Protein AF-A0A6A5ASZ7-F1 (afdb_monomer_lite)

Structure (mmCIF, N/CA/C/O backbone):
data_AF-A0A6A5ASZ7-F1
#
_entry.id   AF-A0A6A5ASZ7-F1
#
loop_
_atom_site.group_PDB
_atom_site.id
_atom_site.type_symbol
_atom_site.label_atom_id
_atom_site.label_alt_id
_atom_site.label_comp_id
_atom_site.label_asym_id
_atom_site.label_entity_id
_atom_site.label_seq_id
_atom_site.pdbx_PDB_ins_code
_atom_site.Cartn_x
_atom_site.Cartn_y
_atom_site.Cartn_z
_atom_site.occupancy
_atom_site.B_iso_or_equiv
_atom_site.auth_seq_id
_atom_site.auth_comp_id
_atom_site.auth_asym_id
_atom_site.auth_atom_id
_atom_site.pdbx_PDB_model_num
ATOM 1 N N . ASP A 1 1 ? -1.657 -24.333 -26.000 1.00 47.00 1 ASP A N 1
ATOM 2 C CA . ASP A 1 1 ? -2.816 -24.687 -25.155 1.00 47.00 1 ASP A CA 1
ATOM 3 C C . ASP A 1 1 ? -2.923 -26.179 -24.913 1.00 47.00 1 ASP A C 1
ATOM 5 O O . ASP A 1 1 ? -2.866 -26.963 -25.853 1.00 47.00 1 ASP A O 1
ATOM 9 N N . ILE A 1 2 ? -3.043 -26.569 -23.647 1.00 41.91 2 ILE A N 1
ATOM 10 C CA . ILE A 1 2 ? -3.204 -27.948 -23.187 1.00 41.91 2 ILE A CA 1
ATOM 11 C C . ILE A 1 2 ? -4.597 -28.064 -22.554 1.00 41.91 2 ILE A C 1
ATOM 13 O O . ILE A 1 2 ? -4.882 -27.439 -21.534 1.00 41.91 2 ILE A O 1
ATOM 17 N N . ASP A 1 3 ? -5.476 -28.867 -23.152 1.00 47.47 3 ASP A N 1
ATOM 18 C CA . ASP A 1 3 ? -6.769 -29.229 -22.554 1.00 47.47 3 ASP A CA 1
ATOM 19 C C . ASP A 1 3 ? -6.528 -30.411 -21.598 1.00 47.47 3 ASP A C 1
ATOM 21 O O . ASP A 1 3 ? -6.248 -31.529 -22.040 1.00 47.47 3 ASP A O 1
ATOM 25 N N . VAL A 1 4 ? -6.559 -30.169 -20.281 1.00 50.16 4 VAL A N 1
ATOM 26 C CA . VAL A 1 4 ? -6.409 -31.226 -19.270 1.00 50.16 4 VAL A CA 1
ATOM 27 C C . VAL A 1 4 ? -7.783 -31.562 -18.709 1.00 50.16 4 VAL A C 1
ATOM 29 O O . VAL A 1 4 ? -8.338 -30.870 -17.858 1.00 50.16 4 VAL A O 1
ATOM 32 N N . SER A 1 5 ? -8.345 -32.673 -19.165 1.00 56.16 5 SER A N 1
ATOM 33 C CA . SER A 1 5 ? -9.586 -33.220 -18.620 1.00 56.16 5 SER A CA 1
ATOM 34 C C . SER A 1 5 ? -9.308 -34.125 -17.416 1.00 56.16 5 SER A C 1
ATOM 36 O O . SER A 1 5 ? -8.667 -35.167 -17.553 1.00 56.16 5 SER A O 1
ATOM 38 N N . GLY A 1 6 ? -9.814 -33.743 -16.240 1.00 54.31 6 GLY A N 1
ATOM 39 C CA . GLY A 1 6 ? -9.800 -34.572 -15.033 1.00 54.31 6 GLY A CA 1
ATOM 40 C C . GLY A 1 6 ? -10.938 -35.602 -15.000 1.00 54.31 6 GLY A C 1
ATOM 41 O O . GLY A 1 6 ? -11.927 -35.499 -15.734 1.00 54.31 6 GLY A O 1
ATOM 42 N N . PHE A 1 7 ? -10.831 -36.594 -14.108 1.00 45.12 7 PHE A N 1
ATOM 43 C CA . PHE A 1 7 ? -11.930 -37.529 -13.837 1.00 45.12 7 PHE A CA 1
ATOM 44 C C . PHE A 1 7 ? -13.168 -36.754 -13.348 1.00 45.12 7 PHE A C 1
ATOM 46 O O . PHE A 1 7 ? -13.057 -35.897 -12.474 1.00 45.12 7 PHE A O 1
ATOM 53 N N . ASN A 1 8 ? -14.331 -37.061 -13.935 1.00 51.94 8 ASN A N 1
ATOM 54 C CA . ASN A 1 8 ? -15.620 -36.336 -13.894 1.00 51.94 8 ASN A CA 1
ATOM 55 C C . ASN A 1 8 ? -15.850 -35.292 -15.000 1.00 51.94 8 ASN A C 1
ATOM 57 O O . ASN A 1 8 ? -16.815 -34.535 -14.924 1.00 51.94 8 ASN A O 1
ATOM 61 N N . GLY A 1 9 ? -15.013 -35.241 -16.040 1.00 53.00 9 GLY A N 1
ATOM 62 C CA . GLY A 1 9 ? -15.277 -34.390 -17.209 1.00 53.00 9 GLY A CA 1
ATOM 63 C C . GLY A 1 9 ? -15.108 -32.891 -16.943 1.00 53.00 9 GLY A C 1
ATOM 64 O O . GLY A 1 9 ? -15.455 -32.076 -17.796 1.00 53.00 9 GLY A O 1
ATOM 65 N N . ARG A 1 10 ? -14.540 -32.513 -15.788 1.00 38.94 10 ARG A N 1
ATOM 66 C CA . ARG A 1 10 ? -14.038 -31.156 -15.567 1.00 38.94 10 ARG A CA 1
ATOM 67 C C . ARG A 1 10 ? -12.825 -30.952 -16.465 1.00 38.94 10 ARG A C 1
ATOM 69 O O . ARG A 1 10 ? -11.787 -31.585 -16.268 1.00 38.94 10 ARG A O 1
ATOM 76 N N . LYS A 1 11 ? -12.989 -30.084 -17.456 1.00 49.84 11 LYS A N 1
ATOM 77 C CA . LYS A 1 11 ? -11.905 -29.595 -18.299 1.00 49.84 11 LYS A CA 1
ATOM 78 C C . LYS A 1 11 ? -11.231 -28.429 -17.593 1.00 49.84 11 LYS A C 1
ATOM 80 O O . LYS A 1 11 ? -11.882 -27.428 -17.304 1.00 49.84 11 LYS A O 1
ATOM 85 N N . LEU A 1 12 ? -9.956 -28.590 -17.271 1.00 44.91 12 LEU A N 1
ATOM 86 C CA . LEU A 1 12 ? -9.076 -27.499 -16.888 1.00 44.91 12 LEU A CA 1
ATOM 87 C C . LEU A 1 12 ? -8.320 -27.093 -18.149 1.00 44.91 12 LEU A C 1
ATOM 89 O O . LEU A 1 12 ? -7.499 -27.849 -18.667 1.00 44.91 12 LEU A O 1
ATOM 93 N N . PHE A 1 13 ? -8.627 -25.901 -18.649 1.00 46.19 13 PHE A N 1
ATOM 94 C CA . PHE A 1 13 ? -7.867 -25.304 -19.735 1.00 46.19 13 PHE A CA 1
ATOM 95 C C . PHE A 1 13 ? -6.536 -24.814 -19.168 1.00 46.19 13 PHE A C 1
ATOM 97 O O . PHE A 1 13 ? -6.497 -23.847 -18.414 1.00 46.19 13 PHE A O 1
ATOM 104 N N . PHE A 1 14 ? -5.451 -25.493 -19.527 1.00 45.44 14 PHE A N 1
ATOM 105 C CA . PHE A 1 14 ? -4.089 -24.986 -19.388 1.00 45.44 14 PHE A CA 1
ATOM 106 C C . PHE A 1 14 ? -3.639 -24.458 -20.758 1.00 45.44 14 PHE A C 1
ATOM 108 O O . PHE A 1 14 ? -2.740 -24.984 -21.408 1.00 45.44 14 PHE A O 1
ATOM 115 N N . GLY A 1 15 ? -4.350 -23.447 -21.247 1.00 44.06 15 GLY A N 1
ATOM 116 C CA . GLY A 1 15 ? -3.916 -22.575 -22.339 1.00 44.06 15 GLY A CA 1
ATOM 117 C C . GLY A 1 15 ? -3.639 -21.183 -21.800 1.00 44.06 15 GLY A C 1
ATOM 118 O O . GLY A 1 15 ? -3.829 -20.977 -20.601 1.00 44.06 15 GLY A O 1
ATOM 119 N N . GLU A 1 16 ? -3.181 -20.263 -22.649 1.00 43.66 16 GLU A N 1
ATOM 120 C CA . GLU A 1 16 ? -3.055 -18.840 -22.306 1.00 43.66 16 GLU A CA 1
ATOM 121 C C . GLU A 1 16 ? -4.303 -18.395 -21.526 1.00 43.66 16 GLU A C 1
ATOM 123 O O . GLU A 1 16 ? -5.390 -18.225 -22.078 1.00 43.66 16 GLU A O 1
ATOM 128 N N . GLY A 1 17 ? -4.185 -18.270 -20.201 1.00 36.84 17 GLY A N 1
ATOM 129 C CA . GLY A 1 17 ? -5.193 -17.556 -19.432 1.00 36.84 17 GLY A CA 1
ATOM 130 C C . GLY A 1 17 ? -5.205 -16.094 -19.892 1.00 36.84 17 GLY A C 1
ATOM 131 O O . GLY A 1 17 ? -4.454 -15.712 -20.789 1.00 36.84 17 GLY A O 1
ATOM 132 N N . PRO A 1 18 ? -5.906 -15.193 -19.198 1.00 40.59 18 PRO A N 1
ATOM 133 C CA . PRO A 1 18 ? -5.638 -13.755 -19.296 1.00 40.59 18 PRO A CA 1
ATOM 134 C C . PRO A 1 18 ? -4.223 -13.370 -18.787 1.00 40.59 18 PRO A C 1
ATOM 136 O O . PRO A 1 18 ? -3.995 -12.253 -18.331 1.00 40.59 18 PRO A O 1
ATOM 139 N N . VAL A 1 19 ? -3.253 -14.289 -18.860 1.00 46.03 19 VAL A N 1
ATOM 140 C CA . VAL A 1 19 ? -1.826 -14.038 -18.738 1.00 46.03 19 VAL A CA 1
ATOM 141 C C . VAL A 1 19 ? -1.369 -13.327 -20.016 1.00 46.03 19 VAL A C 1
ATOM 143 O O . VAL A 1 19 ? -0.841 -13.923 -20.944 1.00 46.03 19 VAL A O 1
ATOM 146 N N . VAL A 1 20 ? -1.648 -12.024 -20.015 1.00 58.62 20 VAL A N 1
ATOM 147 C CA . VAL A 1 20 ? -0.783 -10.929 -20.465 1.00 58.62 20 VAL A CA 1
ATOM 148 C C . VAL A 1 20 ? -0.205 -11.077 -21.876 1.00 58.62 20 VAL A C 1
ATOM 150 O O . VAL A 1 20 ? 0.958 -11.433 -22.058 1.00 58.62 20 VAL A O 1
ATOM 153 N N . ILE A 1 21 ? -0.980 -10.665 -22.885 1.00 71.12 21 ILE A N 1
ATOM 154 C CA . ILE A 1 21 ? -0.382 -10.153 -24.126 1.00 71.12 21 ILE A CA 1
ATOM 155 C C . ILE A 1 21 ? 0.594 -9.046 -23.710 1.00 71.12 21 ILE A C 1
ATOM 157 O O . ILE A 1 21 ? 0.179 -8.058 -23.102 1.00 71.12 21 ILE A O 1
ATOM 161 N N . SER A 1 22 ? 1.886 -9.234 -23.993 1.00 83.81 22 SER A N 1
ATOM 162 C CA . SER A 1 22 ? 2.911 -8.247 -23.646 1.00 83.81 22 SER A CA 1
ATOM 163 C C . SER A 1 22 ? 2.522 -6.870 -24.202 1.00 83.81 22 SER A C 1
ATOM 165 O O . SER A 1 22 ? 2.192 -6.771 -25.387 1.00 83.81 22 SER A O 1
ATOM 167 N N . PRO A 1 23 ? 2.637 -5.783 -23.417 1.00 87.88 23 PRO A N 1
ATOM 168 C CA . PRO A 1 23 ? 2.496 -4.420 -23.930 1.00 87.88 23 PRO A CA 1
ATOM 169 C C . PRO A 1 23 ? 3.470 -4.076 -25.070 1.00 87.88 23 PRO A C 1
ATOM 171 O O . PRO A 1 23 ? 3.265 -3.087 -25.768 1.00 87.88 23 PRO A O 1
ATOM 174 N N . THR A 1 24 ? 4.529 -4.873 -25.271 1.00 87.69 24 THR A N 1
ATOM 175 C CA . THR A 1 24 ? 5.484 -4.730 -26.385 1.00 87.69 24 THR A CA 1
ATOM 176 C C . THR A 1 24 ? 5.176 -5.636 -27.580 1.00 87.69 24 THR A C 1
ATOM 178 O O . THR A 1 24 ? 5.902 -5.620 -28.579 1.00 87.69 24 THR A O 1
ATOM 181 N N . ALA A 1 25 ? 4.104 -6.431 -27.516 1.00 87.25 25 ALA A N 1
ATOM 182 C CA . ALA A 1 25 ? 3.708 -7.324 -28.594 1.00 87.25 25 ALA A CA 1
ATOM 183 C C . ALA A 1 25 ? 3.181 -6.525 -29.797 1.00 87.25 25 ALA A C 1
ATOM 185 O O . ALA A 1 25 ? 2.010 -6.152 -29.862 1.00 87.25 25 ALA A O 1
ATOM 186 N N . LEU A 1 26 ? 4.055 -6.315 -30.787 1.00 87.94 26 LEU A N 1
ATOM 187 C CA . LEU A 1 26 ? 3.715 -5.633 -32.040 1.00 87.94 26 LEU A CA 1
ATOM 188 C C . LEU A 1 26 ? 2.458 -6.187 -32.739 1.00 87.94 26 LEU A C 1
ATOM 190 O O . LEU A 1 26 ? 1.653 -5.365 -33.171 1.00 87.94 26 LEU A O 1
ATOM 194 N N . PRO A 1 27 ? 2.212 -7.515 -32.817 1.00 86.75 27 PRO A N 1
ATOM 195 C CA . PRO A 1 27 ? 0.989 -8.020 -33.441 1.00 86.75 27 PRO A CA 1
ATOM 196 C C . PRO A 1 27 ? -0.292 -7.496 -32.781 1.00 86.75 27 PRO A C 1
ATOM 198 O O . PRO A 1 27 ? -1.241 -7.126 -33.466 1.00 86.75 27 PRO A O 1
ATOM 201 N N . ALA A 1 28 ? -0.302 -7.393 -31.450 1.00 85.44 28 ALA A N 1
ATOM 202 C CA . ALA A 1 28 ? -1.447 -6.872 -30.715 1.00 85.44 28 ALA A CA 1
ATOM 203 C C . ALA A 1 28 ? -1.611 -5.357 -30.896 1.00 85.44 28 ALA A C 1
ATOM 205 O O . ALA A 1 28 ? -2.730 -4.891 -31.095 1.00 85.44 28 ALA A O 1
ATOM 206 N N . LEU A 1 29 ? -0.503 -4.605 -30.885 1.00 86.75 29 LEU A N 1
ATOM 207 C CA . LEU A 1 29 ? -0.496 -3.151 -31.096 1.00 86.75 29 LEU A CA 1
ATOM 208 C C . LEU A 1 29 ? -0.950 -2.749 -32.507 1.00 86.75 29 LEU A C 1
ATOM 210 O O . LEU A 1 29 ? -1.581 -1.709 -32.671 1.00 86.75 29 LEU A O 1
ATOM 214 N N . LEU A 1 30 ? -0.634 -3.569 -33.512 1.00 87.38 30 LEU A N 1
ATOM 215 C CA . LEU A 1 30 ? -1.017 -3.360 -34.912 1.00 87.38 30 LEU A CA 1
ATOM 216 C C . LEU A 1 30 ? -2.309 -4.100 -35.300 1.00 87.38 30 LEU A C 1
ATOM 218 O O . LEU A 1 30 ? -2.695 -4.085 -36.465 1.00 87.38 30 LEU A O 1
ATOM 222 N N . HIS A 1 31 ? -2.971 -4.766 -34.346 1.00 85.56 31 HIS A N 1
ATOM 223 C CA . HIS A 1 31 ? -4.184 -5.562 -34.571 1.00 85.56 31 HIS A CA 1
ATOM 224 C C . HIS A 1 31 ? -4.061 -6.574 -35.724 1.00 85.56 31 HIS A C 1
ATOM 226 O O . HIS A 1 31 ? -4.977 -6.755 -36.528 1.00 85.56 31 HIS A O 1
ATOM 232 N N . THR A 1 32 ? -2.921 -7.256 -35.794 1.00 82.06 32 THR A N 1
ATOM 233 C CA . THR A 1 32 ? -2.595 -8.230 -36.837 1.00 82.06 32 THR A CA 1
ATOM 234 C C . THR A 1 32 ? -2.405 -9.627 -36.260 1.00 82.06 32 THR A C 1
ATOM 236 O O . THR A 1 32 ? -1.990 -9.811 -35.118 1.00 82.06 32 THR A O 1
ATOM 239 N N . SER A 1 33 ? -2.719 -10.633 -37.075 1.00 79.06 33 SER A N 1
ATOM 240 C CA . SER A 1 33 ? -2.527 -12.053 -36.752 1.00 79.06 33 SER A CA 1
ATOM 241 C C . SER A 1 33 ? -1.163 -12.590 -37.198 1.00 79.06 33 SER A C 1
ATOM 243 O O . SER A 1 33 ? -0.897 -13.784 -37.066 1.00 79.06 33 SER A O 1
ATOM 245 N N . ALA A 1 34 ? -0.295 -11.729 -37.742 1.00 76.31 34 ALA A N 1
ATOM 246 C CA . ALA A 1 34 ? 1.041 -12.122 -38.166 1.00 76.31 34 ALA A CA 1
ATOM 247 C C . ALA A 1 34 ? 1.891 -12.577 -36.969 1.00 76.31 34 ALA A C 1
ATOM 249 O O . ALA A 1 34 ? 1.965 -11.902 -35.942 1.00 76.31 34 ALA A O 1
ATOM 250 N N . ALA A 1 35 ? 2.570 -13.715 -37.129 1.00 67.75 35 ALA A N 1
ATOM 251 C CA . ALA A 1 35 ? 3.397 -14.309 -36.078 1.00 67.75 35 ALA A CA 1
ATOM 252 C C . ALA A 1 35 ? 4.696 -13.520 -35.812 1.00 67.75 35 ALA A C 1
ATOM 254 O O . ALA A 1 35 ? 5.244 -13.586 -34.715 1.00 67.75 35 ALA A O 1
ATOM 255 N N . GLY A 1 36 ? 5.182 -12.766 -36.803 1.00 76.00 36 GLY A N 1
ATOM 256 C CA . GLY A 1 36 ? 6.375 -11.927 -36.710 1.00 76.00 36 GLY A CA 1
ATOM 257 C C . GLY A 1 36 ? 6.176 -10.612 -37.455 1.00 76.00 36 GLY A C 1
ATOM 258 O O . GLY A 1 36 ? 5.722 -10.624 -38.597 1.00 76.00 36 GLY A O 1
ATOM 259 N N . ILE A 1 37 ? 6.511 -9.502 -36.791 1.00 85.88 37 ILE A N 1
ATOM 260 C CA . ILE A 1 37 ? 6.483 -8.139 -37.342 1.00 85.88 37 ILE A CA 1
ATOM 261 C C . ILE A 1 37 ? 7.910 -7.608 -37.400 1.00 85.88 37 ILE A C 1
ATOM 263 O O . ILE A 1 37 ? 8.604 -7.592 -36.374 1.00 85.88 37 ILE A O 1
ATOM 267 N N . THR A 1 38 ? 8.323 -7.198 -38.594 1.00 88.62 38 THR A N 1
ATOM 268 C CA . THR A 1 38 ? 9.612 -6.568 -38.893 1.00 88.62 38 THR A CA 1
ATOM 269 C C . THR A 1 38 ? 9.486 -5.045 -38.926 1.00 88.62 38 THR A C 1
ATOM 271 O O . THR A 1 38 ? 8.385 -4.502 -38.880 1.00 88.62 38 THR A O 1
ATOM 274 N N . GLU A 1 39 ? 10.616 -4.343 -38.990 1.00 89.81 39 GLU A N 1
ATOM 275 C CA . GLU A 1 39 ? 10.633 -2.882 -39.153 1.00 89.81 39 GLU A CA 1
ATOM 276 C C . GLU A 1 39 ? 9.938 -2.450 -40.448 1.00 89.81 39 GLU A C 1
ATOM 278 O O . GLU A 1 39 ? 9.133 -1.526 -40.430 1.00 89.81 39 GLU A O 1
ATOM 283 N N . ASP A 1 40 ? 10.171 -3.173 -41.545 1.00 88.31 40 ASP A N 1
ATOM 284 C CA . ASP A 1 40 ? 9.556 -2.883 -42.842 1.00 88.31 40 ASP A CA 1
ATOM 285 C C . ASP A 1 40 ? 8.024 -2.993 -42.793 1.00 88.31 40 ASP A C 1
ATOM 287 O O . ASP A 1 40 ? 7.322 -2.155 -43.355 1.00 88.31 40 ASP A O 1
ATOM 291 N N . ASP A 1 41 ? 7.498 -3.965 -42.039 1.00 88.56 41 ASP A N 1
ATOM 292 C CA . ASP A 1 41 ? 6.056 -4.104 -41.812 1.00 88.56 41 ASP A CA 1
ATOM 293 C C . ASP A 1 41 ? 5.484 -2.891 -41.055 1.00 88.56 41 ASP A C 1
ATOM 295 O O . ASP A 1 41 ? 4.389 -2.428 -41.370 1.00 88.56 41 ASP A O 1
ATOM 299 N N . VAL A 1 42 ? 6.222 -2.349 -40.076 1.00 90.31 42 VAL A N 1
ATOM 300 C CA . VAL A 1 42 ? 5.820 -1.133 -39.344 1.00 90.31 42 VAL A CA 1
ATOM 301 C C . VAL A 1 42 ? 5.784 0.072 -40.287 1.00 90.31 42 VAL A C 1
ATOM 303 O O . VAL A 1 42 ? 4.792 0.797 -40.288 1.00 90.31 42 VAL A O 1
ATOM 306 N N . LEU A 1 43 ? 6.816 0.251 -41.119 1.00 88.56 43 LEU A N 1
ATOM 307 C CA . LEU A 1 43 ? 6.932 1.371 -42.066 1.00 88.56 43 LEU A CA 1
ATOM 308 C C . LEU A 1 43 ? 5.818 1.389 -43.125 1.00 88.56 43 LEU A C 1
ATOM 310 O O . LEU A 1 43 ? 5.398 2.454 -43.569 1.00 88.56 43 LEU A O 1
ATOM 314 N N . HIS A 1 44 ? 5.341 0.215 -43.544 1.00 88.12 44 HIS A N 1
ATOM 315 C CA . HIS A 1 44 ? 4.320 0.083 -44.589 1.00 88.12 44 HIS A CA 1
ATOM 316 C C . HIS A 1 44 ? 2.900 -0.106 -44.044 1.00 88.12 44 HIS A C 1
ATOM 318 O O . HIS A 1 44 ? 1.971 -0.353 -44.814 1.00 88.12 44 HIS A O 1
ATOM 324 N N . THR A 1 45 ? 2.708 -0.006 -42.728 1.00 87.25 45 THR A N 1
ATOM 325 C CA . THR A 1 45 ? 1.380 -0.121 -42.127 1.00 87.25 45 THR A CA 1
ATOM 326 C C . THR A 1 45 ? 0.566 1.158 -42.358 1.00 87.25 45 THR A C 1
ATOM 328 O O . THR A 1 45 ? 1.006 2.255 -42.027 1.00 87.25 45 THR A O 1
ATOM 331 N N . ASP A 1 46 ? -0.670 1.018 -42.852 1.00 84.00 46 ASP A N 1
ATOM 332 C CA . ASP A 1 46 ? -1.563 2.155 -43.144 1.00 84.00 46 ASP A CA 1
ATOM 333 C C . ASP A 1 46 ? -1.995 2.942 -41.890 1.00 84.00 46 ASP A C 1
ATOM 335 O O . ASP A 1 46 ? -2.326 4.128 -41.966 1.00 84.00 46 ASP A O 1
ATOM 339 N N . THR A 1 47 ? -2.041 2.283 -40.727 1.00 87.62 47 THR A N 1
ATOM 340 C CA . THR A 1 47 ? -2.516 2.869 -39.466 1.00 87.62 47 THR A CA 1
ATOM 341 C C . THR A 1 47 ? -1.636 2.479 -38.284 1.00 87.62 47 THR A C 1
ATOM 343 O O . THR A 1 47 ? -1.629 1.321 -37.868 1.00 87.62 47 THR A O 1
ATOM 346 N N . LEU A 1 48 ? -0.957 3.461 -37.690 1.00 91.38 48 LEU A N 1
ATOM 347 C CA . LEU A 1 48 ? -0.147 3.273 -36.486 1.00 91.38 48 LEU A CA 1
ATOM 348 C C . LEU A 1 48 ? -0.918 3.669 -35.212 1.00 91.38 48 LEU A C 1
ATOM 350 O O . LEU A 1 48 ? -1.690 4.635 -35.230 1.00 91.38 48 LEU A O 1
ATOM 354 N N . PRO A 1 49 ? -0.709 2.975 -34.077 1.00 91.75 49 PRO A N 1
ATOM 355 C CA . PRO A 1 49 ? -1.300 3.353 -32.801 1.00 91.75 49 PRO A CA 1
ATOM 356 C C . PRO A 1 49 ? -0.708 4.677 -32.305 1.00 91.75 49 PRO A C 1
ATOM 358 O O . PRO A 1 49 ? 0.482 4.788 -32.019 1.00 91.75 49 PRO A O 1
ATOM 361 N N . LEU A 1 50 ? -1.556 5.692 -32.149 1.00 92.94 50 LEU A N 1
ATOM 362 C CA . LEU A 1 50 ? -1.144 7.023 -31.677 1.00 92.94 50 LEU A CA 1
ATOM 363 C C . LEU A 1 50 ? -1.264 7.195 -30.154 1.00 92.94 50 LEU A C 1
ATOM 365 O O . LEU A 1 50 ? -1.111 8.304 -29.650 1.00 92.94 50 LEU A O 1
ATOM 369 N N . PHE A 1 51 ? -1.584 6.120 -29.420 1.00 92.31 51 PHE A N 1
ATOM 370 C CA . PHE A 1 51 ? -1.746 6.112 -27.959 1.00 92.31 51 PHE A CA 1
ATOM 371 C C . PHE A 1 51 ? -2.638 7.260 -27.466 1.00 92.31 51 PHE A C 1
ATOM 373 O O . PHE A 1 51 ? -2.185 8.160 -26.773 1.00 92.31 51 PHE A O 1
ATOM 380 N N . GLN A 1 52 ? -3.912 7.263 -27.872 1.00 91.00 52 GLN A N 1
ATOM 381 C CA . GLN A 1 52 ? -4.867 8.337 -27.540 1.00 91.00 52 GLN A CA 1
ATOM 382 C C . GLN A 1 52 ? -4.424 9.738 -28.018 1.00 91.00 52 GLN A C 1
ATOM 384 O O . GLN A 1 52 ? -4.795 10.751 -27.434 1.00 91.00 52 GLN A O 1
ATOM 389 N N . GLY A 1 53 ? -3.632 9.801 -29.093 1.00 91.12 53 GLY A N 1
ATOM 390 C CA . GLY A 1 53 ? -3.119 11.052 -29.655 1.00 91.12 53 GLY A CA 1
ATOM 391 C C . GLY A 1 53 ? -1.908 11.622 -28.912 1.00 91.12 53 GLY A C 1
ATOM 392 O O . GLY A 1 53 ? -1.503 12.740 -29.213 1.00 91.12 53 GLY A O 1
ATOM 393 N N . THR A 1 54 ? -1.328 10.882 -27.957 1.00 94.56 54 THR A N 1
ATOM 394 C CA . THR A 1 54 ? -0.094 11.288 -27.269 1.00 94.56 54 THR A CA 1
ATOM 395 C C . THR A 1 54 ? 1.104 11.316 -28.221 1.00 94.56 54 THR A C 1
ATOM 397 O O . THR A 1 54 ? 1.944 12.203 -28.099 1.00 94.56 54 THR A O 1
ATOM 400 N N . LEU A 1 55 ? 1.183 10.373 -29.167 1.00 95.44 55 LEU A N 1
ATOM 401 C CA . LEU A 1 55 ? 2.264 10.316 -30.154 1.00 95.44 55 LEU A CA 1
ATOM 402 C C . LEU A 1 55 ? 1.802 10.832 -31.517 1.00 95.44 55 LEU A C 1
ATOM 404 O O . LEU A 1 55 ? 0.682 10.556 -31.954 1.00 95.44 55 LEU A O 1
ATOM 408 N N . SER A 1 56 ? 2.698 11.520 -32.224 1.00 94.38 56 SER A N 1
ATOM 409 C CA . SER A 1 56 ? 2.550 11.732 -33.667 1.00 94.38 56 SER A CA 1
ATOM 410 C C . SER A 1 56 ? 2.779 10.428 -34.447 1.00 94.38 56 SER A C 1
ATOM 412 O O . SER A 1 56 ? 3.347 9.470 -33.922 1.00 94.38 56 SER A O 1
ATOM 414 N N . SER A 1 57 ? 2.358 10.381 -35.717 1.00 92.50 57 SER A N 1
ATOM 415 C CA . SER A 1 57 ? 2.572 9.197 -36.570 1.00 92.50 57 SER A CA 1
ATOM 416 C C . SER A 1 57 ? 4.057 8.857 -36.717 1.00 92.50 57 SER A C 1
ATOM 418 O O . SER A 1 57 ? 4.423 7.695 -36.597 1.00 92.50 57 SER A O 1
ATOM 420 N N . GLU A 1 58 ? 4.909 9.871 -36.902 1.00 93.12 58 GLU A N 1
ATOM 421 C CA . GLU A 1 58 ? 6.366 9.706 -37.011 1.00 93.12 58 GLU A CA 1
ATOM 422 C C . GLU A 1 58 ? 6.961 9.141 -35.709 1.00 93.12 58 GLU A C 1
ATOM 424 O O . GLU A 1 58 ? 7.792 8.239 -35.715 1.00 93.12 58 GLU A O 1
ATOM 429 N N . GLU A 1 59 ? 6.504 9.633 -34.556 1.00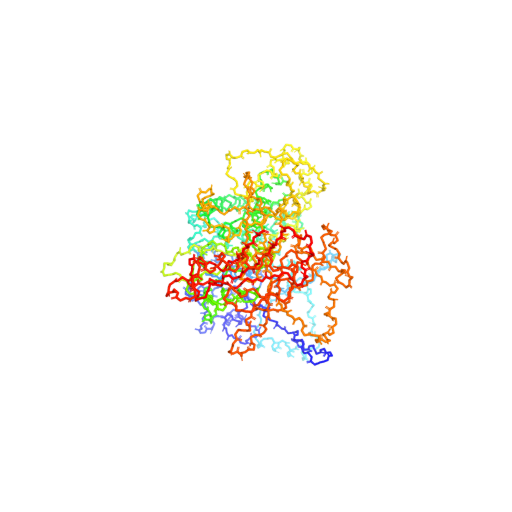 95.12 59 GLU A N 1
ATOM 430 C CA . GLU A 1 59 ? 6.976 9.154 -33.253 1.00 95.12 59 GLU A CA 1
ATOM 431 C C . GLU A 1 59 ? 6.500 7.741 -32.924 1.00 95.12 59 GLU A C 1
ATOM 433 O O . GLU A 1 59 ? 7.248 6.984 -32.303 1.00 95.12 59 GLU A O 1
ATOM 438 N N . SER A 1 60 ? 5.287 7.383 -33.349 1.00 95.12 60 SER A N 1
ATOM 439 C CA . SER A 1 60 ? 4.784 6.013 -33.244 1.00 95.12 60 SER A CA 1
ATOM 440 C C . SER A 1 60 ? 5.609 5.060 -34.111 1.00 95.12 60 SER A C 1
ATOM 442 O O . SER A 1 60 ? 6.035 4.014 -33.624 1.00 95.12 60 SER A O 1
ATOM 444 N N . GLU A 1 61 ? 5.928 5.456 -35.346 1.00 94.44 61 GLU A N 1
ATOM 445 C CA . GLU A 1 61 ? 6.781 4.686 -36.257 1.00 94.44 61 GLU A CA 1
ATOM 446 C C . GLU A 1 61 ? 8.166 4.421 -35.650 1.00 94.44 61 GLU A C 1
ATOM 448 O O . GLU A 1 61 ? 8.573 3.263 -35.555 1.00 94.44 61 GLU A O 1
ATOM 453 N N . TYR A 1 62 ? 8.848 5.456 -35.132 1.00 94.06 62 TYR A N 1
ATOM 454 C CA . TYR A 1 62 ? 10.136 5.277 -34.448 1.00 94.06 62 TYR A CA 1
ATOM 455 C C . TYR A 1 62 ? 10.028 4.319 -33.260 1.00 94.06 62 TYR A C 1
ATOM 457 O O . TYR A 1 62 ? 10.839 3.402 -33.126 1.00 94.06 62 TYR A O 1
ATOM 465 N N . LEU A 1 63 ? 9.042 4.531 -32.379 1.00 95.19 63 LEU A N 1
ATOM 466 C CA . LEU A 1 63 ? 8.899 3.736 -31.162 1.00 95.19 63 LEU A CA 1
ATOM 467 C C . LEU A 1 63 ? 8.647 2.259 -31.488 1.00 95.19 63 LEU A C 1
ATOM 469 O O . LEU A 1 63 ? 9.293 1.388 -30.908 1.00 95.19 63 LEU A O 1
ATOM 473 N N . LEU A 1 64 ? 7.740 1.976 -32.424 1.00 93.88 64 LEU A N 1
ATOM 474 C CA . LEU A 1 64 ? 7.426 0.614 -32.853 1.00 93.88 64 LEU A CA 1
ATOM 475 C C . LEU A 1 64 ? 8.594 -0.021 -33.612 1.00 93.88 64 LEU A C 1
ATOM 477 O O . LEU A 1 64 ? 8.890 -1.191 -33.374 1.00 93.88 64 LEU A O 1
ATOM 481 N N . GLY A 1 65 ? 9.314 0.753 -34.430 1.00 93.31 65 GLY A N 1
ATOM 482 C CA . GLY A 1 65 ? 10.566 0.336 -35.059 1.00 93.31 65 GLY A CA 1
ATOM 483 C C . GLY A 1 65 ? 11.598 -0.118 -34.024 1.00 93.31 65 GLY A C 1
ATOM 484 O O . GLY A 1 65 ? 12.145 -1.215 -34.138 1.00 93.31 65 GLY A O 1
ATOM 485 N N . TYR A 1 66 ? 11.784 0.628 -32.929 1.00 94.25 66 TYR A N 1
ATOM 486 C CA . TYR A 1 66 ? 12.687 0.228 -31.839 1.00 94.25 66 TYR A CA 1
ATOM 487 C C . TYR A 1 66 ? 12.277 -1.078 -31.143 1.00 94.25 66 TYR A C 1
ATOM 489 O O . TYR A 1 66 ? 13.140 -1.798 -30.639 1.00 94.25 66 TYR A O 1
ATOM 497 N N . LEU A 1 67 ? 10.988 -1.432 -31.123 1.00 91.44 67 LEU A N 1
ATOM 498 C CA . LEU A 1 67 ? 10.526 -2.711 -30.566 1.00 91.44 67 LEU A CA 1
ATOM 499 C C . LEU A 1 67 ? 10.847 -3.914 -31.468 1.00 91.44 67 LEU A C 1
ATOM 501 O O . LEU A 1 67 ? 10.815 -5.056 -30.998 1.00 91.44 67 LEU A O 1
ATOM 505 N N . THR A 1 68 ? 11.181 -3.685 -32.741 1.00 89.38 68 THR A N 1
ATOM 506 C CA . THR A 1 68 ? 11.560 -4.759 -33.672 1.00 89.38 68 THR A CA 1
ATOM 507 C C . THR A 1 68 ? 12.983 -5.274 -33.455 1.00 89.38 68 THR A C 1
ATOM 509 O O . THR A 1 68 ? 13.299 -6.356 -33.949 1.00 89.38 68 THR A O 1
ATOM 512 N N . VAL A 1 69 ? 13.813 -4.559 -32.679 1.00 87.50 69 VAL A N 1
ATOM 513 C CA . VAL A 1 69 ? 15.227 -4.877 -32.405 1.00 87.50 69 VAL A CA 1
ATOM 514 C C . VAL A 1 69 ? 15.445 -5.330 -30.947 1.00 87.50 69 VAL A C 1
ATOM 516 O O . VAL A 1 69 ? 15.776 -4.519 -30.081 1.00 87.50 69 VAL A O 1
ATOM 519 N N . PRO A 1 70 ? 15.304 -6.632 -30.617 1.00 79.81 70 PRO A N 1
ATOM 520 C CA . PRO A 1 70 ? 15.157 -7.090 -29.230 1.00 79.81 70 PRO A CA 1
ATOM 521 C C . PRO A 1 70 ? 16.324 -6.743 -28.295 1.00 79.81 70 PRO A C 1
ATOM 523 O O . PRO A 1 70 ? 16.091 -6.434 -27.130 1.00 79.81 70 PRO A O 1
ATOM 526 N N . TYR A 1 71 ? 17.565 -6.756 -28.792 1.00 81.88 71 TYR A N 1
ATOM 527 C CA . TYR A 1 71 ? 18.768 -6.555 -27.970 1.00 81.88 71 TYR A CA 1
ATOM 528 C C . TYR A 1 71 ? 19.182 -5.091 -27.807 1.00 81.88 71 TYR A C 1
ATOM 530 O O . TYR A 1 71 ? 19.904 -4.771 -26.875 1.00 81.88 71 TYR A O 1
ATOM 538 N N . THR A 1 72 ? 18.714 -4.186 -28.668 1.00 86.56 72 THR A N 1
ATOM 539 C CA . THR A 1 72 ? 19.001 -2.744 -28.561 1.00 86.56 72 THR A CA 1
ATOM 540 C C . THR A 1 72 ? 17.765 -1.924 -28.199 1.00 86.56 72 THR A C 1
ATOM 542 O O . THR A 1 72 ? 17.864 -0.708 -28.041 1.00 86.56 72 THR A O 1
ATOM 545 N N . ARG A 1 73 ? 16.597 -2.565 -28.028 1.00 90.38 73 ARG A N 1
ATOM 546 C CA . ARG A 1 73 ? 15.330 -1.881 -27.724 1.00 90.38 73 ARG A CA 1
ATOM 547 C C . ARG A 1 73 ? 15.405 -1.017 -26.467 1.00 90.38 73 ARG A C 1
ATOM 549 O O . ARG A 1 73 ? 14.894 0.093 -26.477 1.00 90.38 73 ARG A O 1
ATOM 556 N N . ILE A 1 74 ? 16.054 -1.496 -25.401 1.00 94.31 74 ILE A N 1
ATOM 557 C CA . ILE A 1 74 ? 16.105 -0.795 -24.108 1.00 94.31 74 ILE A CA 1
ATOM 558 C C . ILE A 1 74 ? 16.752 0.590 -24.256 1.00 94.31 74 ILE A C 1
ATOM 560 O O . ILE A 1 74 ? 16.063 1.579 -23.998 1.00 94.31 74 ILE A O 1
ATOM 564 N N . PRO A 1 75 ? 18.017 0.718 -24.707 1.00 94.69 75 PRO A N 1
ATOM 565 C CA . PRO A 1 75 ? 18.640 2.030 -24.844 1.00 94.69 75 PRO A CA 1
ATOM 566 C C . PRO A 1 75 ? 17.939 2.917 -25.884 1.00 94.69 75 PRO A C 1
ATOM 568 O O . PRO A 1 75 ? 17.880 4.129 -25.689 1.00 94.69 75 PRO A O 1
ATOM 571 N N . LEU A 1 76 ? 17.371 2.359 -26.960 1.00 95.56 76 LEU A N 1
ATOM 572 C CA . LEU A 1 76 ? 16.646 3.143 -27.971 1.00 95.56 76 LEU A CA 1
ATOM 573 C C . LEU A 1 76 ? 15.348 3.745 -27.415 1.00 95.56 76 LEU A C 1
ATOM 575 O O . LEU A 1 76 ? 15.127 4.952 -27.519 1.00 95.56 76 LEU A O 1
ATOM 579 N N . VAL A 1 77 ? 14.521 2.925 -26.762 1.00 96.75 77 VAL A N 1
ATOM 580 C CA . VAL A 1 77 ? 13.253 3.357 -26.157 1.00 96.75 77 VAL A CA 1
ATOM 581 C C . VAL A 1 77 ? 13.502 4.316 -24.991 1.00 96.75 77 VAL A C 1
ATOM 583 O O . VAL A 1 77 ? 12.822 5.334 -24.869 1.00 96.75 77 VAL A O 1
ATOM 586 N N . LEU A 1 78 ? 14.511 4.055 -24.157 1.00 97.12 78 LEU A N 1
ATOM 587 C CA . LEU A 1 78 ? 14.877 4.963 -23.071 1.00 97.12 78 LEU A CA 1
ATOM 588 C C . LEU A 1 78 ? 15.341 6.328 -23.594 1.00 97.12 78 LEU A C 1
ATOM 590 O O . LEU A 1 78 ? 14.903 7.356 -23.080 1.00 97.12 78 LEU A O 1
ATOM 594 N N . ASN A 1 79 ? 16.179 6.362 -24.637 1.00 96.56 79 ASN A N 1
ATOM 595 C CA . ASN A 1 79 ? 16.592 7.621 -25.263 1.00 96.56 79 ASN A CA 1
ATOM 596 C C . ASN A 1 79 ? 15.423 8.356 -25.925 1.00 96.56 79 ASN A C 1
ATOM 598 O O . ASN A 1 79 ? 15.388 9.586 -25.894 1.00 96.56 79 ASN A O 1
ATOM 602 N N . PHE A 1 80 ? 14.454 7.632 -26.493 1.00 96.88 80 PHE A N 1
ATOM 603 C CA . PHE A 1 80 ? 13.244 8.234 -27.047 1.00 96.88 80 PHE A CA 1
ATOM 604 C C . PHE A 1 80 ? 12.483 9.043 -25.990 1.00 96.88 80 PHE A C 1
ATOM 606 O O . PHE A 1 80 ? 12.198 10.215 -26.232 1.00 96.88 80 PHE A O 1
ATOM 613 N N . PHE A 1 81 ? 12.221 8.464 -24.812 1.00 97.19 81 PHE A N 1
ATOM 614 C CA . PHE A 1 81 ? 11.520 9.162 -23.728 1.00 97.19 81 PHE A CA 1
ATOM 615 C C . PHE A 1 81 ? 12.386 10.211 -23.018 1.00 97.19 81 PHE A C 1
ATOM 617 O O . PHE A 1 81 ? 11.867 11.231 -22.577 1.00 97.19 81 PHE A O 1
ATOM 624 N N . ALA A 1 82 ? 13.704 10.014 -22.944 1.00 96.12 82 ALA A N 1
ATOM 625 C CA . ALA A 1 82 ? 14.622 10.992 -22.354 1.00 96.12 82 ALA A CA 1
ATOM 626 C C . ALA A 1 82 ? 14.901 12.212 -23.253 1.00 96.12 82 ALA A C 1
ATOM 628 O O . ALA A 1 82 ? 15.541 13.168 -22.815 1.00 96.12 82 ALA A O 1
ATOM 629 N N . SER A 1 83 ? 14.466 12.189 -24.514 1.00 94.06 83 SER A N 1
ATOM 630 C CA . SER A 1 83 ? 14.699 13.279 -25.462 1.00 94.06 83 SER A CA 1
ATOM 631 C C . SER A 1 83 ? 13.662 14.393 -25.317 1.00 94.06 83 SER A C 1
ATOM 633 O O . SER A 1 83 ? 12.465 14.144 -25.446 1.00 94.06 83 SER A O 1
ATOM 635 N N . ARG A 1 84 ? 14.123 15.647 -25.186 1.00 87.12 84 ARG A N 1
ATOM 636 C CA . ARG A 1 84 ? 13.258 16.842 -25.063 1.00 87.12 84 ARG A CA 1
ATOM 637 C C . ARG A 1 84 ? 12.269 16.669 -23.894 1.00 87.12 84 ARG A C 1
ATOM 639 O O . ARG A 1 84 ? 12.672 16.204 -22.836 1.00 87.12 84 ARG A O 1
ATOM 646 N N . ASP A 1 85 ? 10.993 16.983 -24.109 1.00 88.25 85 ASP A N 1
ATOM 647 C CA . ASP A 1 85 ? 9.919 16.863 -23.114 1.00 88.25 85 ASP A CA 1
ATOM 648 C C . ASP A 1 85 ? 9.116 15.554 -23.251 1.00 88.25 85 ASP A C 1
ATOM 650 O O . ASP A 1 85 ? 8.044 15.409 -22.665 1.00 88.25 85 ASP A O 1
ATOM 654 N N . ARG A 1 86 ? 9.615 14.569 -24.017 1.00 94.56 86 ARG A N 1
ATOM 655 C CA . ARG A 1 86 ? 8.893 13.310 -24.296 1.00 94.56 86 ARG A CA 1
ATOM 656 C C . ARG A 1 86 ? 8.672 12.438 -23.066 1.00 94.56 86 ARG A C 1
ATOM 658 O O . ARG A 1 86 ? 7.808 11.568 -23.087 1.00 94.56 86 ARG A O 1
ATOM 665 N N . VAL A 1 87 ? 9.387 12.690 -21.973 1.00 94.88 87 VAL A N 1
ATOM 666 C CA . VAL A 1 87 ? 9.119 12.064 -20.673 1.00 94.88 87 VAL A CA 1
ATOM 667 C C . VAL A 1 87 ? 7.677 12.330 -20.216 1.00 94.88 87 VAL A C 1
ATOM 669 O O . VAL A 1 87 ? 7.068 11.470 -19.591 1.00 94.88 87 VAL A O 1
ATOM 672 N N . MET A 1 88 ? 7.077 13.458 -20.619 1.00 93.75 88 MET A N 1
ATOM 673 C CA . MET A 1 88 ? 5.673 13.782 -20.349 1.00 93.75 88 MET A CA 1
ATOM 674 C C . MET A 1 88 ? 4.689 12.901 -21.143 1.00 93.75 88 MET A C 1
ATOM 676 O O . MET A 1 88 ? 3.509 12.836 -20.817 1.00 93.75 88 MET A O 1
ATOM 680 N N . TYR A 1 89 ? 5.130 12.156 -22.162 1.00 95.69 89 TYR A N 1
ATOM 681 C CA . TYR A 1 89 ? 4.262 11.174 -22.831 1.00 95.69 89 TYR A CA 1
ATOM 682 C C . TYR A 1 89 ? 3.900 10.012 -21.904 1.00 95.69 89 TYR A C 1
ATOM 684 O O . TYR A 1 89 ? 2.872 9.363 -22.089 1.00 95.69 89 TYR A O 1
ATOM 692 N N . LEU A 1 90 ? 4.693 9.789 -20.855 1.00 96.19 90 LEU A N 1
ATOM 693 C CA . LEU A 1 90 ? 4.431 8.786 -19.828 1.00 96.19 90 LEU A CA 1
ATOM 694 C C . LEU A 1 90 ? 3.309 9.196 -18.860 1.00 96.19 90 LEU A C 1
ATOM 696 O O . LEU A 1 90 ? 3.015 8.438 -17.946 1.00 96.19 90 LEU A O 1
ATOM 700 N N . PHE A 1 91 ? 2.617 10.321 -19.068 1.00 93.62 91 PHE A N 1
ATOM 701 C CA . PHE A 1 91 ? 1.275 10.512 -18.501 1.00 93.62 91 PHE A CA 1
ATOM 702 C C . PHE A 1 91 ? 0.265 9.496 -19.060 1.00 93.62 91 PHE A C 1
ATOM 704 O O . PHE A 1 91 ? -0.743 9.214 -18.420 1.00 93.62 91 PHE A O 1
ATOM 711 N N . ASN A 1 92 ? 0.536 8.923 -20.238 1.00 94.69 92 ASN A N 1
ATOM 712 C CA . ASN A 1 92 ? -0.287 7.882 -20.836 1.00 94.69 92 ASN A CA 1
ATOM 713 C C . ASN A 1 92 ? 0.009 6.503 -20.196 1.00 94.69 92 ASN A C 1
ATOM 715 O O . ASN A 1 92 ? 1.116 5.979 -20.378 1.00 94.69 92 ASN A O 1
ATOM 719 N N . PRO A 1 93 ? -0.965 5.847 -19.532 1.00 92.31 93 PRO A N 1
ATOM 720 C CA . PRO A 1 93 ? -0.744 4.556 -18.868 1.00 92.31 93 PRO A CA 1
ATOM 721 C C . PRO A 1 93 ? -0.338 3.414 -19.814 1.00 92.31 93 PRO A C 1
ATOM 723 O O . PRO A 1 93 ? 0.361 2.487 -19.409 1.00 92.31 93 PRO A O 1
ATOM 726 N N . SER A 1 94 ? -0.727 3.473 -21.093 1.00 93.19 94 SER A N 1
ATOM 727 C CA . SER A 1 94 ? -0.328 2.454 -22.077 1.00 93.19 94 SER A CA 1
ATOM 728 C C . SER A 1 94 ? 1.163 2.556 -22.410 1.00 93.19 94 SER A C 1
ATOM 730 O O . SER A 1 94 ? 1.838 1.538 -22.544 1.00 93.19 94 SER A O 1
ATOM 732 N N . LEU A 1 95 ? 1.701 3.780 -22.481 1.00 96.19 95 LEU A N 1
ATOM 733 C CA . LEU A 1 95 ? 3.136 4.009 -22.675 1.00 96.19 95 LEU A CA 1
ATOM 734 C C . LEU A 1 95 ? 3.944 3.664 -21.416 1.00 96.19 95 LEU A C 1
ATOM 736 O O . LEU A 1 95 ? 5.041 3.121 -21.532 1.00 96.19 95 LEU A O 1
ATOM 740 N N . GLN A 1 96 ? 3.385 3.895 -20.224 1.00 95.81 96 GLN A N 1
ATOM 741 C CA . GLN A 1 96 ? 3.961 3.411 -18.964 1.00 95.81 96 GLN A CA 1
ATOM 742 C C . GLN A 1 96 ? 4.110 1.881 -18.959 1.00 95.81 96 GLN A C 1
ATOM 744 O O . GLN A 1 96 ? 5.187 1.360 -18.658 1.00 95.81 96 GLN A O 1
ATOM 749 N N . ALA A 1 97 ? 3.045 1.159 -19.328 1.00 93.75 97 ALA A N 1
ATOM 750 C CA . ALA A 1 97 ? 3.047 -0.300 -19.413 1.00 93.75 97 ALA A CA 1
ATOM 751 C C . ALA A 1 97 ? 4.050 -0.812 -20.460 1.00 93.75 97 ALA A C 1
ATOM 753 O O . ALA A 1 97 ? 4.813 -1.736 -20.175 1.00 93.75 97 ALA A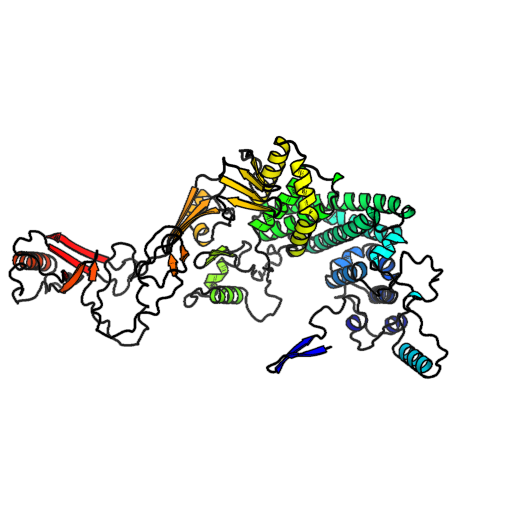 O 1
ATOM 754 N N . LEU A 1 98 ? 4.102 -0.172 -21.635 1.00 95.19 98 LEU A N 1
ATOM 755 C CA . LEU A 1 98 ? 5.071 -0.473 -22.692 1.00 95.19 98 LEU A CA 1
ATOM 756 C C . LEU A 1 98 ? 6.510 -0.298 -22.200 1.00 95.19 98 LEU A C 1
ATOM 758 O O . LEU A 1 98 ? 7.318 -1.210 -22.356 1.00 95.19 98 LEU A O 1
ATOM 762 N N . LEU A 1 99 ? 6.835 0.828 -21.557 1.00 96.56 99 LEU A N 1
ATOM 763 C CA . LEU A 1 99 ? 8.182 1.083 -21.043 1.00 96.56 99 LEU A CA 1
ATOM 764 C C . LEU A 1 99 ? 8.594 0.061 -19.971 1.00 96.56 99 LEU A C 1
ATOM 766 O O . LEU A 1 99 ? 9.714 -0.452 -20.009 1.00 96.56 99 LEU A O 1
ATOM 770 N N . ARG A 1 100 ? 7.695 -0.277 -19.037 1.00 95.38 100 ARG A N 1
ATOM 771 C CA . ARG A 1 100 ? 7.963 -1.317 -18.027 1.00 95.38 100 ARG A CA 1
ATOM 772 C C . ARG A 1 100 ? 8.221 -2.673 -18.675 1.00 95.38 100 ARG A C 1
ATOM 774 O O . ARG A 1 100 ? 9.176 -3.349 -18.303 1.00 95.38 100 ARG A O 1
ATOM 781 N N . ALA A 1 101 ? 7.412 -3.048 -19.659 1.00 92.50 101 ALA A N 1
ATOM 782 C CA . ALA A 1 101 ? 7.569 -4.300 -20.385 1.00 92.50 101 ALA A CA 1
ATOM 783 C C . ALA A 1 101 ? 8.897 -4.355 -21.168 1.00 92.50 101 ALA A C 1
ATOM 785 O O . ALA A 1 101 ? 9.612 -5.355 -21.109 1.00 92.50 101 ALA A O 1
ATOM 786 N N . VAL A 1 102 ? 9.304 -3.249 -21.806 1.00 93.62 102 VAL A N 1
ATOM 787 C CA . VAL A 1 102 ? 10.612 -3.137 -22.477 1.00 93.62 102 VAL A CA 1
ATOM 788 C C . VAL A 1 102 ? 11.769 -3.448 -21.521 1.00 93.62 102 VAL A C 1
ATOM 790 O O . VAL A 1 102 ? 12.694 -4.167 -21.911 1.00 93.62 102 VAL A O 1
ATOM 793 N N . LEU A 1 103 ? 11.710 -2.930 -20.290 1.00 93.69 103 LEU A N 1
ATOM 794 C CA . LEU A 1 103 ? 12.780 -3.049 -19.297 1.00 93.69 103 LEU A CA 1
ATOM 795 C C . LEU A 1 103 ? 12.792 -4.391 -18.560 1.00 93.69 103 LEU A C 1
ATOM 797 O O . LEU A 1 103 ? 13.866 -4.944 -18.342 1.00 93.69 103 LEU A O 1
ATOM 801 N N . PHE A 1 104 ? 11.631 -4.906 -18.153 1.00 91.81 104 PHE A N 1
ATOM 802 C CA . PHE A 1 104 ? 11.563 -5.989 -17.164 1.00 91.81 104 PHE A CA 1
ATOM 803 C C . PHE A 1 104 ? 11.133 -7.350 -17.723 1.00 91.81 104 PHE A C 1
ATOM 805 O O . PHE A 1 104 ? 11.213 -8.345 -17.006 1.00 91.81 104 PHE A O 1
ATOM 812 N N . GLU A 1 105 ? 10.712 -7.444 -18.986 1.00 86.75 105 GLU A N 1
ATOM 813 C CA . GLU A 1 105 ? 10.420 -8.746 -19.594 1.00 86.75 105 GLU A CA 1
ATOM 814 C C . GLU A 1 105 ? 11.699 -9.544 -19.889 1.00 86.75 105 GLU A C 1
ATOM 816 O O . GLU A 1 105 ? 12.685 -9.016 -20.411 1.00 86.75 105 GLU A O 1
ATOM 821 N N . GLY A 1 106 ? 11.662 -10.848 -19.589 1.00 74.06 106 GLY A N 1
ATOM 822 C CA . GLY A 1 106 ? 12.818 -11.748 -19.676 1.00 74.06 106 GLY A CA 1
ATOM 823 C C . GLY A 1 106 ? 13.384 -11.965 -21.086 1.00 74.06 106 GLY A C 1
ATOM 824 O O . GLY A 1 106 ? 14.564 -12.289 -21.199 1.00 74.06 106 GLY A O 1
ATOM 825 N N . SER A 1 107 ? 12.595 -11.710 -22.140 1.00 74.19 107 SER A N 1
ATOM 826 C CA . SER A 1 107 ? 12.931 -11.986 -23.550 1.00 74.19 107 SER A CA 1
ATOM 827 C C . SER A 1 107 ? 13.438 -13.423 -23.786 1.00 74.19 107 SER A C 1
ATOM 829 O O . SER A 1 107 ? 13.243 -14.308 -22.951 1.00 74.19 107 SER A O 1
ATOM 831 N N . ASP A 1 108 ? 14.061 -13.667 -24.941 1.00 72.19 108 ASP A N 1
ATOM 832 C CA . ASP A 1 108 ? 14.630 -14.962 -25.309 1.00 72.19 108 ASP A CA 1
ATOM 833 C C . ASP A 1 108 ? 15.778 -15.362 -24.372 1.00 72.19 108 ASP A C 1
ATOM 835 O O . ASP A 1 108 ? 16.800 -14.674 -24.248 1.00 72.19 108 ASP A O 1
ATOM 839 N N . TRP A 1 109 ? 15.612 -16.521 -23.737 1.00 76.19 109 TRP A N 1
ATOM 840 C CA . TRP A 1 109 ? 16.600 -17.111 -22.847 1.00 76.19 109 TRP A CA 1
ATOM 841 C C . TRP A 1 109 ? 17.567 -18.008 -23.622 1.00 76.19 109 TRP A C 1
ATOM 843 O O . TRP A 1 109 ? 17.148 -18.905 -24.357 1.00 76.19 109 TRP A O 1
ATOM 853 N N . VAL A 1 110 ? 18.870 -17.816 -23.411 1.00 74.62 110 VAL A N 1
ATOM 854 C CA . VAL A 1 110 ? 19.918 -18.676 -23.982 1.00 74.62 110 VAL A CA 1
ATOM 855 C C . VAL A 1 110 ? 20.844 -19.150 -22.872 1.00 74.62 110 VAL A C 1
ATOM 857 O O . VAL A 1 110 ? 2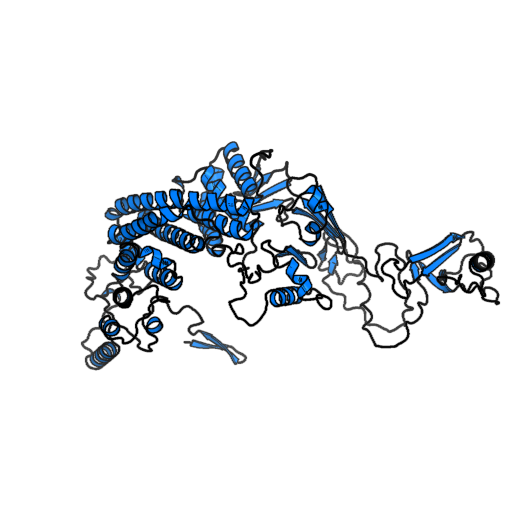1.507 -18.340 -22.228 1.00 74.62 110 VAL A O 1
ATOM 860 N N . TYR A 1 111 ? 20.908 -20.468 -22.666 1.00 73.62 111 TYR A N 1
ATOM 861 C CA . TYR A 1 111 ? 21.825 -21.089 -21.709 1.00 73.62 111 TYR A CA 1
ATOM 862 C C . TYR A 1 111 ? 23.285 -20.877 -22.112 1.00 73.62 111 TYR A C 1
ATOM 864 O O . TYR A 1 111 ? 23.659 -21.153 -23.253 1.00 73.62 111 TYR A O 1
ATOM 872 N N . ARG A 1 112 ? 24.122 -20.476 -21.154 1.00 69.12 112 ARG A N 1
ATOM 873 C CA . ARG A 1 112 ? 25.579 -20.429 -21.286 1.00 69.12 112 ARG A CA 1
ATOM 874 C C . ARG A 1 112 ? 26.212 -21.074 -20.062 1.00 69.12 112 ARG A C 1
ATOM 876 O O . ARG A 1 112 ? 25.965 -20.653 -18.935 1.00 69.12 112 ARG A O 1
ATOM 883 N N . ASP A 1 113 ? 27.012 -22.108 -20.284 1.00 64.81 113 ASP A N 1
ATOM 884 C CA . ASP A 1 113 ? 27.725 -22.775 -19.200 1.00 64.81 113 ASP A CA 1
ATOM 885 C C . ASP A 1 113 ? 28.919 -21.912 -18.765 1.00 64.81 113 ASP A C 1
ATOM 887 O O . ASP A 1 113 ? 29.853 -21.692 -19.531 1.00 64.81 113 ASP A O 1
ATOM 891 N N . ALA A 1 114 ? 28.884 -21.409 -17.530 1.00 58.97 114 ALA A N 1
ATOM 892 C CA . ALA A 1 114 ? 29.941 -20.569 -16.970 1.00 58.97 114 ALA A CA 1
ATOM 893 C C . ALA A 1 114 ? 31.268 -21.326 -16.745 1.00 58.97 114 ALA A C 1
ATOM 895 O O . ALA A 1 114 ? 32.314 -20.691 -16.612 1.00 58.97 114 ALA A O 1
ATOM 896 N N . ALA A 1 115 ? 31.238 -22.665 -16.679 1.00 52.97 115 ALA A N 1
ATOM 897 C CA . ALA A 1 115 ? 32.414 -23.514 -16.477 1.00 52.97 115 ALA A CA 1
ATOM 898 C C . ALA A 1 115 ? 33.012 -24.036 -17.795 1.00 52.97 115 ALA A C 1
ATOM 900 O O . ALA A 1 115 ? 34.177 -24.447 -17.829 1.00 52.97 115 ALA A O 1
ATOM 901 N N . ALA A 1 116 ? 32.245 -23.997 -18.885 1.00 55.97 116 ALA A N 1
ATOM 902 C CA . ALA A 1 116 ? 32.767 -24.251 -20.213 1.00 55.97 116 ALA A CA 1
ATOM 903 C C . ALA A 1 116 ? 33.505 -22.995 -20.687 1.00 55.97 116 ALA A C 1
ATOM 905 O O . ALA A 1 116 ? 32.919 -22.056 -21.214 1.00 55.97 116 ALA A O 1
ATOM 906 N N . ALA A 1 117 ? 34.828 -22.992 -20.544 1.00 48.38 117 ALA A N 1
ATOM 907 C CA . ALA A 1 117 ? 35.704 -22.109 -21.309 1.00 48.38 117 ALA A CA 1
ATOM 908 C C . ALA A 1 117 ? 35.696 -22.493 -22.808 1.00 48.38 117 ALA A C 1
ATOM 910 O O . ALA A 1 117 ? 36.756 -22.647 -23.412 1.00 48.38 117 ALA A O 1
ATOM 911 N N . SER A 1 118 ? 34.523 -22.758 -23.393 1.00 46.47 118 SER A N 1
ATOM 912 C CA . SER A 1 118 ? 34.405 -23.035 -24.815 1.00 46.47 118 SER A CA 1
ATOM 913 C C . SER A 1 118 ? 34.300 -21.722 -25.568 1.00 46.47 118 SER A C 1
ATOM 915 O O . SER A 1 118 ? 33.509 -20.845 -25.231 1.00 46.47 118 SER A O 1
ATOM 917 N N . ASP A 1 119 ? 35.118 -21.640 -26.610 1.00 51.50 119 ASP A N 1
ATOM 918 C CA . ASP A 1 119 ? 35.069 -20.745 -27.764 1.00 51.50 119 ASP A CA 1
ATOM 919 C C . ASP A 1 119 ? 33.693 -20.726 -28.482 1.00 51.50 119 ASP A C 1
ATOM 921 O O . ASP A 1 119 ? 33.640 -20.741 -29.713 1.00 51.50 119 ASP A O 1
ATOM 925 N N . ASP A 1 120 ? 32.563 -20.713 -27.768 1.00 59.03 120 ASP A N 1
ATOM 926 C CA . ASP A 1 120 ? 31.234 -20.542 -28.358 1.00 59.03 120 ASP A CA 1
ATOM 927 C C . ASP A 1 120 ? 31.100 -19.076 -28.786 1.00 59.03 120 ASP A C 1
ATOM 929 O O . ASP A 1 120 ? 30.554 -18.205 -28.105 1.00 59.03 120 ASP A O 1
ATOM 933 N N . VAL A 1 121 ? 31.712 -18.791 -29.933 1.00 68.06 121 VAL A N 1
ATOM 934 C CA . VAL A 1 121 ? 31.605 -17.528 -30.644 1.00 68.06 121 VAL A CA 1
ATOM 935 C C . VAL A 1 121 ? 30.144 -17.361 -31.034 1.00 68.06 121 VAL A C 1
ATOM 937 O O . VAL A 1 121 ? 29.580 -18.189 -31.748 1.00 68.06 121 VAL A O 1
ATOM 940 N N . ILE A 1 122 ? 29.538 -16.261 -30.593 1.00 73.38 122 ILE A N 1
ATOM 941 C CA . ILE A 1 122 ? 28.226 -15.842 -31.083 1.00 73.38 122 ILE A CA 1
ATOM 942 C C . ILE A 1 122 ? 28.359 -15.641 -32.590 1.00 73.38 122 ILE A C 1
ATOM 944 O O . ILE A 1 122 ? 29.061 -14.735 -33.040 1.00 73.38 122 ILE A O 1
ATOM 948 N N . THR A 1 123 ? 27.709 -16.497 -33.371 1.00 77.50 123 THR A N 1
ATOM 949 C CA . THR A 1 123 ? 27.752 -16.428 -34.838 1.00 77.50 123 THR A CA 1
ATOM 950 C C . THR A 1 123 ? 26.466 -15.859 -35.420 1.00 77.50 123 THR A C 1
ATOM 952 O O . THR A 1 123 ? 26.479 -15.398 -36.559 1.00 77.50 123 THR A O 1
ATOM 955 N N . HIS A 1 124 ? 25.374 -15.860 -34.649 1.00 76.00 124 HIS A N 1
ATOM 956 C CA . HIS A 1 124 ? 24.055 -15.446 -35.111 1.00 76.00 124 HIS A CA 1
ATOM 957 C C . HIS A 1 124 ? 23.415 -14.440 -34.150 1.00 76.00 124 HIS A C 1
ATOM 959 O O . HIS A 1 124 ? 23.399 -14.620 -32.934 1.00 76.00 124 HIS A O 1
ATOM 965 N N . VAL A 1 125 ? 22.846 -13.375 -34.712 1.00 77.56 125 VAL A N 1
ATOM 966 C CA . VAL A 1 125 ? 21.982 -12.436 -33.991 1.00 77.56 125 VAL A CA 1
ATOM 967 C C . VAL A 1 125 ? 20.540 -12.803 -34.338 1.00 77.56 125 VAL A C 1
ATOM 969 O O . VAL A 1 125 ? 20.225 -12.842 -35.529 1.00 77.56 125 VAL A O 1
ATOM 972 N N . PRO A 1 126 ? 19.665 -13.087 -33.355 1.00 74.06 126 PRO A N 1
ATOM 973 C CA . PRO A 1 126 ? 18.248 -13.298 -33.617 1.00 74.06 126 PRO A CA 1
ATOM 974 C C . PRO A 1 126 ? 17.653 -12.053 -34.279 1.00 74.06 126 PRO A C 1
ATOM 976 O O . PRO A 1 126 ? 17.522 -10.998 -33.657 1.00 74.06 126 PRO A O 1
ATOM 979 N N . LEU A 1 127 ? 17.329 -12.166 -35.565 1.00 73.38 127 LEU A N 1
ATOM 980 C CA . LEU A 1 127 ? 16.605 -11.141 -36.306 1.00 73.38 127 LEU A CA 1
ATOM 981 C C . LEU A 1 127 ? 15.127 -11.506 -36.307 1.00 73.38 127 LEU A C 1
ATOM 983 O O . LEU A 1 127 ? 14.773 -12.669 -36.519 1.00 73.38 127 LEU A O 1
ATOM 987 N N . ARG A 1 128 ? 14.257 -10.511 -36.122 1.00 77.00 128 ARG A N 1
ATOM 988 C CA . ARG A 1 128 ? 12.839 -10.708 -36.416 1.00 77.00 128 ARG A CA 1
ATOM 989 C C . ARG A 1 128 ? 12.689 -10.965 -37.909 1.00 77.00 128 ARG A C 1
ATOM 991 O O . ARG A 1 128 ? 13.164 -10.184 -38.729 1.00 77.00 128 ARG A O 1
ATOM 998 N N . LYS A 1 129 ? 12.040 -12.075 -38.244 1.00 77.06 129 LYS A N 1
ATOM 999 C CA . LYS A 1 129 ? 11.772 -12.493 -39.619 1.00 77.06 129 LYS A CA 1
ATOM 1000 C C . LYS A 1 129 ? 10.288 -12.335 -39.923 1.00 77.06 129 LYS A C 1
ATOM 1002 O O . LYS A 1 129 ? 9.449 -12.535 -39.043 1.00 77.06 129 LYS A O 1
ATOM 1007 N N . SER A 1 130 ? 9.980 -11.986 -41.169 1.00 79.19 130 SER A N 1
ATOM 1008 C CA . SER A 1 130 ? 8.604 -11.974 -41.656 1.00 79.19 130 SER A CA 1
ATOM 1009 C C . SER A 1 130 ? 8.047 -13.399 -41.701 1.00 79.19 130 SER A C 1
ATOM 1011 O O . SER A 1 130 ? 8.792 -14.382 -41.740 1.00 79.19 130 SER A O 1
ATOM 1013 N N . THR A 1 131 ? 6.719 -13.526 -41.730 1.00 78.75 131 THR A N 1
ATOM 1014 C CA . THR A 1 131 ? 6.056 -14.842 -41.800 1.00 78.75 131 THR A CA 1
ATOM 1015 C C . THR A 1 131 ? 6.506 -15.641 -43.029 1.00 78.75 131 THR A C 1
ATOM 1017 O O . THR A 1 131 ? 6.691 -16.852 -42.943 1.00 78.75 131 THR A O 1
ATOM 1020 N N . LEU A 1 132 ? 6.727 -14.961 -44.158 1.00 80.19 132 LEU A N 1
ATOM 1021 C CA . LEU A 1 132 ? 7.218 -15.579 -45.387 1.00 80.19 132 LEU A CA 1
ATOM 1022 C C . LEU A 1 132 ? 8.665 -16.065 -45.233 1.00 80.19 132 LEU A C 1
ATOM 1024 O O . LEU A 1 132 ? 8.938 -17.217 -45.548 1.00 80.19 132 LEU A O 1
ATOM 1028 N N . ALA A 1 133 ? 9.555 -15.250 -44.660 1.00 81.31 133 ALA A N 1
ATOM 1029 C CA . ALA A 1 133 ? 10.943 -15.650 -44.422 1.00 81.31 133 ALA A CA 1
ATOM 1030 C C . ALA A 1 133 ? 11.043 -16.858 -43.472 1.00 81.31 133 ALA A C 1
ATOM 1032 O O . ALA A 1 133 ? 11.827 -17.771 -43.709 1.00 81.31 133 ALA A O 1
ATOM 1033 N N . LEU A 1 134 ? 10.200 -16.913 -42.433 1.00 80.00 134 LEU A N 1
ATOM 1034 C CA . LEU A 1 134 ? 10.115 -18.079 -41.544 1.00 80.00 134 LEU A CA 1
ATOM 1035 C C . LEU A 1 134 ? 9.645 -19.344 -42.279 1.00 80.00 134 LEU A C 1
ATOM 1037 O O . LEU A 1 134 ? 10.130 -20.438 -41.992 1.00 80.00 134 LEU A O 1
ATOM 1041 N N . GLN A 1 135 ? 8.698 -19.212 -43.212 1.00 81.56 135 GLN A N 1
ATOM 1042 C CA . GLN A 1 135 ? 8.238 -20.333 -44.033 1.00 81.56 135 GLN A CA 1
ATOM 1043 C C . GLN A 1 135 ? 9.320 -20.804 -45.004 1.00 81.56 135 GLN A C 1
ATOM 1045 O O . GLN A 1 135 ? 9.509 -22.010 -45.137 1.00 81.56 135 GLN A O 1
ATOM 1050 N N . GLU A 1 136 ? 10.032 -19.879 -45.648 1.00 84.19 136 GLU A N 1
ATOM 1051 C CA . GLU A 1 136 ? 11.151 -20.188 -46.542 1.00 84.19 136 GLU A CA 1
ATOM 1052 C C . GLU A 1 136 ? 12.273 -20.912 -45.792 1.00 84.19 136 GLU A C 1
ATOM 1054 O O . GLU A 1 136 ? 12.670 -21.995 -46.218 1.00 84.19 136 GLU A O 1
ATOM 1059 N N . ASP A 1 137 ? 12.689 -20.406 -44.625 1.00 79.38 137 ASP A N 1
ATOM 1060 C CA . ASP A 1 137 ? 13.683 -21.068 -43.770 1.00 79.38 137 ASP A CA 1
ATOM 1061 C C . ASP A 1 137 ? 13.249 -22.492 -43.392 1.00 79.38 137 ASP A C 1
ATOM 1063 O O . ASP A 1 137 ? 14.048 -23.429 -43.435 1.00 79.38 137 ASP A O 1
ATOM 1067 N N . ALA A 1 138 ? 11.980 -22.674 -43.011 1.00 81.06 138 ALA A N 1
ATOM 1068 C CA . ALA A 1 138 ? 11.448 -23.982 -42.638 1.00 81.06 138 ALA A CA 1
ATOM 1069 C C . ALA A 1 138 ? 11.436 -24.955 -43.828 1.00 81.06 138 ALA A C 1
ATOM 1071 O O . ALA A 1 138 ? 11.696 -26.150 -43.662 1.00 81.06 138 ALA A O 1
ATOM 1072 N N . LEU A 1 139 ? 11.157 -24.451 -45.032 1.00 83.56 139 LEU A N 1
ATOM 1073 C CA . LEU A 1 139 ? 11.152 -25.232 -46.266 1.00 83.56 139 LEU A CA 1
ATOM 1074 C C . LEU A 1 139 ? 12.581 -25.617 -46.672 1.00 83.56 139 LEU A C 1
ATOM 1076 O O . LEU A 1 139 ? 12.834 -26.784 -46.966 1.00 83.56 139 LEU A O 1
ATOM 1080 N N . GLU A 1 140 ? 13.535 -24.686 -46.602 1.00 81.00 140 GLU A N 1
ATOM 1081 C CA . GLU A 1 140 ? 14.957 -24.960 -46.838 1.00 81.00 140 GLU A CA 1
ATOM 1082 C C . GLU A 1 140 ? 15.508 -25.997 -45.850 1.00 81.00 140 GLU A C 1
ATOM 1084 O O . GLU A 1 140 ? 16.167 -26.956 -46.260 1.00 81.00 140 GLU A O 1
ATOM 1089 N N . GLN A 1 141 ? 15.169 -25.870 -44.563 1.00 76.69 141 GLN A N 1
ATOM 1090 C CA . GLN A 1 141 ? 15.532 -26.846 -43.531 1.00 76.69 141 GLN A CA 1
ATOM 1091 C C . GLN A 1 141 ? 14.916 -28.227 -43.789 1.00 76.69 141 GLN A C 1
ATOM 1093 O O . GLN A 1 141 ? 15.560 -29.246 -43.534 1.00 76.69 141 GLN A O 1
ATOM 1098 N N . ALA A 1 142 ? 13.688 -28.286 -44.311 1.00 80.00 142 ALA A N 1
ATOM 1099 C CA . ALA A 1 142 ? 13.049 -29.546 -44.683 1.00 80.00 142 ALA A CA 1
ATOM 1100 C C . ALA A 1 142 ? 13.670 -30.180 -45.944 1.00 80.00 142 ALA A C 1
ATOM 1102 O O . ALA A 1 142 ? 13.615 -31.402 -46.104 1.00 80.00 142 ALA A O 1
ATOM 1103 N N . MET A 1 143 ? 14.250 -29.372 -46.839 1.00 82.38 143 MET A N 1
ATOM 1104 C CA . MET A 1 143 ? 14.804 -29.822 -48.120 1.00 82.38 143 MET A CA 1
ATOM 1105 C C . MET A 1 143 ? 16.287 -30.211 -48.066 1.00 82.38 143 MET A C 1
ATOM 1107 O O . MET A 1 143 ? 16.697 -31.072 -48.847 1.00 82.38 143 MET A O 1
ATOM 1111 N N . ASP A 1 144 ? 17.095 -29.631 -47.172 1.00 76.00 144 ASP A N 1
ATOM 1112 C CA . ASP A 1 144 ? 18.525 -29.949 -47.061 1.00 76.00 144 ASP A CA 1
ATOM 1113 C C . ASP A 1 144 ? 18.941 -30.330 -45.632 1.00 76.00 144 ASP A C 1
ATOM 1115 O O . ASP A 1 144 ? 19.203 -29.490 -44.775 1.00 76.00 144 ASP A O 1
ATOM 1119 N N . ALA A 1 145 ? 19.128 -31.633 -45.407 1.00 68.25 145 ALA A N 1
ATOM 1120 C CA . ALA A 1 145 ? 19.611 -32.185 -44.139 1.00 68.25 145 ALA A CA 1
ATOM 1121 C C . ALA A 1 145 ? 21.056 -31.771 -43.769 1.00 68.25 145 ALA A C 1
ATOM 1123 O O . ALA A 1 145 ? 21.535 -32.109 -42.684 1.00 68.25 145 ALA A O 1
ATOM 1124 N N . ARG A 1 146 ? 21.789 -31.082 -44.659 1.00 67.00 146 ARG A N 1
ATOM 1125 C CA . ARG A 1 146 ? 23.111 -30.497 -44.366 1.00 67.00 146 ARG A CA 1
ATOM 1126 C C . ARG A 1 146 ? 23.010 -29.119 -43.719 1.00 67.00 146 ARG A C 1
ATOM 1128 O O . ARG A 1 146 ? 24.020 -28.662 -43.178 1.00 67.00 146 ARG A O 1
ATOM 1135 N N . VAL A 1 147 ? 21.840 -28.472 -43.760 1.00 64.56 147 VAL A N 1
ATOM 1136 C CA . VAL A 1 147 ? 21.563 -27.266 -42.972 1.00 64.56 147 VAL A CA 1
ATOM 1137 C C . VAL A 1 147 ? 21.632 -27.689 -41.511 1.00 64.56 147 VAL A C 1
ATOM 1139 O O . VAL A 1 147 ? 20.746 -28.353 -40.979 1.00 64.56 147 VAL A O 1
ATOM 1142 N N . ARG A 1 148 ? 22.769 -27.404 -40.872 1.00 59.72 148 ARG A N 1
ATOM 1143 C CA . ARG A 1 148 ? 22.984 -27.763 -39.472 1.00 59.72 148 ARG A CA 1
ATOM 1144 C C . ARG A 1 148 ? 21.952 -27.020 -38.636 1.00 59.72 148 ARG A C 1
ATOM 1146 O O . ARG A 1 148 ? 21.830 -25.805 -38.769 1.00 59.72 148 ARG A O 1
ATOM 1153 N N . HIS A 1 149 ? 21.262 -27.736 -37.751 1.00 61.97 149 HIS A N 1
ATOM 1154 C CA . HIS A 1 149 ? 20.469 -27.098 -36.709 1.00 61.97 149 HIS A CA 1
ATOM 1155 C C . HIS A 1 149 ? 21.380 -26.144 -35.934 1.00 61.97 149 HIS A C 1
ATOM 1157 O O . HIS A 1 149 ? 22.351 -26.583 -35.309 1.00 61.97 149 HIS A O 1
ATOM 1163 N N . GLN A 1 150 ? 21.090 -24.847 -36.028 1.00 65.38 150 GLN A N 1
ATOM 1164 C CA . GLN A 1 150 ? 21.731 -23.839 -35.196 1.00 65.38 150 GLN A CA 1
ATOM 1165 C C . GLN A 1 150 ? 21.445 -24.213 -33.746 1.00 65.38 150 GLN A C 1
ATOM 1167 O O . GLN A 1 150 ? 20.297 -24.479 -33.375 1.00 65.38 150 GLN A O 1
ATOM 1172 N N . LYS A 1 151 ? 22.487 -24.298 -32.924 1.00 67.94 151 LYS A N 1
ATOM 1173 C CA . LYS A 1 151 ? 22.287 -24.555 -31.504 1.00 67.94 151 LYS A CA 1
ATOM 1174 C C . LYS A 1 151 ? 21.785 -23.269 -30.862 1.00 67.94 151 LYS A C 1
ATOM 1176 O O . LYS A 1 151 ? 22.145 -22.168 -31.275 1.00 67.94 151 LYS A O 1
ATOM 1181 N N . ALA A 1 152 ? 20.997 -23.400 -29.800 1.00 65.56 152 ALA A N 1
ATOM 1182 C CA . ALA A 1 152 ? 20.566 -22.239 -29.023 1.00 65.56 152 ALA A CA 1
ATOM 1183 C C . ALA A 1 152 ? 21.766 -21.385 -28.552 1.00 65.56 152 ALA A C 1
ATOM 1185 O O . ALA A 1 152 ? 21.685 -20.165 -28.580 1.00 65.56 152 ALA A O 1
ATOM 1186 N N . GLY A 1 153 ? 22.904 -22.014 -28.222 1.00 68.38 153 GLY A N 1
ATOM 1187 C CA . GLY A 1 153 ? 24.140 -21.325 -27.820 1.00 68.38 153 GLY A CA 1
ATOM 1188 C C . GLY A 1 153 ? 24.836 -20.506 -28.918 1.00 68.38 153 GLY A C 1
ATOM 1189 O O . GLY A 1 153 ? 25.616 -19.618 -28.591 1.00 68.38 153 GLY A O 1
ATOM 1190 N N . ASP A 1 154 ? 24.521 -20.739 -30.199 1.00 72.81 154 ASP A N 1
ATOM 1191 C CA . ASP A 1 154 ? 25.100 -19.986 -31.327 1.00 72.81 154 ASP A CA 1
ATOM 1192 C C . ASP A 1 154 ? 24.478 -18.580 -31.471 1.00 72.81 154 ASP A C 1
ATOM 1194 O O . ASP A 1 154 ? 25.008 -17.725 -32.193 1.00 72.81 154 ASP A O 1
ATOM 1198 N N . HIS A 1 155 ? 23.348 -18.351 -30.790 1.00 74.69 155 HIS A N 1
ATOM 1199 C CA . HIS A 1 155 ? 22.571 -17.121 -30.837 1.00 74.69 155 HIS A CA 1
ATOM 1200 C C . HIS A 1 155 ? 23.007 -16.125 -29.754 1.00 74.69 155 HIS A C 1
ATOM 1202 O O . HIS A 1 155 ? 23.357 -16.480 -28.621 1.00 74.69 155 HIS A O 1
ATOM 1208 N N . LEU A 1 156 ? 22.942 -14.835 -30.088 1.00 77.19 156 LEU A N 1
ATOM 1209 C CA . LEU A 1 156 ? 22.935 -13.778 -29.083 1.00 77.19 156 LEU A CA 1
ATOM 1210 C C . LEU A 1 156 ? 21.735 -14.001 -28.152 1.00 77.19 156 LEU A C 1
ATOM 1212 O O . LEU A 1 156 ? 20.640 -14.277 -28.624 1.00 77.19 156 LEU A O 1
ATOM 1216 N N . GLY A 1 157 ? 21.951 -13.912 -26.842 1.00 76.19 157 GLY A N 1
ATOM 1217 C CA . GLY A 1 157 ? 20.931 -14.168 -25.829 1.00 76.19 157 GLY A CA 1
ATOM 1218 C C . GLY A 1 157 ? 21.500 -14.072 -24.421 1.00 76.19 157 GLY A C 1
ATOM 1219 O O . GLY A 1 157 ? 22.719 -14.065 -24.239 1.00 76.19 157 GLY A O 1
ATOM 1220 N N . THR A 1 158 ? 20.617 -13.967 -23.429 1.00 77.12 158 THR A N 1
ATOM 1221 C CA . THR A 1 158 ? 20.983 -13.734 -22.024 1.00 77.12 158 THR A CA 1
ATOM 1222 C C . THR A 1 158 ? 20.254 -14.707 -21.104 1.00 77.12 158 THR A C 1
ATOM 1224 O O . THR A 1 158 ? 19.093 -15.041 -21.329 1.00 77.12 158 THR A O 1
ATOM 1227 N N . MET A 1 159 ? 20.934 -15.160 -20.048 1.00 76.94 159 MET A N 1
ATOM 1228 C CA . MET A 1 159 ? 20.328 -15.986 -18.994 1.00 76.94 159 MET A CA 1
ATOM 1229 C C . MET A 1 159 ? 19.631 -15.156 -17.913 1.00 76.94 159 MET A C 1
ATOM 1231 O O . MET A 1 159 ? 18.799 -15.683 -17.182 1.00 76.94 159 MET A O 1
ATOM 1235 N N . ASN A 1 160 ? 19.984 -13.872 -17.811 1.00 75.44 160 ASN A N 1
ATOM 1236 C CA . ASN A 1 160 ? 19.652 -13.003 -16.681 1.00 75.44 160 ASN A CA 1
ATOM 1237 C C . ASN A 1 160 ? 18.644 -11.899 -17.066 1.00 75.44 160 ASN A C 1
ATOM 1239 O O . ASN A 1 160 ? 18.452 -10.944 -16.320 1.00 75.44 160 ASN A O 1
ATOM 1243 N N . GLY A 1 161 ? 18.014 -12.003 -18.242 1.00 85.31 161 GLY A N 1
ATOM 1244 C CA . GLY A 1 161 ? 17.131 -10.974 -18.800 1.00 85.31 161 GLY A CA 1
ATOM 1245 C C . GLY A 1 161 ? 17.882 -9.818 -19.474 1.00 85.31 161 GLY A C 1
ATOM 1246 O O . GLY A 1 161 ? 19.100 -9.659 -19.322 1.00 85.31 161 GLY A O 1
ATOM 1247 N N . LEU A 1 162 ? 17.155 -9.020 -20.265 1.00 88.19 162 LEU A N 1
ATOM 1248 C CA . LEU A 1 162 ? 17.743 -7.969 -21.108 1.00 88.19 162 LEU A CA 1
ATOM 1249 C C . LEU A 1 162 ? 18.314 -6.799 -20.301 1.00 88.19 162 LEU A C 1
ATOM 1251 O O . LEU A 1 162 ? 19.402 -6.329 -20.614 1.00 88.19 162 LEU A O 1
ATOM 1255 N N . LEU A 1 163 ? 17.639 -6.345 -19.242 1.00 92.50 163 LEU A N 1
ATOM 1256 C CA . LEU A 1 163 ? 18.134 -5.213 -18.453 1.00 92.50 163 LEU A CA 1
ATOM 1257 C C . LEU A 1 163 ? 19.471 -5.522 -17.770 1.00 92.50 163 LEU A C 1
ATOM 1259 O O . LEU A 1 163 ? 20.387 -4.710 -17.845 1.00 92.50 163 LEU A O 1
ATOM 1263 N N . LEU A 1 164 ? 19.630 -6.696 -17.146 1.00 90.94 164 LEU A N 1
ATOM 1264 C CA . LEU A 1 164 ? 20.915 -7.079 -16.540 1.00 90.94 164 LEU A CA 1
ATOM 1265 C C . LEU A 1 164 ? 22.024 -7.236 -17.588 1.00 90.94 164 LEU A C 1
ATOM 1267 O O . LEU A 1 164 ? 23.180 -6.908 -17.304 1.00 90.94 164 LEU A O 1
ATOM 1271 N N . ASN A 1 165 ? 21.677 -7.687 -18.798 1.00 88.94 165 ASN A N 1
ATOM 1272 C CA . ASN A 1 165 ? 22.603 -7.724 -19.927 1.00 88.94 165 ASN A CA 1
ATOM 1273 C C . ASN A 1 165 ? 23.078 -6.311 -20.304 1.00 88.94 165 ASN A C 1
ATOM 1275 O O . ASN A 1 165 ? 24.282 -6.062 -20.360 1.00 88.94 165 ASN A O 1
ATOM 1279 N N . GLU A 1 166 ? 22.154 -5.365 -20.473 1.00 91.38 166 GLU A N 1
ATOM 1280 C CA . GLU A 1 166 ? 22.500 -3.978 -20.803 1.00 91.38 166 GLU A CA 1
ATOM 1281 C C . GLU A 1 166 ? 23.289 -3.291 -19.682 1.00 91.38 166 GLU A C 1
ATOM 1283 O O . GLU A 1 166 ? 24.281 -2.617 -19.942 1.00 91.38 166 GLU A O 1
ATOM 1288 N N . LEU A 1 167 ? 22.951 -3.523 -18.413 1.00 93.50 167 LEU A N 1
ATOM 1289 C CA . LEU A 1 167 ? 23.732 -2.999 -17.284 1.00 93.50 167 LEU A CA 1
ATOM 1290 C C . LEU A 1 167 ? 25.169 -3.538 -17.254 1.00 93.50 167 LEU A C 1
ATOM 1292 O O . LEU A 1 167 ? 26.077 -2.862 -16.771 1.00 93.50 167 LEU A O 1
ATOM 1296 N N . THR A 1 168 ? 25.380 -4.743 -17.776 1.00 89.81 168 THR A N 1
ATOM 1297 C CA . THR A 1 168 ? 26.695 -5.381 -17.844 1.00 89.81 168 THR A CA 1
ATOM 1298 C C . THR A 1 168 ? 27.540 -4.843 -18.996 1.00 89.81 168 THR A C 1
ATOM 1300 O O . THR A 1 168 ? 28.750 -4.683 -18.841 1.00 89.81 168 THR A O 1
ATOM 1303 N N . HIS A 1 169 ? 26.930 -4.554 -20.145 1.00 88.25 169 HIS A N 1
ATOM 1304 C CA . HIS A 1 169 ? 27.661 -4.211 -21.367 1.00 88.25 169 HIS A CA 1
ATOM 1305 C C . HIS A 1 169 ? 27.647 -2.714 -21.713 1.00 88.25 169 HIS A C 1
ATOM 1307 O O . HIS A 1 169 ? 28.610 -2.217 -22.296 1.00 88.25 169 HIS A O 1
ATOM 1313 N N . SER A 1 170 ? 26.589 -1.989 -21.352 1.00 90.81 170 SER A N 1
ATOM 1314 C CA . SER A 1 170 ? 26.308 -0.614 -21.788 1.00 90.81 170 SER A CA 1
ATOM 1315 C C . SER A 1 170 ? 25.629 0.243 -20.686 1.00 90.81 170 SER A C 1
ATOM 1317 O O . SER A 1 170 ? 24.656 0.959 -20.957 1.00 90.81 170 SER A O 1
ATOM 1319 N N . PRO A 1 171 ? 26.128 0.252 -19.428 1.00 94.44 171 PRO A N 1
ATOM 1320 C CA . PRO A 1 171 ? 25.413 0.852 -18.296 1.00 94.44 171 PRO A CA 1
ATOM 1321 C C . PRO A 1 171 ? 25.076 2.337 -18.483 1.00 94.44 171 PRO A C 1
ATOM 1323 O O . PRO A 1 171 ? 23.972 2.753 -18.140 1.00 94.44 171 PRO A O 1
ATOM 1326 N N . ASP A 1 172 ? 25.978 3.140 -19.056 1.00 93.44 172 ASP A N 1
ATOM 1327 C CA . ASP A 1 172 ? 25.733 4.571 -19.285 1.00 93.44 172 ASP A CA 1
ATOM 1328 C C . ASP A 1 172 ? 24.630 4.821 -20.331 1.00 93.44 172 ASP A C 1
ATOM 1330 O O . ASP A 1 172 ? 23.823 5.735 -20.161 1.00 93.44 172 ASP A O 1
ATOM 1334 N N . ALA A 1 173 ? 24.546 3.988 -21.376 1.00 92.38 173 ALA A N 1
ATOM 1335 C CA . ALA A 1 173 ? 23.526 4.109 -22.422 1.00 92.38 173 ALA A CA 1
ATOM 1336 C C . ALA A 1 173 ? 22.116 3.769 -21.912 1.00 92.38 173 ALA A C 1
ATOM 1338 O O . ALA A 1 173 ? 21.128 4.240 -22.471 1.00 92.38 173 ALA A O 1
ATOM 1339 N N . THR A 1 174 ? 22.035 2.983 -20.836 1.00 94.69 174 THR A N 1
ATOM 1340 C CA . THR A 1 174 ? 20.777 2.603 -20.188 1.00 94.69 174 THR A CA 1
ATOM 1341 C C . THR A 1 174 ? 20.421 3.561 -19.050 1.00 94.69 174 THR A C 1
ATOM 1343 O O . THR A 1 174 ? 19.328 4.118 -19.017 1.00 94.69 174 THR A O 1
ATOM 1346 N N . LEU A 1 175 ? 21.339 3.811 -18.115 1.00 96.44 175 LEU A N 1
ATOM 1347 C CA . LEU A 1 175 ? 21.042 4.588 -16.906 1.00 96.44 175 LEU A CA 1
ATOM 1348 C C . LEU A 1 175 ? 21.106 6.103 -17.120 1.00 96.44 175 LEU A C 1
ATOM 1350 O O . LEU A 1 175 ? 20.420 6.839 -16.411 1.00 96.44 175 LEU A O 1
ATOM 1354 N N . GLY A 1 176 ? 21.878 6.582 -18.100 1.00 96.12 176 GLY A N 1
ATOM 1355 C CA . GLY A 1 176 ? 21.935 8.002 -18.454 1.00 96.12 176 GLY A CA 1
ATOM 1356 C C . GLY A 1 176 ? 20.554 8.574 -18.806 1.00 96.12 176 GLY A C 1
ATOM 1357 O O . GLY A 1 176 ? 20.120 9.527 -18.157 1.00 96.12 176 GLY A O 1
ATOM 1358 N N . PRO A 1 177 ? 19.818 7.973 -19.759 1.00 96.81 177 PRO A N 1
ATOM 1359 C CA . PRO A 1 177 ? 18.450 8.377 -20.084 1.00 96.81 177 PRO A CA 1
ATOM 1360 C C . PRO A 1 177 ? 17.479 8.317 -18.897 1.00 96.81 177 PRO A C 1
ATOM 1362 O O . PRO A 1 177 ? 16.683 9.235 -18.711 1.00 96.81 177 PRO A O 1
ATOM 1365 N N . VAL A 1 178 ? 17.567 7.281 -18.051 1.00 96.56 178 VAL A N 1
ATOM 1366 C CA . VAL A 1 178 ? 16.727 7.161 -16.842 1.00 96.56 178 VAL A CA 1
ATOM 1367 C C . VAL A 1 178 ? 16.967 8.336 -15.893 1.00 96.56 178 VAL A C 1
ATOM 1369 O O . VAL A 1 178 ? 16.013 8.953 -15.421 1.00 96.56 178 VAL A O 1
ATOM 1372 N N . LEU A 1 179 ? 18.230 8.702 -15.659 1.00 95.69 179 LEU A N 1
ATOM 1373 C CA . LEU A 1 179 ? 18.587 9.864 -14.842 1.00 95.69 179 LEU A CA 1
ATOM 1374 C C . LEU A 1 179 ? 18.075 11.177 -15.444 1.00 95.69 179 LEU A C 1
ATOM 1376 O O . LEU A 1 179 ? 17.610 12.039 -14.701 1.00 95.69 179 LEU A O 1
ATOM 1380 N N . VAL A 1 180 ? 18.137 11.339 -16.769 1.00 95.69 180 VAL A N 1
ATOM 1381 C CA . VAL A 1 180 ? 17.588 12.520 -17.457 1.00 95.69 180 VAL A CA 1
ATOM 1382 C C . VAL A 1 180 ? 16.079 12.621 -17.232 1.00 95.69 180 VAL A C 1
ATOM 1384 O O . VAL A 1 180 ? 15.606 13.677 -16.814 1.00 95.69 180 VAL A O 1
ATOM 1387 N N . MET A 1 181 ? 15.337 11.524 -17.413 1.00 95.62 181 MET A N 1
ATOM 1388 C CA . MET A 1 181 ? 13.890 11.496 -17.172 1.00 95.62 181 MET A CA 1
ATOM 1389 C C . MET A 1 181 ? 13.539 11.819 -15.712 1.00 95.62 181 MET A C 1
ATOM 1391 O O . MET A 1 181 ? 12.670 12.650 -15.461 1.00 95.62 181 MET A O 1
ATOM 1395 N N . LEU A 1 182 ? 14.236 11.218 -14.740 1.00 94.25 182 LEU A N 1
ATOM 1396 C CA . LEU A 1 182 ? 13.996 11.473 -13.313 1.00 94.25 182 LEU A CA 1
ATOM 1397 C C . LEU A 1 182 ? 14.354 12.903 -12.887 1.00 94.25 182 LEU A C 1
ATOM 1399 O O . LEU A 1 182 ? 13.759 13.430 -11.949 1.00 94.25 182 LEU A O 1
ATOM 1403 N N . ARG A 1 183 ? 15.322 13.543 -13.550 1.00 93.31 183 ARG A N 1
ATOM 1404 C CA . ARG A 1 183 ? 15.654 14.952 -13.303 1.00 93.31 183 ARG A CA 1
ATOM 1405 C C . ARG A 1 183 ? 14.609 15.885 -13.900 1.00 93.31 183 ARG A C 1
ATOM 1407 O O . ARG A 1 183 ? 14.230 16.838 -13.226 1.00 93.31 183 ARG A O 1
ATOM 1414 N N . ALA A 1 184 ? 14.110 15.591 -15.100 1.00 92.56 184 ALA A N 1
ATOM 1415 C CA . ALA A 1 184 ? 13.111 16.413 -15.782 1.00 92.56 184 ALA A CA 1
ATOM 1416 C C . ALA A 1 184 ? 11.806 16.561 -14.979 1.00 92.56 184 ALA A C 1
ATOM 1418 O O . ALA A 1 184 ? 11.217 17.635 -14.949 1.00 92.56 184 ALA A O 1
ATOM 1419 N N . ILE A 1 185 ? 11.385 15.519 -14.254 1.00 92.12 185 ILE A N 1
ATOM 1420 C CA . ILE A 1 185 ? 10.163 15.566 -13.432 1.00 92.12 185 ILE A CA 1
ATOM 1421 C C . ILE A 1 185 ? 10.328 16.311 -12.100 1.00 92.12 185 ILE A C 1
ATOM 1423 O O . ILE A 1 185 ? 9.341 16.513 -11.397 1.00 92.12 185 ILE A O 1
ATOM 1427 N N . THR A 1 186 ? 11.548 16.723 -11.732 1.00 90.75 186 THR A N 1
ATOM 1428 C CA . THR A 1 186 ? 11.812 17.377 -10.436 1.00 90.75 186 THR A CA 1
ATOM 1429 C C . THR A 1 186 ? 10.992 18.662 -10.277 1.00 90.75 186 THR A C 1
ATOM 1431 O O . THR A 1 186 ? 10.548 18.995 -9.179 1.00 90.75 186 THR A O 1
ATOM 1434 N N . GLU A 1 187 ? 10.741 19.370 -11.382 1.00 82.94 187 GLU A N 1
ATOM 1435 C CA . GLU A 1 187 ? 9.957 20.611 -11.400 1.00 82.94 187 GLU A CA 1
ATOM 1436 C C . GLU A 1 187 ? 8.487 20.396 -10.994 1.00 82.94 187 GLU A C 1
ATOM 1438 O O . GLU A 1 187 ? 7.853 21.304 -10.453 1.00 82.94 187 GLU A O 1
ATOM 1443 N N . LEU A 1 188 ? 7.967 19.175 -11.163 1.00 87.12 188 LEU A N 1
ATOM 1444 C CA . LEU A 1 188 ? 6.600 18.800 -10.798 1.00 87.12 188 LEU A CA 1
ATOM 1445 C C . LEU A 1 188 ? 6.435 18.484 -9.298 1.00 87.12 188 LEU A C 1
ATOM 1447 O O . LEU A 1 188 ? 5.312 18.298 -8.841 1.00 87.12 188 LEU A O 1
ATOM 1451 N N . GLY A 1 189 ? 7.504 18.481 -8.488 1.00 81.88 189 GLY A N 1
ATOM 1452 C CA . GLY A 1 189 ? 7.428 18.170 -7.043 1.00 81.88 189 GLY A CA 1
ATOM 1453 C C . GLY A 1 189 ? 6.546 19.115 -6.217 1.00 81.88 189 GLY A C 1
ATOM 1454 O O . GLY A 1 189 ? 6.104 18.796 -5.109 1.00 81.88 189 GLY A O 1
ATOM 1455 N N . ASN A 1 190 ? 6.232 20.293 -6.759 1.00 86.62 190 ASN A N 1
ATOM 1456 C CA . ASN A 1 190 ? 5.314 21.235 -6.124 1.00 86.62 190 ASN A CA 1
ATOM 1457 C C . ASN A 1 190 ? 3.833 20.875 -6.318 1.00 86.62 190 ASN A C 1
ATOM 1459 O O . ASN A 1 190 ? 2.994 21.462 -5.633 1.00 86.62 190 ASN A O 1
ATOM 1463 N N . ALA A 1 191 ? 3.508 19.870 -7.133 1.00 89.88 191 ALA A N 1
ATOM 1464 C CA . ALA A 1 191 ? 2.144 19.395 -7.330 1.00 89.88 191 ALA A CA 1
ATOM 1465 C C . ALA A 1 191 ? 1.522 18.816 -6.042 1.00 89.88 191 ALA A C 1
ATOM 1467 O O . ALA A 1 191 ? 2.218 18.286 -5.168 1.00 89.88 191 ALA A O 1
ATOM 1468 N N . SER A 1 192 ? 0.203 18.956 -5.918 1.00 91.31 192 SER A N 1
ATOM 1469 C CA . SER A 1 192 ? -0.605 18.337 -4.856 1.00 91.31 192 SER A CA 1
ATOM 1470 C C . SER A 1 192 ? -0.730 16.831 -5.088 1.00 91.31 192 SER A C 1
ATOM 1472 O O . SER A 1 192 ? -0.733 16.381 -6.238 1.00 91.31 192 SER A O 1
ATOM 1474 N N . VAL A 1 193 ? -0.894 16.059 -4.012 1.00 90.75 193 VAL A N 1
ATOM 1475 C CA . VAL A 1 193 ? -1.157 14.611 -4.092 1.00 90.75 193 VAL A CA 1
ATOM 1476 C C . VAL A 1 193 ? -2.461 14.272 -4.835 1.00 90.75 193 VAL A C 1
ATOM 1478 O O . VAL A 1 193 ? -2.596 13.182 -5.383 1.00 90.75 193 VAL A O 1
ATOM 1481 N N . HIS A 1 194 ? -3.398 15.221 -4.915 1.00 87.06 194 HIS A N 1
ATOM 1482 C CA . HIS A 1 194 ? -4.678 15.076 -5.619 1.00 87.06 194 HIS A CA 1
ATOM 1483 C C . HIS A 1 194 ? -4.655 15.631 -7.052 1.00 87.06 194 HIS A C 1
ATOM 1485 O O . HIS A 1 194 ? -5.691 15.711 -7.710 1.00 87.06 194 HIS A O 1
ATOM 1491 N N . SER A 1 195 ? -3.488 16.060 -7.539 1.00 89.50 195 SER A N 1
ATOM 1492 C CA . SER A 1 195 ? -3.332 16.529 -8.917 1.00 89.50 195 SER A CA 1
ATOM 1493 C C . SER A 1 195 ? -3.308 15.370 -9.919 1.00 89.50 195 SER A C 1
ATOM 1495 O O . SER A 1 195 ? -2.975 14.234 -9.579 1.00 89.50 195 SER A O 1
ATOM 1497 N N . SER A 1 196 ? -3.580 15.671 -11.192 1.00 84.50 196 SER A N 1
ATOM 1498 C CA . SER A 1 196 ? -3.391 14.723 -12.301 1.00 84.50 196 SER A CA 1
ATOM 1499 C C . SER A 1 196 ? -1.949 14.216 -12.413 1.00 84.50 196 SER A C 1
ATOM 1501 O O . SER A 1 196 ? -1.722 13.084 -12.840 1.00 84.50 196 SER A O 1
ATOM 1503 N N . ASP A 1 197 ? -0.984 15.034 -11.990 1.00 90.44 197 ASP A N 1
ATOM 1504 C CA . ASP A 1 197 ? 0.452 14.762 -12.094 1.00 90.44 197 ASP A CA 1
ATOM 1505 C C . ASP A 1 197 ? 0.924 13.726 -11.072 1.00 90.44 197 ASP A C 1
ATOM 1507 O O . ASP A 1 197 ? 1.957 13.081 -11.265 1.00 90.44 197 ASP A O 1
ATOM 1511 N N . ALA A 1 198 ? 0.165 13.531 -9.990 1.00 92.50 198 ALA A N 1
ATOM 1512 C CA . ALA A 1 198 ? 0.574 12.671 -8.892 1.00 92.50 198 ALA A CA 1
ATOM 1513 C C . ALA A 1 198 ? 0.725 11.201 -9.321 1.00 92.50 198 ALA A C 1
ATOM 1515 O O . ALA A 1 198 ? 1.706 10.549 -8.962 1.00 92.50 198 ALA A O 1
ATOM 1516 N N . SER A 1 199 ? -0.193 10.699 -10.154 1.00 92.50 199 SER A N 1
ATOM 1517 C CA . SER A 1 199 ? -0.133 9.331 -10.695 1.00 92.50 199 SER A CA 1
ATOM 1518 C C . SER A 1 199 ? 1.116 9.090 -11.554 1.00 92.50 199 SER A C 1
ATOM 1520 O O . SER A 1 199 ? 1.797 8.071 -11.421 1.00 92.50 199 SER A O 1
ATOM 1522 N N . PHE A 1 200 ? 1.471 10.070 -12.387 1.00 94.31 200 PHE A N 1
ATOM 1523 C CA . PHE A 1 200 ? 2.670 10.045 -13.216 1.00 94.31 200 PHE A CA 1
ATOM 1524 C C . PHE A 1 200 ? 3.953 10.086 -12.370 1.00 94.31 200 PHE A C 1
ATOM 1526 O O . PHE A 1 200 ? 4.876 9.301 -12.594 1.00 94.31 200 PHE A O 1
ATOM 1533 N N . LEU A 1 201 ? 4.007 10.946 -11.352 1.00 95.19 201 LEU A N 1
ATOM 1534 C CA . LEU A 1 201 ? 5.140 11.019 -10.427 1.00 95.19 201 LEU A CA 1
ATOM 1535 C C . LEU A 1 201 ? 5.338 9.712 -9.646 1.00 95.19 201 LEU A C 1
ATOM 1537 O O . LEU A 1 201 ? 6.473 9.244 -9.530 1.00 95.19 201 LEU A O 1
ATOM 1541 N N . LEU A 1 202 ? 4.256 9.082 -9.172 1.00 95.56 202 LEU A N 1
ATOM 1542 C CA . LEU A 1 202 ? 4.328 7.761 -8.543 1.00 95.56 202 LEU A CA 1
ATOM 1543 C C . LEU A 1 202 ? 4.868 6.702 -9.506 1.00 95.56 202 LEU A C 1
ATOM 1545 O O . LEU A 1 202 ? 5.740 5.925 -9.117 1.00 95.56 202 LEU A O 1
ATOM 1549 N N . PHE A 1 203 ? 4.420 6.689 -10.766 1.00 96.19 203 PHE A N 1
ATOM 1550 C CA . PHE A 1 203 ? 4.975 5.794 -11.784 1.00 96.19 203 PHE A CA 1
ATOM 1551 C C . PHE A 1 203 ? 6.490 5.987 -11.950 1.00 96.19 203 PHE A C 1
ATOM 1553 O O . PHE A 1 203 ? 7.239 5.009 -11.969 1.00 96.19 203 PHE A O 1
ATOM 1560 N N . MET A 1 204 ? 6.961 7.234 -12.020 1.00 96.19 204 MET A N 1
ATOM 1561 C CA . MET A 1 204 ? 8.385 7.526 -12.192 1.00 96.19 204 MET A CA 1
ATOM 1562 C C . MET A 1 204 ? 9.226 7.135 -10.973 1.00 96.19 204 MET A C 1
ATOM 1564 O O . MET A 1 204 ? 10.311 6.573 -11.139 1.00 96.19 204 MET A O 1
ATOM 1568 N N . ILE A 1 205 ? 8.727 7.377 -9.755 1.00 95.38 205 ILE A N 1
ATOM 1569 C CA . ILE A 1 205 ? 9.364 6.902 -8.517 1.00 95.38 205 ILE A CA 1
ATOM 1570 C C . ILE A 1 205 ? 9.436 5.373 -8.532 1.00 95.38 205 ILE A C 1
ATOM 1572 O O . ILE A 1 205 ? 10.502 4.808 -8.286 1.00 95.38 205 ILE A O 1
ATOM 1576 N N . HIS A 1 206 ? 8.335 4.704 -8.886 1.00 95.81 206 HIS A N 1
ATOM 1577 C CA . HIS A 1 206 ? 8.278 3.248 -8.944 1.00 95.81 206 HIS A CA 1
ATOM 1578 C C . HIS A 1 206 ? 9.289 2.672 -9.939 1.00 95.81 206 HIS A C 1
ATOM 1580 O O . HIS A 1 206 ? 10.035 1.747 -9.622 1.00 95.81 206 HIS A O 1
ATOM 1586 N N . LEU A 1 207 ? 9.335 3.240 -11.147 1.00 96.00 207 LEU A N 1
ATOM 1587 C CA . LEU A 1 207 ? 10.278 2.859 -12.191 1.00 96.00 207 LEU A CA 1
ATOM 1588 C C . LEU A 1 207 ? 11.728 3.045 -11.728 1.00 96.00 207 LEU A C 1
ATOM 1590 O O . LEU A 1 207 ? 12.555 2.156 -11.925 1.00 96.00 207 LEU A O 1
ATOM 1594 N N . GLY A 1 208 ? 12.033 4.184 -11.100 1.00 95.62 208 GLY A N 1
ATOM 1595 C CA . GLY A 1 208 ? 13.362 4.478 -10.573 1.00 95.62 208 GLY A CA 1
ATOM 1596 C C . GLY A 1 208 ? 13.805 3.468 -9.515 1.00 95.62 208 GLY A C 1
ATOM 1597 O O . GLY A 1 208 ? 14.927 2.965 -9.580 1.00 95.62 208 GLY A O 1
ATOM 1598 N N . VAL A 1 209 ? 12.918 3.134 -8.573 1.00 95.62 209 VAL A N 1
ATOM 1599 C CA . VAL A 1 209 ? 13.178 2.142 -7.520 1.00 95.62 209 VAL A CA 1
ATOM 1600 C C . VAL A 1 209 ? 13.413 0.752 -8.114 1.00 95.62 209 VAL A C 1
ATOM 1602 O O . VAL A 1 209 ? 14.410 0.115 -7.767 1.00 95.62 209 VAL A O 1
ATOM 1605 N N . ASP A 1 210 ? 12.566 0.303 -9.046 1.00 95.19 210 ASP A N 1
ATOM 1606 C CA . ASP A 1 210 ? 12.743 -0.982 -9.732 1.00 95.19 210 ASP A CA 1
ATOM 1607 C C . ASP A 1 210 ? 14.099 -1.049 -10.444 1.00 95.19 210 ASP A C 1
ATOM 1609 O O . ASP A 1 210 ? 14.887 -1.960 -10.187 1.00 95.19 210 ASP A O 1
ATOM 1613 N N . VAL A 1 211 ? 14.426 -0.057 -11.283 1.00 95.75 211 VAL A N 1
ATOM 1614 C CA . VAL A 1 211 ? 15.725 0.004 -11.975 1.00 95.75 211 VAL A CA 1
ATOM 1615 C C . VAL A 1 211 ? 16.870 -0.025 -10.960 1.00 95.75 211 VAL A C 1
ATOM 1617 O O . VAL A 1 211 ? 17.828 -0.779 -11.129 1.00 95.75 211 VAL A O 1
ATOM 1620 N N . MET A 1 212 ? 16.762 0.722 -9.861 1.00 93.44 212 MET A N 1
ATOM 1621 C CA . MET A 1 212 ? 17.786 0.763 -8.820 1.00 93.44 212 MET A CA 1
ATOM 1622 C C . MET A 1 212 ? 17.999 -0.587 -8.118 1.00 93.44 212 MET A C 1
ATOM 1624 O O . MET A 1 212 ? 19.139 -0.894 -7.752 1.00 93.44 212 MET A O 1
ATOM 1628 N N . ARG A 1 213 ? 16.965 -1.431 -7.974 1.00 91.94 213 ARG A N 1
ATOM 1629 C CA . ARG A 1 213 ? 17.116 -2.813 -7.471 1.00 91.94 213 ARG A CA 1
ATOM 1630 C C . ARG A 1 213 ? 18.007 -3.642 -8.405 1.00 91.94 213 ARG A C 1
ATOM 1632 O O . ARG A 1 213 ? 18.959 -4.265 -7.933 1.00 91.94 213 ARG A O 1
ATOM 1639 N N . TYR A 1 214 ? 17.768 -3.585 -9.719 1.00 93.81 214 TYR A N 1
ATOM 1640 C CA . TYR A 1 214 ? 18.591 -4.279 -10.722 1.00 93.81 214 TYR A CA 1
ATOM 1641 C C . TYR A 1 214 ? 20.032 -3.759 -10.755 1.00 93.81 214 TYR A C 1
ATOM 1643 O O . TYR A 1 214 ? 20.978 -4.548 -10.784 1.00 93.81 214 TYR A O 1
ATOM 1651 N N . VAL A 1 215 ? 20.216 -2.437 -10.691 1.00 94.94 215 VAL A N 1
ATOM 1652 C CA . VAL A 1 215 ? 21.550 -1.819 -10.641 1.00 94.94 215 VAL A CA 1
ATOM 1653 C C . VAL A 1 215 ? 22.296 -2.226 -9.374 1.00 94.94 215 VAL A C 1
ATOM 1655 O O . VAL A 1 215 ? 23.484 -2.534 -9.444 1.00 94.94 215 VAL A O 1
ATOM 1658 N N . SER A 1 216 ? 21.615 -2.273 -8.226 1.00 92.00 216 SER A N 1
ATOM 1659 C CA . SER A 1 216 ? 22.222 -2.691 -6.958 1.00 92.00 216 SER A CA 1
ATOM 1660 C C . SER A 1 216 ? 22.709 -4.138 -7.027 1.00 92.00 216 SER A C 1
ATOM 1662 O O . SER A 1 216 ? 23.846 -4.412 -6.650 1.00 92.00 216 SER A O 1
ATOM 1664 N N . TYR A 1 217 ? 21.908 -5.044 -7.595 1.00 91.50 217 TYR A N 1
ATOM 1665 C CA . TYR A 1 217 ? 22.334 -6.423 -7.836 1.00 91.50 217 TYR A CA 1
ATOM 1666 C C . TYR A 1 217 ? 23.538 -6.501 -8.796 1.00 91.50 217 TYR A C 1
ATOM 1668 O O . TYR A 1 217 ? 24.545 -7.144 -8.487 1.00 91.50 217 TYR A O 1
ATOM 1676 N N . ALA A 1 218 ? 23.485 -5.796 -9.932 1.00 92.00 218 ALA A N 1
ATOM 1677 C CA . ALA A 1 218 ? 24.562 -5.787 -10.924 1.00 92.00 218 ALA A CA 1
ATOM 1678 C C . ALA A 1 218 ? 25.880 -5.201 -10.376 1.00 92.00 218 ALA A C 1
ATOM 1680 O O . ALA A 1 218 ? 26.963 -5.699 -10.687 1.00 92.00 218 ALA A O 1
ATOM 1681 N N . ALA A 1 219 ? 25.805 -4.175 -9.523 1.00 90.62 219 ALA A N 1
ATOM 1682 C CA . ALA A 1 219 ? 26.962 -3.513 -8.921 1.00 90.62 219 ALA A CA 1
ATOM 1683 C C . ALA A 1 219 ? 27.713 -4.379 -7.888 1.00 90.62 219 ALA A C 1
ATOM 1685 O O . ALA A 1 219 ? 28.896 -4.123 -7.614 1.00 90.62 219 ALA A O 1
ATOM 1686 N N . VAL A 1 220 ? 27.041 -5.379 -7.304 1.00 85.62 220 VAL A N 1
ATOM 1687 C CA . VAL A 1 220 ? 27.611 -6.271 -6.283 1.00 85.62 220 VAL A CA 1
ATOM 1688 C C . VAL A 1 220 ? 27.988 -7.622 -6.881 1.00 85.62 220 VAL A C 1
ATOM 1690 O O . VAL A 1 220 ? 29.153 -8.006 -6.786 1.00 85.62 220 VAL A O 1
ATOM 1693 N N . GLU A 1 221 ? 27.049 -8.311 -7.529 1.00 80.62 221 GLU A N 1
ATOM 1694 C CA . GLU A 1 221 ? 27.225 -9.708 -7.954 1.00 80.62 221 GLU A CA 1
ATOM 1695 C C . GLU A 1 221 ? 27.049 -9.909 -9.463 1.00 80.62 221 GLU A C 1
ATOM 1697 O O . GLU A 1 221 ? 27.781 -10.701 -10.054 1.00 80.62 221 GLU A O 1
ATOM 1702 N N . GLY A 1 222 ? 26.129 -9.175 -10.098 1.00 77.06 222 GLY A N 1
ATOM 1703 C CA . GLY A 1 222 ? 25.668 -9.494 -11.455 1.00 77.06 222 GLY A CA 1
ATOM 1704 C C . GLY A 1 222 ? 26.610 -9.122 -12.609 1.00 77.06 222 GLY A C 1
ATOM 1705 O O . GLY A 1 222 ? 26.543 -9.765 -13.652 1.00 77.06 222 GLY A O 1
ATOM 1706 N N . ALA A 1 223 ? 27.483 -8.118 -12.454 1.00 86.69 223 ALA A N 1
ATOM 1707 C CA . ALA A 1 223 ? 28.357 -7.638 -13.535 1.00 86.69 223 ALA A CA 1
ATOM 1708 C C . ALA A 1 223 ? 29.848 -8.014 -13.335 1.00 86.69 223 ALA A C 1
ATOM 1710 O O . ALA A 1 223 ? 30.288 -8.218 -12.196 1.00 86.69 223 ALA A O 1
ATOM 1711 N N . PRO A 1 224 ? 30.670 -8.051 -14.407 1.00 87.50 224 PRO A N 1
ATOM 1712 C CA . PRO A 1 224 ? 32.124 -8.214 -14.329 1.00 87.50 224 PRO A CA 1
ATOM 1713 C C . PRO A 1 224 ? 32.799 -7.103 -13.517 1.00 87.50 224 PRO A C 1
ATOM 1715 O O . PRO A 1 224 ? 32.358 -5.952 -13.538 1.00 87.50 224 PRO A O 1
ATOM 1718 N N . GLU A 1 225 ? 33.915 -7.415 -12.849 1.00 88.00 225 GLU A N 1
ATOM 1719 C CA . GLU A 1 225 ? 34.602 -6.484 -11.935 1.00 88.00 225 GLU A CA 1
ATOM 1720 C C . GLU A 1 225 ? 34.951 -5.129 -12.567 1.00 88.00 225 GLU A C 1
ATOM 1722 O O . GLU A 1 225 ? 34.836 -4.104 -11.898 1.00 88.00 225 GLU A O 1
ATOM 1727 N N . GLY A 1 226 ? 35.304 -5.099 -13.857 1.00 90.00 226 GLY A N 1
ATOM 1728 C CA . GLY A 1 226 ? 35.635 -3.862 -14.572 1.00 90.00 226 GLY A CA 1
ATOM 1729 C C . GLY A 1 226 ? 34.468 -2.876 -14.724 1.00 90.00 226 GLY A C 1
ATOM 1730 O O . GLY A 1 226 ? 34.701 -1.679 -14.856 1.00 90.00 226 GLY A O 1
ATOM 1731 N N . VAL A 1 227 ? 33.220 -3.354 -14.668 1.00 92.38 227 VAL A N 1
ATOM 1732 C CA . VAL A 1 227 ? 32.004 -2.543 -14.884 1.00 92.38 227 VAL A CA 1
ATOM 1733 C C . VAL A 1 227 ? 31.382 -2.082 -13.559 1.00 92.38 227 VAL A C 1
ATOM 1735 O O . VAL A 1 227 ? 30.734 -1.034 -13.493 1.00 92.38 227 VAL A O 1
ATOM 1738 N N . ARG A 1 228 ? 31.629 -2.814 -12.462 1.00 93.06 228 ARG A N 1
ATOM 1739 C CA . ARG A 1 228 ? 31.067 -2.527 -11.128 1.00 93.06 228 ARG A CA 1
ATOM 1740 C C . ARG A 1 228 ? 31.325 -1.097 -10.624 1.00 93.06 228 ARG A C 1
ATOM 1742 O O . ARG A 1 228 ? 30.394 -0.525 -10.061 1.00 93.06 228 ARG A O 1
ATOM 1749 N N . PRO A 1 229 ? 32.510 -0.471 -10.801 1.00 94.50 229 PRO A N 1
ATOM 1750 C CA . PRO A 1 229 ? 32.729 0.910 -10.360 1.00 94.50 229 PRO A CA 1
ATOM 1751 C C . PRO A 1 229 ? 31.780 1.911 -11.031 1.00 94.50 229 PRO A C 1
ATOM 1753 O O . PRO A 1 229 ? 31.226 2.780 -10.358 1.00 94.50 229 PRO A O 1
ATOM 1756 N N . THR A 1 230 ? 31.543 1.752 -12.336 1.00 95.12 230 THR A N 1
ATOM 1757 C CA . THR A 1 230 ? 30.612 2.592 -13.101 1.00 95.12 230 THR A CA 1
ATOM 1758 C C . THR A 1 230 ? 29.182 2.406 -12.604 1.00 95.12 230 THR A C 1
ATOM 1760 O O . THR A 1 230 ? 28.490 3.388 -12.342 1.00 95.12 230 THR A O 1
ATOM 1763 N N . LEU A 1 231 ? 28.762 1.156 -12.385 1.00 95.44 231 LEU A N 1
ATOM 1764 C CA . LEU A 1 231 ? 27.442 0.839 -11.833 1.00 95.44 231 LEU A CA 1
ATOM 1765 C C . LEU A 1 231 ? 27.244 1.408 -10.423 1.00 95.44 231 LEU A C 1
ATOM 1767 O O . LEU A 1 231 ? 26.177 1.938 -10.139 1.00 95.44 231 LEU A O 1
ATOM 1771 N N . ARG A 1 232 ? 28.260 1.371 -9.551 1.00 94.12 232 ARG A N 1
ATOM 1772 C CA . ARG A 1 232 ? 28.184 1.979 -8.208 1.00 94.12 232 ARG A CA 1
ATOM 1773 C C . ARG A 1 232 ? 28.025 3.495 -8.265 1.00 94.12 232 ARG A C 1
ATOM 1775 O O . ARG A 1 232 ? 27.215 4.035 -7.519 1.00 94.12 232 ARG A O 1
ATOM 1782 N N . ARG A 1 233 ? 28.755 4.171 -9.160 1.00 95.50 233 ARG A N 1
ATOM 1783 C CA . ARG A 1 233 ? 28.594 5.615 -9.397 1.00 95.50 233 ARG A CA 1
ATOM 1784 C C . ARG A 1 233 ? 27.166 5.933 -9.852 1.00 95.50 233 ARG A C 1
ATOM 1786 O O . ARG A 1 233 ? 26.506 6.760 -9.241 1.00 95.50 233 ARG A O 1
ATOM 1793 N N . LEU A 1 234 ? 26.677 5.232 -10.877 1.00 95.31 234 LEU A N 1
ATOM 1794 C CA . LEU A 1 234 ? 25.330 5.446 -11.419 1.00 95.31 234 LEU A CA 1
ATOM 1795 C C . LEU A 1 234 ? 24.228 5.082 -10.408 1.00 95.31 234 LEU A C 1
ATOM 1797 O O . LEU A 1 234 ? 23.210 5.764 -10.347 1.00 95.31 234 LEU A O 1
ATOM 1801 N N . ARG A 1 235 ? 24.442 4.058 -9.569 1.00 94.56 235 ARG A N 1
ATOM 1802 C CA . ARG A 1 235 ? 23.567 3.741 -8.430 1.00 94.56 235 ARG A CA 1
ATOM 1803 C C . ARG A 1 235 ? 23.492 4.911 -7.455 1.00 94.56 235 ARG A C 1
ATOM 1805 O O . ARG A 1 235 ? 22.395 5.253 -7.037 1.00 94.56 235 ARG A O 1
ATOM 1812 N N . ALA A 1 236 ? 24.627 5.508 -7.091 1.00 93.56 236 ALA A N 1
ATOM 1813 C CA . ALA A 1 236 ? 24.654 6.647 -6.176 1.00 93.56 236 ALA A CA 1
ATOM 1814 C C . ALA A 1 236 ? 23.904 7.859 -6.758 1.00 93.56 236 ALA A C 1
ATOM 1816 O O . ALA A 1 236 ? 23.132 8.493 -6.042 1.00 93.56 236 ALA A O 1
ATOM 1817 N N . ASP A 1 237 ? 24.058 8.127 -8.059 1.00 94.25 237 ASP A N 1
ATOM 1818 C CA . ASP A 1 237 ? 23.314 9.188 -8.750 1.00 94.25 237 ASP A CA 1
ATOM 1819 C C . ASP A 1 237 ? 21.793 8.930 -8.731 1.00 94.25 237 ASP A C 1
ATOM 1821 O O . ASP A 1 237 ? 21.010 9.842 -8.456 1.00 94.25 237 ASP A O 1
ATOM 1825 N N . LEU A 1 238 ? 21.366 7.685 -8.988 1.00 93.75 238 LEU A N 1
ATOM 1826 C CA . LEU A 1 238 ? 19.955 7.278 -8.917 1.00 93.75 238 LEU A CA 1
ATOM 1827 C C . LEU A 1 238 ? 19.407 7.384 -7.492 1.00 93.75 238 LEU A C 1
ATOM 1829 O O . LEU A 1 238 ? 18.332 7.948 -7.292 1.00 93.75 238 LEU A O 1
ATOM 1833 N N . ALA A 1 239 ? 20.152 6.882 -6.507 1.00 92.06 239 ALA A N 1
ATOM 1834 C CA . ALA A 1 239 ? 19.774 6.928 -5.101 1.00 92.06 239 ALA A CA 1
ATOM 1835 C C . ALA A 1 239 ? 19.621 8.373 -4.624 1.00 92.06 239 ALA A C 1
ATOM 1837 O O . ALA A 1 239 ? 18.616 8.696 -4.001 1.00 92.06 239 ALA A O 1
ATOM 1838 N N . GLY A 1 240 ? 20.553 9.261 -4.987 1.00 91.50 240 GLY A N 1
ATOM 1839 C CA . GLY A 1 240 ? 20.466 10.685 -4.667 1.00 91.50 240 GLY A CA 1
ATOM 1840 C C . GLY A 1 240 ? 19.214 11.346 -5.246 1.00 91.50 240 GLY A C 1
ATOM 1841 O O . GLY A 1 240 ? 18.558 12.124 -4.556 1.00 91.50 240 GLY A O 1
ATOM 1842 N N . GLN A 1 241 ? 18.828 10.999 -6.477 1.00 91.44 241 GLN A N 1
ATOM 1843 C CA . GLN A 1 241 ? 17.611 11.531 -7.093 1.00 91.44 241 GLN A CA 1
ATOM 1844 C C . GLN A 1 241 ? 16.337 10.969 -6.439 1.00 91.44 241 GLN A C 1
ATOM 1846 O O . GLN A 1 241 ? 15.428 11.730 -6.114 1.00 91.44 241 GLN A O 1
ATOM 1851 N N . ILE A 1 242 ? 16.262 9.654 -6.216 1.00 91.19 242 ILE A N 1
ATOM 1852 C CA . ILE A 1 242 ? 15.074 8.989 -5.656 1.00 91.19 242 ILE A CA 1
ATOM 1853 C C . ILE A 1 242 ? 14.889 9.351 -4.177 1.00 91.19 242 ILE A C 1
ATOM 1855 O O . ILE A 1 242 ? 13.789 9.719 -3.771 1.00 91.19 242 ILE A O 1
ATOM 1859 N N . GLN A 1 243 ? 15.952 9.295 -3.373 1.00 88.00 243 GLN A N 1
ATOM 1860 C CA . GLN A 1 243 ? 15.890 9.669 -1.959 1.00 88.00 243 GLN A CA 1
ATOM 1861 C C . GLN A 1 243 ? 15.764 11.180 -1.768 1.00 88.00 243 GLN A C 1
ATOM 1863 O O . GLN A 1 243 ? 15.083 11.610 -0.848 1.00 88.00 243 GLN A O 1
ATOM 1868 N N . GLY A 1 244 ? 16.386 11.997 -2.621 1.00 88.00 244 GLY A N 1
ATOM 1869 C CA . GLY A 1 244 ? 16.264 13.450 -2.542 1.00 88.00 244 GLY A CA 1
ATOM 1870 C C . GLY A 1 244 ? 14.874 13.923 -2.961 1.00 88.00 244 GLY A C 1
ATOM 1871 O O . GLY A 1 244 ? 14.070 14.340 -2.132 1.00 88.00 244 GLY A O 1
ATOM 1872 N N . PHE A 1 245 ? 14.582 13.857 -4.261 1.00 91.69 245 PHE A N 1
ATOM 1873 C CA . PHE A 1 245 ? 13.329 14.367 -4.819 1.00 91.69 245 PHE A CA 1
ATOM 1874 C C . PHE A 1 245 ? 12.120 13.494 -4.456 1.00 91.69 245 PHE A C 1
ATOM 1876 O O . PHE A 1 245 ? 11.085 14.021 -4.043 1.00 91.69 245 PHE A O 1
ATOM 1883 N N . GLY A 1 246 ? 12.245 12.171 -4.597 1.00 92.19 246 GLY A N 1
ATOM 1884 C CA . GLY A 1 246 ? 11.135 11.241 -4.381 1.00 92.19 246 GLY A CA 1
ATOM 1885 C C . GLY A 1 246 ? 10.641 11.261 -2.937 1.00 92.19 246 GLY A C 1
ATOM 1886 O O . GLY A 1 246 ? 9.456 11.488 -2.704 1.00 92.19 246 GLY A O 1
ATOM 1887 N N . LEU A 1 247 ? 11.544 11.112 -1.960 1.00 92.88 247 LEU A N 1
ATOM 1888 C CA . LEU A 1 247 ? 11.161 11.132 -0.544 1.00 92.88 247 LEU A CA 1
ATOM 1889 C C . LEU A 1 247 ? 10.638 12.504 -0.101 1.00 92.88 247 LEU A C 1
ATOM 1891 O O . LEU A 1 247 ? 9.654 12.556 0.626 1.00 92.88 247 LEU A O 1
ATOM 1895 N N . ALA A 1 248 ? 11.240 13.608 -0.562 1.00 93.56 248 ALA A N 1
ATOM 1896 C CA . ALA A 1 248 ? 10.750 14.950 -0.237 1.00 93.56 248 ALA A CA 1
ATOM 1897 C C . ALA A 1 248 ? 9.328 15.195 -0.773 1.00 93.56 248 ALA A C 1
ATOM 1899 O O . ALA A 1 248 ? 8.492 15.769 -0.075 1.00 93.56 248 ALA A O 1
ATOM 1900 N N . THR A 1 249 ? 9.041 14.725 -1.991 1.00 95.06 249 THR A N 1
ATOM 1901 C CA . THR A 1 249 ? 7.702 14.817 -2.593 1.00 95.06 249 THR A CA 1
ATOM 1902 C C . THR A 1 249 ? 6.696 13.963 -1.821 1.00 95.06 249 THR A C 1
ATOM 1904 O O . THR A 1 249 ? 5.626 14.453 -1.466 1.00 95.06 249 THR A O 1
ATOM 1907 N N . LEU A 1 250 ? 7.051 12.715 -1.497 1.00 96.19 250 LEU A N 1
ATOM 1908 C CA . LEU A 1 250 ? 6.182 11.819 -0.732 1.00 96.19 250 LEU A CA 1
ATOM 1909 C C . LEU A 1 250 ? 5.942 12.317 0.696 1.00 96.19 250 LEU A C 1
ATOM 1911 O O . LEU A 1 250 ? 4.821 12.227 1.173 1.00 96.19 250 LEU A O 1
ATOM 1915 N N . GLU A 1 251 ? 6.941 12.882 1.371 1.00 94.19 251 GLU A N 1
ATOM 1916 C CA . GLU A 1 251 ? 6.774 13.421 2.725 1.00 94.19 251 GLU A CA 1
ATOM 1917 C C . GLU A 1 251 ? 5.841 14.639 2.737 1.00 94.19 251 GLU A C 1
ATOM 1919 O O . GLU A 1 251 ? 4.965 14.752 3.592 1.00 94.19 251 GLU A O 1
ATOM 1924 N N . LYS A 1 252 ? 5.960 15.519 1.737 1.00 94.69 252 LYS A N 1
ATOM 1925 C CA . LYS A 1 252 ? 5.008 16.616 1.534 1.00 94.69 252 LYS A CA 1
ATOM 1926 C C . LYS A 1 252 ? 3.588 16.081 1.324 1.00 94.69 252 LYS A C 1
ATOM 1928 O O . LYS A 1 252 ? 2.655 16.565 1.961 1.00 94.69 252 LYS A O 1
ATOM 1933 N N . TRP A 1 253 ? 3.421 15.091 0.449 1.00 95.75 253 TRP A N 1
ATOM 1934 C CA . TRP A 1 253 ? 2.118 14.474 0.187 1.00 95.75 253 TRP A CA 1
ATOM 1935 C C . TRP A 1 253 ? 1.560 13.715 1.388 1.00 95.75 253 TRP A C 1
ATOM 1937 O O . TRP A 1 253 ? 0.348 13.694 1.575 1.00 95.75 253 TRP A O 1
ATOM 1947 N N . ARG A 1 254 ? 2.425 13.130 2.221 1.00 95.06 254 ARG A N 1
ATOM 1948 C CA . ARG A 1 254 ? 2.044 12.478 3.475 1.00 95.06 254 ARG A CA 1
ATOM 1949 C C . ARG A 1 254 ? 1.396 13.489 4.414 1.00 95.06 254 ARG A C 1
ATOM 1951 O O . ARG A 1 254 ? 0.294 13.242 4.888 1.00 95.06 254 ARG A O 1
ATOM 1958 N N . VAL A 1 255 ? 2.047 14.637 4.628 1.00 92.62 255 VAL A N 1
ATOM 1959 C CA . VAL A 1 255 ? 1.500 15.730 5.449 1.00 92.62 255 VAL A CA 1
ATOM 1960 C C . VAL A 1 255 ? 0.181 16.239 4.864 1.00 92.62 255 VAL A C 1
ATOM 1962 O O . VAL A 1 255 ? -0.803 16.331 5.588 1.00 92.62 255 VAL A O 1
ATOM 1965 N N . GLU A 1 256 ? 0.130 16.492 3.553 1.00 92.38 256 GLU A N 1
ATOM 1966 C CA . GLU A 1 256 ? -1.083 16.959 2.866 1.00 92.38 256 GLU A CA 1
ATOM 1967 C C . GLU A 1 256 ? -2.270 15.994 3.049 1.00 92.38 256 GLU A C 1
ATOM 1969 O O . GLU A 1 256 ? -3.367 16.422 3.412 1.00 92.38 256 GLU A O 1
ATOM 1974 N N . ALA A 1 257 ? -2.049 14.691 2.847 1.00 90.69 257 ALA A N 1
ATOM 1975 C CA . ALA A 1 257 ? -3.082 13.668 2.993 1.00 90.69 257 ALA A CA 1
ATOM 1976 C C . ALA A 1 257 ? -3.507 13.469 4.457 1.00 90.69 257 ALA A C 1
ATOM 1978 O O . ALA A 1 257 ? -4.699 13.348 4.749 1.00 90.69 257 ALA A O 1
ATOM 1979 N N . GLU A 1 258 ? -2.558 13.457 5.396 1.00 88.00 258 GLU A N 1
ATOM 1980 C CA . GLU A 1 258 ? -2.855 13.281 6.819 1.00 88.00 258 GLU A CA 1
ATOM 1981 C C . GLU A 1 258 ? -3.596 14.475 7.426 1.00 88.00 258 GLU A C 1
ATOM 1983 O O . GLU A 1 258 ? -4.539 14.250 8.192 1.00 88.00 258 GLU A O 1
ATOM 1988 N N . ASP A 1 259 ? -3.225 15.708 7.063 1.00 86.88 259 ASP A N 1
ATOM 1989 C CA . ASP A 1 259 ? -3.910 16.939 7.484 1.00 86.88 259 ASP A CA 1
ATOM 1990 C C . ASP A 1 259 ? -5.337 17.000 6.918 1.00 86.88 259 ASP A C 1
ATOM 1992 O O . ASP A 1 259 ? -6.264 17.467 7.583 1.00 86.88 259 ASP A O 1
ATOM 1996 N N . ALA A 1 260 ? -5.540 16.467 5.708 1.00 85.00 260 ALA A N 1
ATOM 1997 C CA . ALA A 1 260 ? -6.857 16.304 5.097 1.00 85.00 260 ALA A CA 1
ATOM 1998 C C . ALA A 1 260 ? -7.656 15.102 5.648 1.00 85.00 260 ALA A C 1
ATOM 2000 O O . ALA A 1 260 ? -8.805 14.908 5.242 1.00 85.00 260 ALA A O 1
ATOM 2001 N N . ASN A 1 261 ? -7.072 14.305 6.554 1.00 81.12 261 ASN A N 1
ATOM 2002 C CA . ASN A 1 261 ? -7.606 13.036 7.064 1.00 81.12 261 ASN A CA 1
ATOM 2003 C C . ASN A 1 261 ? -7.969 12.024 5.951 1.00 81.12 261 ASN A C 1
ATOM 2005 O O . ASN A 1 261 ? -8.856 11.185 6.128 1.00 81.12 261 ASN A O 1
ATOM 2009 N N . ASP A 1 262 ? -7.273 12.090 4.812 1.00 84.75 262 ASP A N 1
ATOM 2010 C CA . ASP A 1 262 ? -7.404 11.154 3.697 1.00 84.75 262 ASP A CA 1
ATOM 2011 C C . ASP A 1 262 ? -6.479 9.948 3.908 1.00 84.75 262 ASP A C 1
ATOM 2013 O O . ASP A 1 262 ? -5.363 9.851 3.389 1.00 84.75 262 ASP A O 1
ATOM 2017 N N . LEU A 1 263 ? -6.981 9.000 4.698 1.00 85.12 263 LEU A N 1
ATOM 2018 C CA . LEU A 1 263 ? -6.277 7.761 5.020 1.00 85.12 263 LEU A CA 1
ATOM 2019 C C . LEU A 1 263 ? -5.938 6.919 3.786 1.00 85.12 263 LEU A C 1
ATOM 2021 O O . LEU A 1 263 ? -4.935 6.209 3.795 1.00 85.12 263 LEU A O 1
ATOM 2025 N N . ARG A 1 264 ? -6.763 6.969 2.732 1.00 84.06 264 ARG A N 1
ATOM 2026 C CA . ARG A 1 264 ? -6.567 6.134 1.539 1.00 84.06 264 ARG A CA 1
ATOM 2027 C C . ARG A 1 264 ? -5.340 6.613 0.782 1.00 84.06 264 ARG A C 1
ATOM 2029 O O . ARG A 1 264 ? -4.440 5.823 0.498 1.00 84.06 264 ARG A O 1
ATOM 2036 N N . THR A 1 265 ? -5.279 7.915 0.526 1.00 89.50 265 THR A N 1
ATOM 2037 C CA . THR A 1 265 ? -4.120 8.541 -0.105 1.00 89.50 265 THR A CA 1
ATOM 2038 C C . THR A 1 265 ? -2.876 8.405 0.773 1.00 89.50 265 THR A C 1
ATOM 2040 O O . THR A 1 265 ? -1.813 8.055 0.262 1.00 89.50 265 THR A O 1
ATOM 2043 N N . ALA A 1 266 ? -3.002 8.570 2.094 1.00 92.06 266 ALA A N 1
ATOM 2044 C CA . ALA A 1 266 ? -1.883 8.381 3.015 1.00 92.06 266 ALA A CA 1
ATOM 2045 C C . ALA A 1 266 ? -1.322 6.944 2.985 1.00 92.06 266 ALA A C 1
ATOM 2047 O O . ALA A 1 266 ? -0.104 6.774 2.946 1.00 92.06 266 ALA A O 1
ATOM 2048 N N . CYS A 1 267 ? -2.170 5.908 2.910 1.00 92.38 267 CYS A N 1
ATOM 2049 C CA . CYS A 1 267 ? -1.715 4.519 2.753 1.00 92.38 267 CYS A CA 1
ATOM 2050 C C . CYS A 1 267 ? -0.928 4.311 1.453 1.00 92.38 267 CYS A C 1
ATOM 2052 O O . CYS A 1 267 ? 0.105 3.639 1.458 1.00 92.38 267 CYS A O 1
ATOM 2054 N N . VAL A 1 268 ? -1.379 4.909 0.343 1.00 94.12 268 VAL A N 1
ATOM 2055 C CA . VAL A 1 268 ? -0.639 4.868 -0.927 1.00 94.12 268 VAL A CA 1
ATOM 2056 C C . VAL A 1 268 ? 0.725 5.523 -0.744 1.00 94.12 268 VAL A C 1
ATOM 2058 O O . VAL A 1 268 ? 1.740 4.875 -0.985 1.00 94.12 268 VAL A O 1
ATOM 2061 N N . VAL A 1 269 ? 0.778 6.748 -0.222 1.00 96.44 269 VAL A N 1
ATOM 2062 C CA . VAL A 1 269 ? 2.038 7.472 0.005 1.00 96.44 269 VAL A CA 1
ATOM 2063 C C . VAL A 1 269 ? 2.995 6.682 0.908 1.00 96.44 269 VAL A C 1
ATOM 2065 O O . VAL A 1 269 ? 4.155 6.495 0.543 1.00 96.44 269 VAL A O 1
ATOM 2068 N N . HIS A 1 270 ? 2.521 6.141 2.034 1.00 96.94 270 HIS A N 1
ATOM 2069 C CA . HIS A 1 270 ? 3.338 5.315 2.927 1.00 96.94 270 HIS A CA 1
ATOM 2070 C C . HIS A 1 270 ? 3.865 4.047 2.251 1.00 96.94 270 HIS A C 1
ATOM 2072 O O . HIS A 1 270 ? 5.026 3.690 2.458 1.00 96.94 270 HIS A O 1
ATOM 2078 N N . SER A 1 271 ? 3.070 3.394 1.399 1.00 97.06 271 SER A N 1
ATOM 2079 C CA . SER A 1 271 ? 3.554 2.232 0.645 1.00 97.06 271 SER A CA 1
ATOM 2080 C C . SER A 1 271 ? 4.724 2.592 -0.276 1.00 97.06 271 SER A C 1
ATOM 2082 O O . SER A 1 271 ? 5.696 1.844 -0.346 1.00 97.06 271 SER A O 1
ATOM 2084 N N . TYR A 1 272 ? 4.705 3.782 -0.885 1.00 97.31 272 TYR A N 1
ATOM 2085 C CA . TYR A 1 272 ? 5.805 4.283 -1.711 1.00 97.31 272 TYR A CA 1
ATOM 2086 C C . TYR A 1 272 ? 7.018 4.743 -0.891 1.00 97.31 272 TYR A C 1
ATOM 2088 O O . TYR A 1 272 ? 8.150 4.530 -1.322 1.00 97.31 272 TYR A O 1
ATOM 2096 N N . ILE A 1 273 ? 6.818 5.317 0.302 1.00 96.81 273 ILE A N 1
ATOM 2097 C CA . ILE A 1 273 ? 7.921 5.638 1.227 1.00 96.81 273 ILE A CA 1
ATOM 2098 C C . ILE A 1 273 ? 8.650 4.352 1.633 1.00 96.81 273 ILE A C 1
ATOM 2100 O O . ILE A 1 273 ? 9.877 4.277 1.539 1.00 96.81 273 ILE A O 1
ATOM 2104 N N . ALA A 1 274 ? 7.903 3.317 2.031 1.00 96.12 274 ALA A N 1
ATOM 2105 C CA . ALA A 1 274 ? 8.472 2.006 2.332 1.00 96.12 274 ALA A CA 1
ATOM 2106 C C . ALA A 1 274 ? 9.193 1.416 1.109 1.00 96.12 274 ALA A C 1
ATOM 2108 O O . ALA A 1 274 ? 10.304 0.897 1.219 1.00 96.12 274 ALA A O 1
ATOM 2109 N N . TYR A 1 275 ? 8.591 1.553 -0.071 1.00 95.62 275 TYR A N 1
ATOM 2110 C CA . TYR A 1 275 ? 9.152 1.046 -1.313 1.00 95.62 275 TYR A CA 1
ATOM 2111 C C . TYR A 1 275 ? 10.460 1.739 -1.715 1.00 95.62 275 TYR A C 1
ATOM 2113 O O . TYR A 1 275 ? 11.396 1.049 -2.100 1.00 95.62 275 TYR A O 1
ATOM 2121 N N . ILE A 1 276 ? 10.609 3.060 -1.546 1.00 95.00 276 ILE A N 1
ATOM 2122 C CA . ILE A 1 276 ? 11.904 3.738 -1.756 1.00 95.00 276 ILE A CA 1
ATOM 2123 C C . ILE A 1 276 ? 12.985 3.110 -0.868 1.00 95.00 276 ILE A C 1
ATOM 2125 O O . ILE A 1 276 ? 14.070 2.770 -1.350 1.00 95.00 276 ILE A O 1
ATOM 2129 N N . HIS A 1 277 ? 12.676 2.886 0.409 1.00 92.38 277 HIS A N 1
ATOM 2130 C CA . HIS A 1 277 ? 13.617 2.323 1.379 1.00 92.38 277 HIS A CA 1
ATOM 2131 C C . HIS A 1 277 ? 13.957 0.839 1.142 1.00 92.38 277 HIS A C 1
ATOM 2133 O O . HIS A 1 277 ? 14.953 0.357 1.683 1.00 92.38 277 HIS A O 1
ATOM 2139 N N . VAL A 1 278 ? 13.241 0.112 0.265 1.00 88.75 278 VAL A N 1
ATOM 2140 C CA . VAL A 1 278 ? 13.603 -1.274 -0.126 1.00 88.75 278 VAL A CA 1
ATOM 2141 C C . VAL A 1 278 ? 14.997 -1.367 -0.754 1.00 88.75 278 VAL A C 1
ATOM 2143 O O . VAL A 1 278 ? 15.650 -2.414 -0.723 1.00 88.75 278 VAL A O 1
ATOM 2146 N N . THR A 1 279 ? 15.460 -0.264 -1.335 1.00 88.50 279 THR A N 1
ATOM 2147 C CA . THR A 1 279 ? 16.727 -0.166 -2.068 1.00 88.50 279 THR A CA 1
ATOM 2148 C C . THR A 1 279 ? 17.947 0.030 -1.175 1.00 88.50 279 THR A C 1
ATOM 2150 O O . THR A 1 279 ? 19.073 -0.119 -1.659 1.00 88.50 279 THR A O 1
ATOM 2153 N N . LEU A 1 280 ? 17.733 0.314 0.114 1.00 89.19 280 LEU A N 1
ATOM 2154 C CA . LEU A 1 280 ? 18.800 0.476 1.092 1.00 89.19 280 LEU A CA 1
ATOM 2155 C C . LEU A 1 280 ? 19.581 -0.826 1.252 1.00 89.19 280 LEU A C 1
ATOM 2157 O O . LEU A 1 280 ? 19.007 -1.905 1.471 1.00 89.19 280 LEU A O 1
ATOM 2161 N N . HIS A 1 281 ? 20.897 -0.720 1.150 1.00 87.50 281 HIS A N 1
ATOM 2162 C CA . HIS A 1 281 ? 21.821 -1.782 1.508 1.00 87.50 281 HIS A CA 1
ATOM 2163 C C . HIS A 1 281 ? 22.104 -1.758 3.024 1.00 87.50 281 HIS A C 1
ATOM 2165 O O . HIS A 1 281 ? 21.785 -0.789 3.709 1.00 87.50 281 HIS A O 1
ATOM 2171 N N . GLU A 1 282 ? 22.641 -2.847 3.579 1.00 90.00 282 GLU A N 1
ATOM 2172 C CA . GLU A 1 282 ? 22.798 -3.004 5.037 1.00 90.00 282 GLU A CA 1
ATOM 2173 C C . GLU A 1 282 ? 23.725 -1.954 5.673 1.00 90.00 282 GLU A C 1
ATOM 2175 O O . GLU A 1 282 ? 23.545 -1.587 6.830 1.00 90.00 282 GLU A O 1
ATOM 2180 N N . ASP A 1 283 ? 24.699 -1.449 4.915 1.00 90.19 283 ASP A N 1
ATOM 2181 C CA . ASP A 1 283 ? 25.614 -0.371 5.308 1.00 90.19 283 ASP A CA 1
ATOM 2182 C C . ASP A 1 283 ? 24.971 1.022 5.249 1.00 90.19 283 ASP A C 1
ATOM 2184 O O . ASP A 1 283 ? 25.497 1.968 5.830 1.00 90.19 283 ASP A O 1
ATOM 2188 N N . GLU A 1 284 ? 23.828 1.146 4.577 1.00 91.00 284 GLU A N 1
ATOM 2189 C CA . GLU A 1 284 ? 23.053 2.383 4.472 1.00 91.00 284 GLU A CA 1
ATOM 2190 C C . GLU A 1 284 ? 21.954 2.465 5.542 1.00 91.00 284 GLU A C 1
ATOM 2192 O O . GLU A 1 284 ? 21.237 3.463 5.602 1.00 91.00 284 GLU A O 1
ATOM 2197 N N . TYR A 1 285 ? 21.790 1.445 6.392 1.00 95.25 285 TYR A N 1
ATOM 2198 C CA . TYR A 1 285 ? 20.809 1.474 7.476 1.00 95.25 285 TYR A CA 1
ATOM 2199 C C . TYR A 1 285 ? 21.167 2.512 8.541 1.00 95.25 285 TYR A C 1
ATOM 2201 O O . TYR A 1 285 ? 22.274 2.548 9.077 1.00 95.25 285 TYR A O 1
ATOM 2209 N N . SER A 1 286 ? 20.179 3.331 8.883 1.00 95.69 286 SER A N 1
ATOM 2210 C CA . SER A 1 286 ? 20.219 4.309 9.960 1.00 95.69 286 SER A CA 1
ATOM 2211 C C . SER A 1 286 ? 18.976 4.161 10.838 1.00 95.69 286 SER A C 1
ATOM 2213 O O . SER A 1 286 ? 17.987 3.532 10.457 1.00 95.69 286 SER A O 1
ATOM 2215 N N . VAL A 1 287 ? 19.020 4.733 12.041 1.00 95.25 287 VAL A N 1
ATOM 2216 C CA . VAL A 1 287 ? 17.867 4.743 12.956 1.00 95.25 287 VAL A CA 1
ATOM 2217 C C . VAL A 1 287 ? 16.663 5.399 12.276 1.00 95.25 287 VAL A C 1
ATOM 2219 O O . VAL A 1 287 ? 15.549 4.888 12.351 1.00 95.25 287 VAL A O 1
ATOM 2222 N N . GLU A 1 288 ? 16.898 6.494 11.560 1.00 93.38 288 GLU A N 1
ATOM 2223 C CA . GLU A 1 288 ? 15.876 7.304 10.908 1.00 93.38 288 GLU A CA 1
ATOM 2224 C C . GLU A 1 288 ? 15.232 6.573 9.727 1.00 93.38 288 GLU A C 1
ATOM 2226 O O . GLU A 1 288 ? 14.005 6.485 9.657 1.00 93.38 288 GLU A O 1
ATOM 2231 N N . ASN A 1 289 ? 16.031 6.022 8.805 1.00 94.12 289 ASN A N 1
ATOM 2232 C CA . ASN A 1 289 ? 15.479 5.404 7.599 1.00 94.12 289 ASN A CA 1
ATOM 2233 C C . ASN A 1 289 ? 14.791 4.062 7.888 1.00 94.12 289 ASN A C 1
ATOM 2235 O O . ASN A 1 289 ? 13.736 3.785 7.319 1.00 94.12 289 ASN A O 1
ATOM 2239 N N . VAL A 1 290 ? 15.305 3.272 8.837 1.00 95.88 290 VAL A N 1
ATOM 2240 C CA . VAL A 1 290 ? 14.677 2.018 9.264 1.00 95.88 290 VAL A CA 1
ATOM 2241 C C . VAL A 1 290 ? 13.378 2.298 10.017 1.00 95.88 290 VAL A C 1
ATOM 2243 O O . VAL A 1 290 ? 12.382 1.608 9.788 1.00 95.88 290 VAL A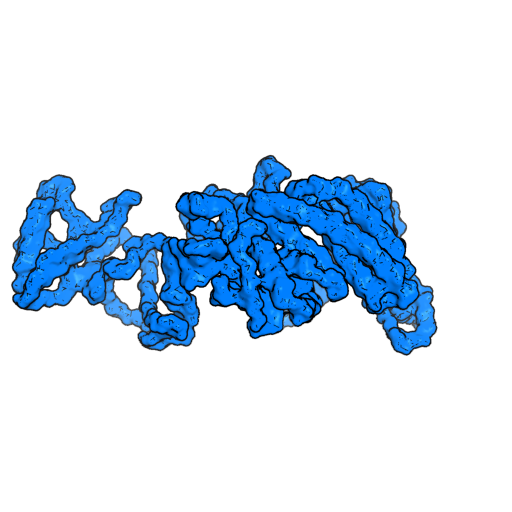 O 1
ATOM 2246 N N . ALA A 1 291 ? 13.350 3.333 10.862 1.00 95.00 291 ALA A N 1
ATOM 2247 C CA . ALA A 1 291 ? 12.124 3.765 11.522 1.00 95.00 291 ALA A CA 1
ATOM 2248 C C . ALA A 1 291 ? 11.069 4.257 10.525 1.00 95.00 291 ALA A C 1
ATOM 2250 O O . ALA A 1 291 ? 9.903 3.888 10.646 1.00 95.00 291 ALA A O 1
ATOM 2251 N N . GLN A 1 292 ? 11.460 5.045 9.519 1.00 94.50 292 GLN A N 1
ATOM 2252 C CA . GLN A 1 292 ? 10.537 5.530 8.493 1.00 94.50 292 GLN A CA 1
ATOM 2253 C C . GLN A 1 292 ? 10.012 4.389 7.610 1.00 94.50 292 GLN A C 1
ATOM 2255 O O . GLN A 1 292 ? 8.818 4.353 7.300 1.00 94.50 292 GLN A O 1
ATOM 2260 N N . LEU A 1 293 ? 10.879 3.438 7.246 1.00 95.69 293 LEU A N 1
ATOM 2261 C CA . LEU A 1 293 ? 10.513 2.233 6.507 1.00 95.69 293 LEU A CA 1
ATOM 2262 C C . LEU A 1 293 ? 9.476 1.412 7.280 1.00 95.69 293 LEU A C 1
ATOM 2264 O O . LEU A 1 293 ? 8.361 1.212 6.800 1.00 95.69 293 LEU A O 1
ATOM 2268 N N . MET A 1 294 ? 9.822 0.962 8.487 1.00 96.12 294 MET A N 1
ATOM 2269 C CA . MET A 1 294 ? 8.953 0.071 9.258 1.00 96.12 294 MET A CA 1
ATOM 2270 C C . MET A 1 294 ? 7.733 0.789 9.833 1.00 96.12 294 MET A C 1
ATOM 2272 O O . MET A 1 294 ? 6.672 0.181 9.941 1.00 96.12 294 MET A O 1
ATOM 2276 N N . GLY A 1 295 ? 7.839 2.088 10.117 1.00 95.19 295 GLY A N 1
ATOM 2277 C CA . GLY A 1 295 ? 6.702 2.949 10.439 1.00 95.19 295 GLY A CA 1
ATOM 2278 C C . GLY A 1 295 ? 5.704 3.037 9.292 1.00 95.19 295 GLY A C 1
ATOM 2279 O O . GLY A 1 295 ? 4.508 2.891 9.519 1.00 95.19 295 GLY A O 1
ATOM 2280 N N . SER A 1 296 ? 6.180 3.193 8.053 1.00 96.62 296 SER A N 1
ATOM 2281 C CA . SER A 1 296 ? 5.306 3.225 6.874 1.00 96.62 296 SER A CA 1
ATOM 2282 C C . SER A 1 296 ? 4.676 1.864 6.575 1.00 96.62 296 SER A C 1
ATOM 2284 O O . SER A 1 296 ? 3.497 1.805 6.235 1.00 96.62 296 SER A O 1
ATOM 2286 N N . VAL A 1 297 ? 5.412 0.762 6.765 1.00 95.81 297 VAL A N 1
ATOM 2287 C CA . VAL A 1 297 ? 4.835 -0.593 6.691 1.00 95.81 297 VAL A CA 1
ATOM 2288 C C . VAL A 1 297 ? 3.748 -0.775 7.755 1.00 95.81 297 VAL A C 1
ATOM 2290 O O . VAL A 1 297 ? 2.645 -1.206 7.425 1.00 95.81 297 VAL A O 1
ATOM 2293 N N . GLY A 1 298 ? 4.030 -0.406 9.008 1.00 93.69 298 GLY A N 1
ATOM 2294 C CA . GLY A 1 298 ? 3.062 -0.477 10.105 1.00 93.69 298 GLY A CA 1
ATOM 2295 C C . GLY A 1 298 ? 1.830 0.397 9.865 1.00 93.69 298 GLY A C 1
ATOM 2296 O O . GLY A 1 298 ? 0.715 -0.038 10.132 1.00 93.69 298 GLY A O 1
ATOM 2297 N N . TYR A 1 299 ? 2.006 1.590 9.285 1.00 93.69 299 TYR A N 1
ATOM 2298 C CA . TYR A 1 299 ? 0.899 2.455 8.876 1.00 93.69 299 TYR A CA 1
ATOM 2299 C C . TYR A 1 299 ? -0.029 1.738 7.899 1.00 93.69 299 TYR A C 1
ATOM 2301 O O . TYR A 1 299 ? -1.231 1.656 8.141 1.00 93.69 299 TYR A O 1
ATOM 2309 N N . VAL A 1 300 ? 0.523 1.201 6.805 1.00 92.81 300 VAL A N 1
ATOM 2310 C CA . VAL A 1 300 ? -0.280 0.513 5.787 1.00 92.81 300 VAL A CA 1
ATOM 2311 C C . VAL A 1 300 ? -0.985 -0.693 6.402 1.00 92.81 300 VAL A C 1
ATOM 2313 O O . VAL A 1 300 ? -2.179 -0.849 6.193 1.00 92.81 300 VAL A O 1
ATOM 2316 N N . ARG A 1 301 ? -0.309 -1.508 7.222 1.00 88.88 301 ARG A N 1
ATOM 2317 C CA . ARG A 1 301 ? -0.964 -2.666 7.860 1.00 88.88 301 ARG A CA 1
ATOM 2318 C C . ARG A 1 301 ? -2.109 -2.282 8.795 1.00 88.88 301 ARG A C 1
ATOM 2320 O O . ARG A 1 301 ? -3.084 -3.019 8.863 1.00 88.88 301 ARG A O 1
ATOM 2327 N N . ASN A 1 302 ? -2.003 -1.153 9.487 1.00 86.50 302 ASN A N 1
ATOM 2328 C CA . ASN A 1 302 ? -3.020 -0.714 10.440 1.00 86.50 302 ASN A CA 1
ATOM 2329 C C . ASN A 1 302 ? -4.233 -0.044 9.770 1.00 86.50 302 ASN A C 1
ATOM 2331 O O . ASN A 1 302 ? -5.354 -0.160 10.266 1.00 86.50 302 ASN A O 1
ATOM 2335 N N . TRP A 1 303 ? -4.022 0.665 8.656 1.00 85.44 303 TRP A N 1
ATOM 2336 C CA . TRP A 1 303 ? -5.049 1.501 8.019 1.00 85.44 303 TRP A CA 1
ATOM 2337 C C . TRP A 1 303 ? -5.568 0.977 6.673 1.00 85.44 303 TRP A C 1
ATOM 2339 O O . TRP A 1 303 ? -6.565 1.502 6.170 1.00 85.44 303 TRP A O 1
ATOM 2349 N N . HIS A 1 304 ? -4.929 -0.040 6.088 1.00 85.00 304 HIS A N 1
ATOM 2350 C CA . HIS A 1 304 ? -5.301 -0.625 4.799 1.00 85.00 304 HIS A CA 1
ATOM 2351 C C . HIS A 1 304 ? -5.612 -2.119 4.917 1.00 85.00 304 HIS A C 1
ATOM 2353 O O . HIS A 1 304 ? -4.842 -2.894 5.481 1.00 85.00 304 HIS A O 1
ATOM 2359 N N . CYS A 1 305 ? -6.721 -2.543 4.311 1.00 79.81 305 CYS A N 1
ATOM 2360 C CA . CYS A 1 305 ? -7.060 -3.956 4.176 1.00 79.81 305 CYS A CA 1
ATOM 2361 C C . CYS A 1 305 ? -6.500 -4.529 2.867 1.00 79.81 305 CYS A C 1
ATOM 2363 O O . CYS A 1 305 ? -6.929 -4.156 1.774 1.00 79.81 305 CYS A O 1
ATOM 2365 N N . PHE A 1 306 ? -5.566 -5.474 2.987 1.00 76.50 306 PHE A N 1
ATOM 2366 C CA . PHE A 1 306 ? -4.952 -6.159 1.848 1.00 76.50 306 PHE A CA 1
ATOM 2367 C C . PHE A 1 306 ? -5.990 -6.897 0.991 1.00 76.50 306 PHE A C 1
ATOM 2369 O O . PHE A 1 306 ? -6.930 -7.505 1.505 1.00 76.50 306 PHE A O 1
ATOM 2376 N N . GLY A 1 307 ? -5.805 -6.862 -0.327 1.00 69.38 307 GLY A N 1
ATOM 2377 C CA . GLY A 1 307 ? -6.717 -7.453 -1.304 1.00 69.38 307 GLY A CA 1
ATOM 2378 C C . GLY A 1 307 ? -7.920 -6.574 -1.660 1.00 69.38 307 GLY A C 1
ATOM 2379 O O . GLY A 1 307 ? -8.744 -6.986 -2.479 1.00 69.38 307 GLY A O 1
ATOM 2380 N N . MET A 1 308 ? -8.034 -5.366 -1.098 1.00 68.00 308 MET A N 1
ATOM 2381 C CA . MET A 1 308 ? -9.119 -4.431 -1.401 1.00 68.00 308 MET A CA 1
ATOM 2382 C C . MET A 1 308 ? -8.644 -3.313 -2.333 1.00 68.00 308 MET A C 1
ATOM 2384 O O . MET A 1 308 ? -7.993 -2.356 -1.915 1.00 68.00 308 MET A O 1
ATOM 2388 N N . ARG A 1 309 ? -9.016 -3.398 -3.617 1.00 64.19 309 ARG A N 1
ATOM 2389 C CA . ARG A 1 309 ? -8.784 -2.314 -4.584 1.00 64.19 309 ARG A CA 1
ATOM 2390 C C . ARG A 1 309 ? -9.824 -1.204 -4.437 1.00 64.19 309 ARG A C 1
ATOM 2392 O O . ARG A 1 309 ? -10.969 -1.449 -4.058 1.00 64.19 309 ARG A O 1
ATOM 2399 N N . VAL A 1 310 ? -9.413 0.025 -4.751 1.00 65.06 310 VAL A N 1
ATOM 2400 C CA . VAL A 1 310 ? -10.337 1.154 -4.903 1.00 65.06 310 VAL A CA 1
ATOM 2401 C C . VAL A 1 310 ? -11.138 0.936 -6.179 1.00 65.06 310 VAL A C 1
ATOM 2403 O O . VAL A 1 310 ? -10.559 0.813 -7.252 1.00 65.06 310 VAL A O 1
ATOM 2406 N N . MET A 1 311 ? -12.461 0.883 -6.050 1.00 62.34 311 MET A N 1
ATOM 2407 C CA . MET A 1 311 ? -13.376 0.702 -7.171 1.00 62.34 311 MET A CA 1
ATOM 2408 C C . MET A 1 311 ? -13.998 2.060 -7.497 1.00 62.34 311 MET A C 1
ATOM 2410 O O . MET A 1 311 ? -14.752 2.612 -6.691 1.00 62.34 311 MET A O 1
ATOM 2414 N N . ILE A 1 312 ? -13.687 2.595 -8.676 1.00 62.44 312 ILE A N 1
ATOM 2415 C CA . ILE A 1 312 ? -14.339 3.787 -9.234 1.00 62.44 312 ILE A CA 1
ATOM 2416 C C . ILE A 1 312 ? -15.444 3.307 -10.192 1.00 62.44 312 ILE A C 1
ATOM 2418 O O . ILE A 1 312 ? -15.332 2.237 -10.795 1.00 62.44 312 ILE A O 1
ATOM 2422 N N . ASP A 1 313 ? -16.546 4.052 -10.302 1.00 56.09 313 ASP A N 1
ATOM 2423 C CA . ASP A 1 313 ? -17.764 3.649 -11.031 1.00 56.09 313 ASP A CA 1
ATOM 2424 C C . ASP A 1 313 ? -17.572 3.297 -12.529 1.00 56.09 313 ASP A C 1
ATOM 2426 O O . ASP A 1 313 ? -18.484 2.736 -13.135 1.00 56.09 313 ASP A O 1
ATOM 2430 N N . ASP A 1 314 ? -16.398 3.521 -13.123 1.00 50.50 314 ASP A N 1
ATOM 2431 C CA . ASP A 1 314 ? -16.181 3.396 -14.571 1.00 50.50 314 ASP A CA 1
ATOM 2432 C C . ASP A 1 314 ? -15.752 1.997 -15.078 1.00 50.50 314 ASP A C 1
ATOM 2434 O O . ASP A 1 314 ? -15.725 1.807 -16.291 1.00 50.50 314 ASP A O 1
ATOM 2438 N N . GLU A 1 315 ? -15.450 1.003 -14.226 1.00 51.09 315 GLU A N 1
ATOM 2439 C CA . GLU A 1 315 ? -14.867 -0.260 -14.743 1.00 51.09 315 GLU A CA 1
ATOM 2440 C C . GLU A 1 315 ? -15.850 -1.194 -15.477 1.00 51.09 315 GLU A C 1
ATOM 2442 O O . GLU A 1 315 ? -15.427 -1.881 -16.399 1.00 51.09 315 GLU A O 1
ATOM 2447 N N . ASP A 1 316 ? -17.154 -1.172 -15.169 1.00 49.66 316 ASP A N 1
ATOM 2448 C CA . ASP A 1 316 ? -18.119 -2.097 -15.802 1.00 49.66 316 ASP A CA 1
ATOM 2449 C C . ASP A 1 316 ? -19.442 -1.449 -16.246 1.00 49.66 316 ASP A C 1
ATOM 2451 O O . ASP A 1 316 ? -20.196 -2.051 -17.008 1.00 49.66 316 ASP A O 1
ATOM 2455 N N . GLY A 1 317 ? -19.794 -0.255 -15.746 1.00 57.84 317 GLY A N 1
ATOM 2456 C CA . GLY A 1 317 ? -21.084 0.407 -16.021 1.00 57.84 317 GLY A CA 1
ATOM 2457 C C . GLY A 1 317 ? -22.347 -0.361 -15.577 1.00 57.84 317 GLY A C 1
ATOM 2458 O O . GLY A 1 317 ? -23.457 0.115 -15.799 1.00 57.84 317 GLY A O 1
ATOM 2459 N N . MET A 1 318 ? -22.202 -1.538 -14.955 1.00 66.00 318 MET A N 1
ATOM 2460 C CA . MET A 1 318 ? -23.311 -2.452 -14.636 1.00 66.00 318 MET A CA 1
ATOM 2461 C C . MET A 1 318 ? -23.995 -2.179 -13.290 1.00 66.00 318 MET A C 1
ATOM 2463 O O . MET A 1 318 ? -25.119 -2.634 -13.093 1.00 66.00 318 MET A O 1
ATOM 2467 N N . LEU A 1 319 ? -23.316 -1.511 -12.349 1.00 75.19 319 LEU A N 1
ATOM 2468 C CA . LEU A 1 319 ? -23.812 -1.249 -10.990 1.00 75.19 319 LEU A CA 1
ATOM 2469 C C . LEU A 1 319 ? -23.346 0.112 -10.491 1.00 75.19 319 LEU A C 1
ATOM 2471 O O . LEU A 1 319 ? -22.156 0.423 -10.630 1.00 75.19 319 LEU A O 1
ATOM 2475 N N . SER A 1 320 ? -24.248 0.849 -9.838 1.00 81.38 320 SER A N 1
ATOM 2476 C CA . SER A 1 320 ? -23.904 2.081 -9.122 1.00 81.38 320 SER A CA 1
ATOM 2477 C C . SER A 1 320 ? -23.076 1.794 -7.865 1.00 81.38 320 SER A C 1
ATOM 2479 O O . SER A 1 320 ? -23.114 0.691 -7.308 1.00 81.38 320 SER A O 1
ATOM 2481 N N . SER A 1 321 ? -22.358 2.803 -7.373 1.00 81.00 321 SER A N 1
ATOM 2482 C CA . SER A 1 321 ? -21.632 2.748 -6.100 1.00 81.00 321 SER A CA 1
ATOM 2483 C C . SER A 1 321 ? -22.497 2.249 -4.927 1.00 81.00 321 SER A C 1
ATOM 2485 O O . SER A 1 321 ? -22.071 1.394 -4.146 1.00 81.00 321 SER A O 1
ATOM 2487 N N . GLU A 1 322 ? -23.737 2.730 -4.815 1.00 85.88 322 GLU A N 1
ATOM 2488 C CA . GLU A 1 322 ? -24.690 2.321 -3.777 1.00 85.88 322 GLU A CA 1
ATOM 2489 C C . GLU A 1 322 ? -25.087 0.846 -3.922 1.00 85.88 322 GLU A C 1
ATOM 2491 O O . GLU A 1 322 ? -25.146 0.122 -2.929 1.00 85.88 322 GLU A O 1
ATOM 2496 N N . GLU A 1 323 ? -25.321 0.376 -5.150 1.00 86.25 323 GLU A N 1
ATOM 2497 C CA . GLU A 1 323 ? -25.669 -1.022 -5.427 1.00 86.25 323 GLU A CA 1
ATOM 2498 C C . GLU A 1 323 ? -24.507 -1.973 -5.129 1.00 86.25 323 GLU A C 1
ATOM 2500 O O . GLU A 1 323 ? -24.724 -3.074 -4.614 1.00 86.25 323 GLU A O 1
ATOM 2505 N N . ARG A 1 324 ? -23.267 -1.552 -5.411 1.00 84.38 324 ARG A N 1
ATOM 2506 C CA . ARG A 1 324 ? -22.056 -2.307 -5.058 1.00 84.38 324 ARG A CA 1
ATOM 2507 C C . ARG A 1 324 ? -21.930 -2.455 -3.545 1.00 84.38 324 ARG A C 1
ATOM 2509 O O . ARG A 1 324 ? -21.713 -3.570 -3.067 1.00 84.38 324 ARG A O 1
ATOM 2516 N N . LEU A 1 325 ? -22.122 -1.367 -2.794 1.00 85.75 325 LEU A N 1
ATOM 2517 C CA . LEU A 1 325 ? -22.096 -1.408 -1.332 1.00 85.75 325 LEU A CA 1
ATOM 2518 C C . LEU A 1 325 ? -23.227 -2.290 -0.788 1.00 85.75 325 LEU A C 1
ATOM 2520 O O . LEU A 1 325 ? -22.976 -3.153 0.048 1.00 85.75 325 LEU A O 1
ATOM 2524 N N . LEU A 1 326 ? -24.450 -2.151 -1.309 1.00 87.88 326 LEU A N 1
ATOM 2525 C CA . LEU A 1 326 ? -25.595 -2.972 -0.909 1.00 87.88 326 LEU A CA 1
ATOM 2526 C C . LEU A 1 326 ? -25.334 -4.472 -1.132 1.00 87.88 326 LEU A C 1
ATOM 2528 O O . LEU A 1 326 ? -25.580 -5.278 -0.235 1.00 87.88 326 LEU A O 1
ATOM 2532 N N . ARG A 1 327 ? -24.794 -4.856 -2.297 1.00 85.81 327 ARG A N 1
ATOM 2533 C CA . ARG A 1 327 ? -24.431 -6.255 -2.590 1.00 85.81 327 ARG A CA 1
ATOM 2534 C C . ARG A 1 327 ? -23.328 -6.770 -1.678 1.00 85.81 327 ARG A C 1
ATOM 2536 O O . ARG A 1 327 ? -23.378 -7.925 -1.263 1.00 85.81 327 ARG A O 1
ATOM 2543 N N . TRP A 1 328 ? -22.348 -5.930 -1.351 1.00 86.44 328 TRP A N 1
ATOM 2544 C CA . TRP A 1 328 ? -21.301 -6.298 -0.405 1.00 86.44 328 TRP A CA 1
ATOM 2545 C C . TRP A 1 328 ? -21.872 -6.551 0.997 1.00 86.44 328 TRP A C 1
ATOM 2547 O O . TRP A 1 328 ? -21.550 -7.578 1.595 1.00 86.44 328 TRP A O 1
ATOM 2557 N N . LEU A 1 329 ? -22.776 -5.689 1.483 1.00 86.81 329 LEU A N 1
ATOM 2558 C CA . LEU A 1 329 ? -23.463 -5.873 2.769 1.00 86.81 329 LEU A CA 1
ATOM 2559 C C . LEU A 1 329 ? -24.252 -7.195 2.795 1.00 86.81 329 LEU A C 1
ATOM 2561 O O . LEU A 1 329 ? -24.153 -7.960 3.753 1.00 86.81 329 LEU A O 1
ATOM 2565 N N . GLN A 1 330 ? -24.975 -7.505 1.714 1.00 87.62 330 GLN A N 1
ATOM 2566 C CA . GLN A 1 330 ? -25.716 -8.765 1.563 1.00 87.62 330 GLN A CA 1
ATOM 2567 C C . GLN A 1 330 ? -24.796 -9.991 1.552 1.00 87.62 330 GLN A C 1
ATOM 2569 O O . GLN A 1 330 ? -25.105 -10.998 2.186 1.00 87.62 330 GLN A O 1
ATOM 2574 N N . ALA A 1 331 ? -23.650 -9.909 0.868 1.00 83.88 331 ALA A N 1
ATOM 2575 C CA . ALA A 1 331 ? -22.651 -10.978 0.851 1.00 83.88 331 ALA A CA 1
ATOM 2576 C C . ALA A 1 331 ? -22.051 -11.244 2.244 1.00 83.88 331 ALA A C 1
ATOM 2578 O O . ALA A 1 331 ? -21.671 -12.373 2.540 1.00 83.88 331 ALA A O 1
ATOM 2579 N N . HIS A 1 332 ? -22.029 -10.225 3.108 1.00 78.88 332 HIS A N 1
ATOM 2580 C CA . HIS A 1 332 ? -21.606 -10.316 4.508 1.00 78.88 332 HIS A CA 1
ATOM 2581 C C . HIS A 1 332 ? -22.742 -10.726 5.464 1.00 78.88 332 HIS A C 1
ATOM 2583 O O . HIS A 1 332 ? -22.557 -10.728 6.679 1.00 78.88 332 HIS A O 1
ATOM 2589 N N . GLY A 1 333 ? -23.914 -11.101 4.934 1.00 78.94 333 GLY A N 1
ATOM 2590 C CA . GLY A 1 333 ? -25.035 -11.627 5.717 1.00 78.94 333 GLY A CA 1
ATOM 2591 C C . GLY A 1 333 ? -25.858 -10.569 6.456 1.00 78.94 333 GLY A C 1
ATOM 2592 O O . GLY A 1 333 ? -26.638 -10.920 7.338 1.00 78.94 333 GLY A O 1
ATOM 2593 N N . ILE A 1 334 ? -25.706 -9.287 6.113 1.00 82.94 334 ILE A N 1
ATOM 2594 C CA . ILE A 1 334 ? -26.465 -8.187 6.721 1.00 82.94 334 ILE A CA 1
ATOM 2595 C C . ILE A 1 334 ? -27.872 -8.139 6.105 1.00 82.94 334 ILE A C 1
ATOM 2597 O O . ILE A 1 334 ? -28.016 -8.162 4.880 1.00 82.94 334 ILE A O 1
ATOM 2601 N N . ASP A 1 335 ? -28.921 -8.051 6.934 1.00 80.38 335 ASP A N 1
ATOM 2602 C CA . ASP A 1 335 ? -30.298 -7.897 6.441 1.00 80.38 335 ASP A CA 1
ATOM 2603 C C . ASP A 1 335 ? -30.516 -6.476 5.899 1.00 80.38 335 ASP A C 1
ATOM 2605 O O . ASP A 1 335 ? -30.629 -5.504 6.645 1.00 80.38 335 ASP A O 1
ATOM 2609 N N . THR A 1 336 ? -30.584 -6.357 4.574 1.00 85.62 336 THR A N 1
ATOM 2610 C CA . THR A 1 336 ? -30.769 -5.076 3.887 1.00 85.62 336 THR A CA 1
ATOM 2611 C C . THR A 1 336 ? -32.213 -4.814 3.446 1.00 85.62 336 THR A C 1
ATOM 2613 O O . THR A 1 336 ? -32.425 -3.905 2.646 1.00 85.62 336 THR A O 1
ATOM 2616 N N . LYS A 1 337 ? -33.222 -5.583 3.894 1.00 84.81 337 LYS A N 1
ATOM 2617 C CA . LYS A 1 337 ? -34.619 -5.433 3.410 1.00 84.81 337 LYS A CA 1
ATOM 2618 C C . LYS A 1 337 ? -35.189 -4.025 3.603 1.00 84.81 337 LYS A C 1
ATOM 2620 O O . LYS A 1 337 ? -35.965 -3.567 2.772 1.00 84.81 337 LYS A O 1
ATOM 2625 N N . ASN A 1 338 ? -34.780 -3.348 4.676 1.00 80.81 338 ASN A N 1
ATOM 2626 C CA . ASN A 1 338 ? -35.245 -2.005 5.036 1.00 80.81 338 ASN A CA 1
ATOM 2627 C C . ASN A 1 338 ? -34.231 -0.897 4.688 1.00 80.81 338 ASN A C 1
ATOM 2629 O O . ASN A 1 338 ? -34.416 0.254 5.083 1.00 80.81 338 ASN A O 1
ATOM 2633 N N . VAL A 1 339 ? -33.152 -1.219 3.967 1.00 83.69 339 VAL A N 1
ATOM 2634 C CA . VAL A 1 339 ? -32.100 -0.258 3.607 1.00 83.69 339 VAL A CA 1
ATOM 2635 C C . VAL A 1 339 ? -32.394 0.319 2.224 1.00 83.69 339 VAL A C 1
ATOM 2637 O O . VAL A 1 339 ? -32.386 -0.395 1.224 1.00 83.69 339 VAL A O 1
ATOM 2640 N N . SER A 1 340 ? -32.642 1.628 2.151 1.00 87.31 340 SER A N 1
ATOM 2641 C CA . SER A 1 340 ? -32.807 2.335 0.871 1.00 87.31 340 SER A CA 1
ATOM 2642 C C . SER A 1 340 ? -31.451 2.734 0.281 1.00 87.31 340 SER A C 1
ATOM 2644 O O . SER A 1 340 ? -30.541 3.096 1.027 1.00 87.31 340 SER A O 1
ATOM 2646 N N . LEU A 1 341 ? -31.311 2.746 -1.051 1.00 84.94 341 LEU A N 1
ATOM 2647 C CA . LEU A 1 341 ? -30.059 3.157 -1.713 1.00 84.94 341 LEU A CA 1
ATOM 2648 C C . LEU A 1 341 ? -29.633 4.583 -1.325 1.00 84.94 341 LEU A C 1
ATOM 2650 O O . LEU A 1 341 ? -28.467 4.816 -1.029 1.00 84.94 341 LEU A O 1
ATOM 2654 N N . SER A 1 342 ? -30.585 5.514 -1.207 1.00 84.31 342 SER A N 1
ATOM 2655 C CA . SER A 1 342 ? -30.320 6.891 -0.760 1.00 84.31 342 SER A CA 1
ATOM 2656 C C . SER A 1 342 ? -29.725 6.966 0.649 1.00 84.31 342 SER A C 1
ATOM 2658 O O . SER A 1 342 ? -28.969 7.879 0.958 1.00 84.31 342 SER A O 1
ATOM 2660 N N . SER A 1 343 ? -30.037 6.003 1.524 1.00 84.56 343 SER A N 1
ATOM 2661 C CA . SER A 1 343 ? -29.472 5.973 2.879 1.00 84.56 343 SER A CA 1
ATOM 2662 C C . SER A 1 343 ? -28.000 5.550 2.917 1.00 84.56 343 SER A C 1
ATOM 2664 O O . SER A 1 343 ? -27.330 5.811 3.918 1.00 84.56 343 SER A O 1
ATOM 2666 N N . LEU A 1 344 ? -27.494 4.934 1.841 1.00 84.81 344 LEU A N 1
ATOM 2667 C CA . LEU A 1 344 ? -26.108 4.481 1.727 1.00 84.81 344 LEU A CA 1
ATOM 2668 C C . LEU A 1 344 ? -25.145 5.587 1.284 1.00 84.81 344 LEU A C 1
ATOM 2670 O O . LEU A 1 344 ? -23.951 5.486 1.553 1.00 84.81 344 LEU A O 1
ATOM 2674 N N . GLU A 1 345 ? -25.647 6.665 0.676 1.00 80.75 345 GLU A N 1
ATOM 2675 C CA . GLU A 1 345 ? -24.821 7.768 0.161 1.00 80.75 345 GLU A CA 1
ATOM 2676 C C . GLU A 1 345 ? -23.912 8.378 1.235 1.00 80.75 345 GLU A C 1
ATOM 2678 O O . GLU A 1 345 ? -22.757 8.696 0.969 1.00 80.75 345 GLU A O 1
ATOM 2683 N N . LYS A 1 346 ? -24.395 8.463 2.481 1.00 79.25 346 LYS A N 1
ATOM 2684 C CA . LYS A 1 346 ? -23.626 8.995 3.618 1.00 79.25 346 LYS A CA 1
ATOM 2685 C C . LYS A 1 346 ? -22.403 8.149 4.000 1.00 79.25 346 LYS A C 1
ATOM 2687 O O . LYS A 1 346 ? -21.565 8.631 4.754 1.00 79.25 346 LYS A O 1
ATOM 2692 N N . TYR A 1 347 ? -22.324 6.901 3.534 1.00 78.12 347 TYR A N 1
ATOM 2693 C CA . TYR A 1 347 ? -21.207 5.989 3.788 1.00 78.12 347 TYR A CA 1
ATOM 2694 C C . TYR A 1 347 ? -20.225 5.914 2.608 1.00 78.12 347 TYR A C 1
ATOM 2696 O O . TYR A 1 347 ? -19.093 5.467 2.782 1.00 78.12 347 TYR A O 1
ATOM 2704 N N . LEU A 1 348 ? -20.618 6.399 1.426 1.00 76.06 348 LEU A N 1
ATOM 2705 C CA . LEU A 1 348 ? -19.781 6.479 0.224 1.00 76.06 348 LEU A CA 1
ATOM 2706 C C . LEU A 1 348 ? -18.918 7.747 0.240 1.00 76.06 348 LEU A C 1
ATOM 2708 O O . LEU A 1 348 ? -18.998 8.598 -0.644 1.00 76.06 348 LEU A O 1
ATOM 2712 N N . THR A 1 349 ? -18.120 7.893 1.295 1.00 71.88 349 THR A N 1
ATOM 2713 C CA . THR A 1 349 ? -17.258 9.063 1.505 1.00 71.88 349 THR A CA 1
ATOM 2714 C C . THR A 1 349 ? -15.795 8.756 1.179 1.00 71.88 349 THR A C 1
ATOM 2716 O O . THR A 1 349 ? -15.421 7.614 0.893 1.00 71.88 349 THR A O 1
ATOM 2719 N N . GLU A 1 350 ? -14.947 9.787 1.239 1.00 64.50 350 GLU A N 1
ATOM 2720 C CA . GLU A 1 350 ? -13.485 9.653 1.140 1.00 64.50 350 GLU A CA 1
ATOM 2721 C C . GLU A 1 350 ? -12.910 8.811 2.298 1.00 64.50 350 GLU A C 1
ATOM 2723 O O . GLU A 1 350 ? -11.886 8.146 2.143 1.00 64.50 350 GLU A O 1
ATOM 2728 N N . ARG A 1 351 ? -13.599 8.759 3.448 1.00 71.50 351 ARG A N 1
ATOM 2729 C CA . ARG A 1 351 ? -13.177 7.964 4.603 1.00 71.50 351 ARG A CA 1
ATOM 2730 C C . ARG A 1 351 ? -13.459 6.472 4.367 1.00 71.50 351 ARG A C 1
ATOM 2732 O O . ARG A 1 351 ? -14.535 6.121 3.878 1.00 71.50 351 ARG A O 1
ATOM 2739 N N . PRO A 1 352 ? -12.524 5.563 4.691 1.00 74.69 352 PRO A N 1
ATOM 2740 C CA . PRO A 1 352 ? -12.821 4.135 4.755 1.00 74.69 352 PRO A CA 1
ATOM 2741 C C . PRO A 1 352 ? -13.962 3.851 5.740 1.00 74.69 352 PRO A C 1
ATOM 2743 O O . PRO A 1 352 ? -13.983 4.421 6.829 1.00 74.69 352 PRO A O 1
ATOM 2746 N N . LEU A 1 353 ? -14.892 2.983 5.348 1.00 80.00 353 LEU A N 1
ATOM 2747 C CA . LEU A 1 353 ? -16.029 2.587 6.175 1.00 80.00 353 LEU A CA 1
ATOM 2748 C C . LEU A 1 353 ? -15.675 1.310 6.942 1.00 80.00 353 LEU A C 1
ATOM 2750 O O . LEU A 1 353 ? -15.443 0.274 6.322 1.00 80.00 353 LEU A O 1
ATOM 2754 N N . PHE A 1 354 ? -15.666 1.367 8.270 1.00 83.38 354 PHE A N 1
ATOM 2755 C CA . PHE A 1 354 ? -15.422 0.223 9.147 1.00 83.38 354 PHE A CA 1
ATOM 2756 C C . PHE A 1 354 ? -16.718 -0.198 9.830 1.00 83.38 354 PHE A C 1
ATOM 2758 O O . PHE A 1 354 ? -17.290 0.535 10.639 1.00 83.38 354 PHE A O 1
ATOM 2765 N N . LEU A 1 355 ? -17.181 -1.404 9.512 1.00 81.06 355 LEU A N 1
ATOM 2766 C CA . LEU A 1 355 ? -18.446 -1.940 9.995 1.00 81.06 355 LEU A CA 1
ATOM 2767 C C . LEU A 1 355 ? -18.202 -3.075 10.978 1.00 81.06 355 LEU A C 1
ATOM 2769 O O . LEU A 1 355 ? -17.385 -3.961 10.734 1.00 81.06 355 LEU A O 1
ATOM 2773 N N . LYS A 1 356 ? -18.970 -3.079 12.067 1.00 79.69 356 LYS A N 1
ATOM 2774 C CA . LYS A 1 356 ? -19.137 -4.256 12.917 1.00 79.69 356 LYS A CA 1
ATOM 2775 C C . LYS A 1 356 ? -20.066 -5.230 12.189 1.00 79.69 356 LYS A C 1
ATOM 2777 O O . LYS A 1 356 ? -21.259 -4.965 12.053 1.00 79.69 356 LYS A O 1
ATOM 2782 N N . VAL A 1 357 ? -19.521 -6.343 11.710 1.00 75.75 357 VAL A N 1
ATOM 2783 C CA . VAL A 1 357 ? -20.276 -7.422 11.066 1.00 75.75 357 VAL A CA 1
ATOM 2784 C C . VAL A 1 357 ? -20.154 -8.672 11.923 1.00 75.75 357 VAL A C 1
ATOM 2786 O O . VAL A 1 357 ? -19.101 -9.308 11.987 1.00 75.75 357 VAL A O 1
ATOM 2789 N N . GLY A 1 358 ? -21.250 -9.017 12.600 1.00 71.94 358 GLY A N 1
ATOM 2790 C CA . GLY A 1 358 ? -21.251 -10.081 13.595 1.00 71.94 358 GLY A CA 1
ATOM 2791 C C . GLY A 1 358 ? -20.221 -9.782 14.680 1.00 71.94 358 GLY A C 1
ATOM 2792 O O . GLY A 1 358 ? -20.357 -8.818 15.434 1.00 71.94 358 GLY A O 1
ATOM 2793 N N . MET A 1 359 ? -19.180 -10.607 14.737 1.00 68.44 359 MET A N 1
ATOM 2794 C CA . MET A 1 359 ? -18.106 -10.433 15.700 1.00 68.44 359 MET A CA 1
ATOM 2795 C C . MET A 1 359 ? -17.017 -9.494 15.192 1.00 68.44 359 MET A C 1
ATOM 2797 O O . MET A 1 359 ? -16.459 -8.771 15.999 1.00 68.44 359 MET A O 1
ATOM 2801 N N . ASP A 1 360 ? -16.732 -9.416 13.898 1.00 70.44 360 ASP A N 1
ATOM 2802 C CA . ASP A 1 360 ? -15.545 -8.711 13.420 1.00 70.44 360 ASP A CA 1
ATOM 2803 C C . ASP A 1 360 ? -15.797 -7.280 12.958 1.00 70.44 360 ASP A C 1
ATOM 2805 O O . ASP A 1 360 ? -16.890 -6.897 12.553 1.00 70.44 360 ASP A O 1
ATOM 2809 N N . ILE A 1 361 ? -14.739 -6.474 13.043 1.00 77.06 361 ILE A N 1
ATOM 2810 C CA . ILE A 1 361 ? -14.682 -5.158 12.414 1.00 77.06 361 ILE A CA 1
ATOM 2811 C C . ILE A 1 361 ? -14.087 -5.388 11.032 1.00 77.06 361 ILE A C 1
ATOM 2813 O O . ILE A 1 361 ? -12.939 -5.826 10.927 1.00 77.06 361 ILE A O 1
ATOM 2817 N N . VAL A 1 362 ? -14.882 -5.132 9.999 1.00 78.19 362 VAL A N 1
ATOM 2818 C CA . VAL A 1 362 ? -14.518 -5.337 8.597 1.00 78.19 362 VAL A CA 1
ATOM 2819 C C . VAL A 1 362 ? -14.566 -3.994 7.880 1.00 78.19 362 VAL A C 1
ATOM 2821 O O . VAL A 1 362 ? -15.518 -3.228 8.037 1.00 78.19 362 VAL A O 1
ATOM 2824 N N . GLN A 1 363 ? -13.540 -3.700 7.085 1.00 80.00 363 GLN A N 1
ATOM 2825 C CA . GLN A 1 363 ? -13.556 -2.545 6.196 1.00 80.00 363 GLN A CA 1
ATOM 2826 C C . GLN A 1 363 ? -14.435 -2.856 4.979 1.00 80.00 363 GLN A C 1
ATOM 2828 O O . GLN A 1 363 ? -14.239 -3.865 4.302 1.00 80.00 363 GLN A O 1
ATOM 2833 N N . ALA A 1 364 ? -15.394 -1.987 4.677 1.00 79.12 364 ALA A N 1
ATOM 2834 C CA . ALA A 1 364 ? -16.146 -2.076 3.436 1.00 79.12 364 ALA A CA 1
ATOM 2835 C C . ALA A 1 364 ? -15.270 -1.650 2.237 1.00 79.12 364 ALA A C 1
ATOM 2837 O O . ALA A 1 364 ? -14.354 -0.837 2.405 1.00 79.12 364 ALA A O 1
ATOM 2838 N N . PRO A 1 365 ? -15.537 -2.157 1.018 1.00 74.75 365 PRO A N 1
ATOM 2839 C CA . PRO A 1 365 ? -14.794 -1.807 -0.183 1.00 74.75 365 PRO A CA 1
ATOM 2840 C C . PRO A 1 365 ? -14.724 -0.302 -0.382 1.00 74.75 365 PRO A C 1
ATOM 2842 O O . PRO A 1 365 ? -15.694 0.421 -0.148 1.00 74.75 365 PRO A O 1
ATOM 2845 N N . ASN A 1 366 ? -13.568 0.157 -0.854 1.00 71.56 366 ASN A N 1
ATOM 2846 C CA . ASN A 1 366 ? -13.334 1.558 -1.170 1.00 71.56 366 ASN A CA 1
ATOM 2847 C C . ASN A 1 366 ? -14.103 1.917 -2.450 1.00 71.56 366 ASN A C 1
ATOM 2849 O O . ASN A 1 366 ? -13.545 1.895 -3.545 1.00 71.56 366 ASN A O 1
ATOM 2853 N N . ILE A 1 367 ? -15.395 2.204 -2.299 1.00 73.62 367 ILE A N 1
ATOM 2854 C CA . ILE A 1 367 ? -16.303 2.585 -3.380 1.00 73.62 367 ILE A CA 1
ATOM 2855 C C . ILE A 1 367 ? -16.432 4.107 -3.366 1.00 73.62 367 ILE A C 1
ATOM 2857 O O . ILE A 1 367 ? -16.843 4.693 -2.362 1.00 73.62 367 ILE A O 1
ATOM 2861 N N . LEU A 1 368 ? -16.051 4.748 -4.470 1.00 68.12 368 LEU A N 1
ATOM 2862 C CA . LEU A 1 368 ? -16.148 6.196 -4.639 1.00 68.12 368 LEU A CA 1
ATOM 2863 C C . LEU A 1 368 ? -17.253 6.536 -5.635 1.00 68.12 368 LEU A C 1
ATOM 2865 O O . LEU A 1 368 ? -17.223 6.086 -6.780 1.00 68.12 368 LEU A O 1
ATOM 2869 N N . LYS A 1 369 ? -18.183 7.395 -5.209 1.00 68.25 369 LYS A N 1
ATOM 2870 C CA . LYS A 1 369 ? -19.206 7.953 -6.093 1.00 68.25 369 LYS A CA 1
ATOM 2871 C C . LYS A 1 369 ? -18.568 8.963 -7.045 1.00 68.25 369 LYS A C 1
ATOM 2873 O O . LYS A 1 369 ? -17.828 9.848 -6.612 1.00 68.25 369 LYS A O 1
ATOM 2878 N N . LYS A 1 370 ? -18.891 8.873 -8.337 1.00 59.03 370 LYS A N 1
ATOM 2879 C CA . LYS A 1 370 ? -18.475 9.863 -9.342 1.00 59.03 370 LYS A CA 1
ATOM 2880 C C . LYS A 1 370 ? -19.173 11.202 -9.069 1.00 59.03 370 LYS A C 1
ATOM 2882 O O . LYS A 1 370 ? -20.324 11.411 -9.440 1.00 59.03 370 LYS A O 1
ATOM 2887 N N . SER A 1 371 ? -18.492 12.092 -8.355 1.00 53.44 371 SER A N 1
ATOM 2888 C CA . SER A 1 371 ? -18.928 13.470 -8.112 1.00 53.44 371 SER A CA 1
ATOM 2889 C C . SER A 1 371 ? -18.816 14.312 -9.396 1.00 53.44 371 SER A C 1
ATOM 2891 O O . SER A 1 371 ? -17.911 14.099 -10.202 1.00 53.44 371 SER A O 1
ATOM 2893 N N . SER A 1 372 ? -19.720 15.282 -9.584 1.00 43.62 372 SER A N 1
ATOM 2894 C CA . SER A 1 372 ? -19.664 16.271 -10.675 1.00 43.62 372 SER A CA 1
ATOM 2895 C C . SER A 1 372 ? -18.508 17.268 -10.538 1.00 43.62 372 SER A C 1
ATOM 2897 O O . SER A 1 372 ? -18.137 17.899 -11.527 1.00 43.62 372 SER A O 1
ATOM 2899 N N . ASP A 1 373 ? -17.933 17.402 -9.340 1.00 47.84 373 ASP A N 1
ATOM 2900 C CA . ASP A 1 373 ? -16.659 18.089 -9.139 1.00 47.84 373 ASP A CA 1
ATOM 2901 C C . ASP A 1 373 ? -15.534 17.110 -9.470 1.00 47.84 373 ASP A C 1
ATOM 2903 O O . ASP A 1 373 ? -15.265 16.164 -8.725 1.00 47.84 373 ASP A O 1
ATOM 2907 N N . ALA A 1 374 ? -14.893 17.344 -10.614 1.00 44.28 374 ALA A N 1
ATOM 2908 C CA . ALA A 1 374 ? -13.841 16.533 -11.226 1.00 44.28 374 ALA A CA 1
ATOM 2909 C C . ALA A 1 374 ? -12.506 16.486 -10.435 1.00 44.28 374 ALA A C 1
ATOM 2911 O O . ALA A 1 374 ? -11.442 16.349 -11.030 1.00 44.28 374 ALA A O 1
ATOM 2912 N N . ALA A 1 375 ? -12.546 16.606 -9.105 1.00 44.34 375 ALA A N 1
ATOM 2913 C CA . ALA A 1 375 ? -11.385 16.608 -8.212 1.00 44.34 375 ALA A CA 1
ATOM 2914 C C . ALA A 1 375 ? -11.700 16.042 -6.807 1.00 44.34 375 ALA A C 1
ATOM 2916 O O . ALA A 1 375 ? -11.078 16.440 -5.825 1.00 44.34 375 ALA A O 1
ATOM 2917 N N . ALA A 1 376 ? -12.683 15.141 -6.675 1.00 51.47 376 ALA A N 1
ATOM 2918 C CA . ALA A 1 376 ? -12.845 14.374 -5.435 1.00 51.47 376 ALA A CA 1
ATOM 2919 C C . ALA A 1 376 ? -11.562 13.563 -5.195 1.00 51.47 376 ALA A C 1
ATOM 2921 O O . ALA A 1 376 ? -11.095 12.910 -6.133 1.00 51.47 376 ALA A O 1
ATOM 2922 N N . LYS A 1 377 ? -10.996 13.651 -3.983 1.00 65.06 377 LYS A N 1
ATOM 2923 C CA . LYS A 1 377 ? -9.645 13.223 -3.569 1.00 65.06 377 LYS A CA 1
ATOM 2924 C C . LYS A 1 377 ? -9.393 11.730 -3.788 1.00 65.06 377 LYS A C 1
ATOM 2926 O O . LYS A 1 377 ? -9.343 10.925 -2.864 1.00 65.06 377 LYS A O 1
ATOM 2931 N N . SER A 1 378 ? -9.293 11.333 -5.044 1.00 71.62 378 SER A N 1
ATOM 2932 C CA . SER A 1 378 ? -8.995 9.963 -5.412 1.00 71.62 378 SER A CA 1
ATOM 2933 C C . SER A 1 378 ? -7.504 9.752 -5.180 1.00 71.62 378 SER A C 1
ATOM 2935 O O . SER A 1 378 ? -6.710 10.635 -5.524 1.00 71.62 378 SER A O 1
ATOM 2937 N N . PRO A 1 379 ? -7.106 8.617 -4.589 1.00 82.50 379 PRO A N 1
ATOM 2938 C CA . PRO A 1 379 ? -5.699 8.340 -4.393 1.00 82.50 379 PRO A CA 1
ATOM 2939 C C . PRO A 1 379 ? -4.986 8.277 -5.755 1.00 82.50 379 PRO A C 1
ATOM 2941 O O . PRO A 1 379 ? -5.554 7.762 -6.722 1.00 82.50 379 PRO A O 1
ATOM 2944 N N . PRO A 1 380 ? -3.736 8.759 -5.849 1.00 87.69 380 PRO A N 1
ATOM 2945 C CA . PRO A 1 380 ? -2.995 8.843 -7.112 1.00 87.69 380 PRO A CA 1
ATOM 2946 C C . PRO A 1 380 ? -2.567 7.482 -7.690 1.00 87.69 380 PRO A C 1
ATOM 2948 O O . PRO A 1 380 ? -2.022 7.424 -8.790 1.00 87.69 380 PRO A O 1
ATOM 2951 N N . GLY A 1 381 ? -2.788 6.388 -6.962 1.00 86.94 381 GLY A N 1
ATOM 2952 C CA . GLY A 1 381 ? -2.448 5.029 -7.366 1.00 86.94 381 GLY A CA 1
ATOM 2953 C C . GLY A 1 381 ? -3.003 4.000 -6.383 1.00 86.94 381 GLY A C 1
ATOM 2954 O O . GLY A 1 381 ? -3.781 4.330 -5.488 1.00 86.94 381 GLY A O 1
ATOM 2955 N N . SER A 1 382 ? -2.598 2.742 -6.544 1.00 87.69 382 SER A N 1
ATOM 2956 C CA . SER A 1 382 ? -2.894 1.673 -5.588 1.00 87.69 382 SER A CA 1
ATOM 2957 C C . SER A 1 382 ? -1.811 1.558 -4.519 1.00 87.69 382 SER A C 1
ATOM 2959 O O . SER A 1 382 ? -0.655 1.913 -4.744 1.00 87.69 382 SER A O 1
ATOM 2961 N N . VAL A 1 383 ? -2.174 0.995 -3.367 1.00 91.50 383 VAL A N 1
ATOM 2962 C CA . VAL A 1 383 ? -1.205 0.570 -2.351 1.00 91.50 383 VAL A CA 1
ATOM 2963 C C . VAL A 1 383 ? -0.335 -0.555 -2.924 1.00 91.50 383 VAL A C 1
ATOM 2965 O O . VAL A 1 383 ? -0.853 -1.487 -3.542 1.00 91.50 383 VAL A O 1
ATOM 2968 N N . LEU A 1 384 ? 0.979 -0.472 -2.711 1.00 93.88 384 LEU A N 1
ATOM 2969 C CA . LEU A 1 384 ? 1.966 -1.455 -3.177 1.00 93.88 384 LEU A CA 1
ATOM 2970 C C . LEU A 1 384 ? 2.003 -2.703 -2.275 1.00 93.88 384 LEU A C 1
ATOM 2972 O O . LEU A 1 384 ? 2.975 -2.969 -1.567 1.00 93.88 384 LEU A O 1
ATOM 2976 N N . GLU A 1 385 ? 0.891 -3.438 -2.232 1.00 91.50 385 GLU A N 1
ATOM 2977 C CA . GLU A 1 385 ? 0.709 -4.589 -1.338 1.00 91.50 385 GLU A CA 1
ATOM 2978 C C . GLU A 1 385 ? 1.735 -5.705 -1.580 1.00 91.50 385 GLU A C 1
ATOM 2980 O O . GLU A 1 385 ? 2.331 -6.222 -0.630 1.00 91.50 385 GLU A O 1
ATOM 2985 N N . ASN A 1 386 ? 1.949 -6.072 -2.849 1.00 91.12 386 ASN A N 1
ATOM 2986 C CA . ASN A 1 386 ? 2.879 -7.136 -3.224 1.00 91.12 386 ASN A CA 1
ATOM 2987 C C . ASN A 1 386 ? 4.320 -6.744 -2.881 1.00 91.12 386 ASN A C 1
ATOM 2989 O O . ASN A 1 386 ? 5.071 -7.532 -2.312 1.00 91.12 386 ASN A O 1
ATOM 2993 N N . GLU A 1 387 ? 4.690 -5.500 -3.161 1.00 93.38 387 GLU A N 1
ATOM 2994 C CA . GLU A 1 387 ? 6.027 -4.974 -2.925 1.00 93.38 387 GLU A CA 1
ATOM 2995 C C . GLU A 1 387 ? 6.333 -4.871 -1.427 1.00 93.38 387 GLU A C 1
ATOM 2997 O O . GLU A 1 387 ? 7.454 -5.169 -1.021 1.00 93.38 387 GLU A O 1
ATOM 3002 N N . ILE A 1 388 ? 5.352 -4.507 -0.588 1.00 93.25 388 ILE A N 1
ATOM 3003 C CA . ILE A 1 388 ? 5.500 -4.549 0.877 1.00 93.25 388 ILE A CA 1
ATOM 3004 C C . ILE A 1 388 ? 5.760 -5.985 1.343 1.00 93.25 388 ILE A C 1
ATOM 3006 O O . ILE A 1 388 ? 6.648 -6.218 2.168 1.00 93.25 388 ILE A O 1
ATOM 3010 N N . PHE A 1 389 ? 5.023 -6.964 0.811 1.00 91.19 389 PHE A N 1
ATOM 3011 C CA . PHE A 1 389 ? 5.242 -8.367 1.157 1.00 91.19 389 PHE A CA 1
ATOM 3012 C C . PHE A 1 389 ? 6.634 -8.851 0.722 1.00 91.19 389 PHE A C 1
ATOM 3014 O O . PHE A 1 389 ? 7.364 -9.435 1.528 1.00 91.19 389 PHE A O 1
ATOM 3021 N N . GLU A 1 390 ? 7.042 -8.563 -0.517 1.00 91.56 390 GLU A N 1
ATOM 3022 C CA . GLU A 1 390 ? 8.383 -8.870 -1.026 1.00 91.56 390 GLU A CA 1
ATOM 3023 C C . GLU A 1 390 ? 9.484 -8.208 -0.191 1.00 91.56 390 GLU A C 1
ATOM 3025 O O . GLU A 1 390 ? 10.483 -8.854 0.137 1.00 91.56 390 GLU A O 1
ATOM 3030 N N . LEU A 1 391 ? 9.296 -6.941 0.187 1.00 92.75 391 LEU A N 1
ATOM 3031 C CA . LEU A 1 391 ? 10.212 -6.186 1.038 1.00 92.75 391 LEU A CA 1
ATOM 3032 C C . LEU A 1 391 ? 10.430 -6.901 2.366 1.00 92.75 391 LEU A C 1
ATOM 3034 O O . LEU A 1 391 ? 11.578 -7.127 2.755 1.00 92.75 391 LEU A O 1
ATOM 3038 N N . LEU A 1 392 ? 9.348 -7.284 3.048 1.00 91.81 392 LEU A N 1
ATOM 3039 C CA . LEU A 1 392 ? 9.434 -7.969 4.335 1.00 91.81 392 LEU A CA 1
ATOM 3040 C C . LEU A 1 392 ? 10.152 -9.315 4.192 1.00 91.81 392 LEU A C 1
ATOM 3042 O O . LEU A 1 392 ? 11.038 -9.626 4.988 1.00 91.81 392 LEU A O 1
ATOM 3046 N N . GLN A 1 393 ? 9.860 -10.091 3.143 1.00 90.88 393 GLN A N 1
ATOM 3047 C CA . GLN A 1 393 ? 10.565 -11.355 2.900 1.00 90.88 393 GLN A CA 1
ATOM 3048 C C . GLN A 1 393 ? 12.061 -11.150 2.627 1.00 90.88 393 GLN A C 1
ATOM 3050 O O . GLN A 1 393 ? 12.889 -11.894 3.160 1.00 90.88 393 GLN A O 1
ATOM 3055 N N . ALA A 1 394 ? 12.415 -10.133 1.840 1.00 90.25 394 ALA A N 1
ATOM 3056 C CA . ALA A 1 394 ? 13.792 -9.864 1.443 1.00 90.25 394 ALA A CA 1
ATOM 3057 C C . ALA A 1 394 ? 14.642 -9.255 2.572 1.00 90.25 394 ALA A C 1
ATOM 3059 O O . ALA A 1 394 ? 15.825 -9.573 2.686 1.00 90.25 394 ALA A O 1
ATOM 3060 N N . LYS A 1 395 ? 14.063 -8.380 3.406 1.00 91.62 395 LYS A N 1
ATOM 3061 C CA . LYS A 1 395 ? 14.809 -7.529 4.351 1.00 91.62 395 LYS A CA 1
ATOM 3062 C C . LYS A 1 395 ? 14.628 -7.899 5.824 1.00 91.62 395 LYS A C 1
ATOM 3064 O O . LYS A 1 395 ? 15.429 -7.459 6.642 1.00 91.62 395 LYS A O 1
ATOM 3069 N N . ARG A 1 396 ? 13.653 -8.743 6.204 1.00 92.56 396 ARG A N 1
ATOM 3070 C CA . ARG A 1 396 ? 13.386 -9.072 7.627 1.00 92.56 396 ARG A CA 1
ATOM 3071 C C . ARG A 1 396 ? 14.637 -9.438 8.425 1.00 92.56 396 ARG A C 1
ATOM 3073 O O . ARG A 1 396 ? 14.814 -8.989 9.551 1.00 92.56 396 ARG A O 1
ATOM 3080 N N . ARG A 1 397 ? 15.528 -10.254 7.850 1.00 93.88 397 ARG A N 1
ATOM 3081 C CA . ARG A 1 397 ? 16.692 -10.780 8.571 1.00 93.88 397 ARG A CA 1
ATOM 3082 C C . ARG A 1 397 ? 17.739 -9.695 8.802 1.00 93.88 397 ARG A C 1
ATOM 3084 O O . ARG A 1 397 ? 18.277 -9.615 9.905 1.00 93.88 397 ARG A O 1
ATOM 3091 N N . SER A 1 398 ? 18.017 -8.881 7.786 1.00 94.75 398 SER A N 1
ATOM 3092 C CA . SER A 1 398 ? 18.987 -7.790 7.881 1.00 94.75 398 SER A CA 1
ATOM 3093 C C . SER A 1 398 ? 18.483 -6.696 8.825 1.00 94.75 398 SER A C 1
ATOM 3095 O O . SER A 1 398 ? 19.235 -6.244 9.681 1.00 94.75 398 SER A O 1
ATOM 3097 N N . LEU A 1 399 ? 17.190 -6.364 8.764 1.00 95.56 399 LEU A N 1
ATOM 3098 C CA . LEU A 1 399 ? 16.538 -5.397 9.651 1.00 95.56 399 LEU A CA 1
ATOM 3099 C C . LEU A 1 399 ? 16.560 -5.836 11.125 1.00 95.56 399 LEU A C 1
ATOM 3101 O O . LEU A 1 399 ? 16.941 -5.056 11.995 1.00 95.56 399 LEU A O 1
ATOM 3105 N N . VAL A 1 400 ? 16.226 -7.098 11.420 1.00 95.56 400 VAL A N 1
ATOM 3106 C CA . VAL A 1 400 ? 16.319 -7.636 12.792 1.00 95.56 400 VAL A CA 1
ATOM 3107 C C . VAL A 1 400 ? 17.764 -7.659 13.287 1.00 95.56 400 VAL A C 1
ATOM 3109 O O . VAL A 1 400 ? 18.021 -7.344 14.447 1.00 95.56 400 VAL A O 1
ATOM 3112 N N . THR A 1 401 ? 18.714 -8.011 12.417 1.00 96.38 401 THR A N 1
ATOM 3113 C CA . THR A 1 401 ? 20.143 -8.009 12.765 1.00 96.38 401 THR A CA 1
ATOM 3114 C C . THR A 1 401 ? 20.629 -6.594 13.071 1.00 96.38 401 THR A C 1
ATOM 3116 O O . THR A 1 401 ? 21.334 -6.392 14.056 1.00 96.38 401 THR A O 1
ATOM 3119 N N . PHE A 1 402 ? 20.208 -5.609 12.276 1.00 96.31 402 PHE A N 1
ATOM 3120 C CA . PHE A 1 402 ? 20.509 -4.200 12.500 1.00 96.31 402 PHE A CA 1
ATOM 3121 C C . PHE A 1 402 ? 19.995 -3.726 13.865 1.00 96.31 402 PHE A C 1
ATOM 3123 O O . PHE A 1 402 ? 20.796 -3.257 14.670 1.00 96.31 402 PHE A O 1
ATOM 3130 N N . LEU A 1 403 ? 18.713 -3.945 14.185 1.00 95.62 403 LEU A N 1
ATOM 3131 C CA . LEU A 1 403 ? 18.161 -3.593 15.502 1.00 95.62 403 LEU A CA 1
ATOM 3132 C C . LEU A 1 403 ? 18.866 -4.323 16.653 1.00 95.62 403 LEU A C 1
ATOM 3134 O O . LEU A 1 403 ? 19.093 -3.727 17.701 1.00 95.62 403 LEU A O 1
ATOM 3138 N N . GLY A 1 404 ? 19.232 -5.594 16.467 1.00 94.50 404 GLY A N 1
ATOM 3139 C CA . GLY A 1 404 ? 19.959 -6.374 17.473 1.00 94.50 404 GLY A CA 1
ATOM 3140 C C . GLY A 1 404 ? 21.368 -5.849 17.777 1.00 94.50 404 GLY A C 1
ATOM 3141 O O . GLY A 1 404 ? 21.891 -6.120 18.856 1.00 94.50 404 GLY A O 1
ATOM 3142 N N . ASN A 1 405 ? 21.964 -5.089 16.854 1.00 95.38 405 ASN A N 1
ATOM 3143 C CA . ASN A 1 405 ? 23.282 -4.473 17.015 1.00 95.38 405 ASN A CA 1
ATOM 3144 C C . ASN A 1 405 ? 23.220 -3.040 17.575 1.00 95.38 405 ASN A C 1
ATOM 3146 O O . ASN A 1 405 ? 24.263 -2.484 17.926 1.00 95.38 405 ASN A O 1
ATOM 3150 N N . LEU A 1 406 ? 22.032 -2.431 17.654 1.00 95.50 406 LEU A N 1
ATOM 3151 C CA . LEU A 1 406 ? 21.861 -1.074 18.168 1.00 95.50 406 LEU A CA 1
ATOM 3152 C C . LEU A 1 406 ? 21.847 -1.035 19.708 1.00 95.50 406 LEU A C 1
ATOM 3154 O O . LEU A 1 406 ? 21.367 -1.966 20.361 1.00 95.50 406 LEU A O 1
ATOM 3158 N N . PRO A 1 407 ? 22.310 0.069 20.326 1.00 95.00 407 PRO A N 1
ATOM 3159 C CA . PRO A 1 407 ? 22.072 0.333 21.740 1.00 95.00 407 PRO A CA 1
ATOM 3160 C C . PRO A 1 407 ? 20.571 0.391 22.060 1.00 95.00 407 PRO A C 1
ATOM 3162 O O . PRO A 1 407 ? 19.771 0.862 21.255 1.00 95.00 407 PRO A O 1
ATOM 3165 N N . ALA A 1 408 ? 20.185 0.012 23.282 1.00 92.06 408 ALA A N 1
ATOM 3166 C CA . ALA A 1 408 ? 18.777 -0.013 23.701 1.00 92.06 408 ALA A CA 1
ATOM 3167 C C . ALA A 1 408 ? 18.048 1.338 23.530 1.00 92.06 408 ALA A C 1
ATOM 3169 O O . ALA A 1 408 ? 16.864 1.365 23.206 1.00 92.06 408 ALA A O 1
ATOM 3170 N N . HIS A 1 409 ? 18.751 2.461 23.714 1.00 92.44 409 HIS A N 1
ATOM 3171 C CA . HIS A 1 409 ? 18.205 3.799 23.464 1.00 92.44 409 HIS A CA 1
ATOM 3172 C C . HIS A 1 409 ? 17.774 3.985 22.003 1.00 92.44 409 HIS A C 1
ATOM 3174 O O . HIS A 1 409 ? 16.684 4.482 21.739 1.00 92.44 409 HIS A O 1
ATOM 3180 N N . ASP A 1 410 ? 18.598 3.538 21.060 1.00 94.38 410 ASP A N 1
ATOM 3181 C CA . ASP A 1 410 ? 18.329 3.710 19.636 1.00 94.38 410 ASP A CA 1
ATOM 3182 C C . ASP A 1 410 ? 17.262 2.726 19.156 1.00 94.38 410 ASP A C 1
ATOM 3184 O O . ASP A 1 410 ? 16.400 3.104 18.368 1.00 94.38 410 ASP A O 1
ATOM 3188 N N . VAL A 1 411 ? 17.226 1.510 19.714 1.00 94.81 411 VAL A N 1
ATOM 3189 C CA . VAL A 1 411 ? 16.104 0.574 19.518 1.00 94.81 411 VAL A CA 1
ATOM 3190 C C . VAL A 1 411 ? 14.788 1.209 19.970 1.00 94.81 411 VAL A C 1
ATOM 3192 O O . VAL A 1 411 ? 13.810 1.193 19.224 1.00 94.81 411 VAL A O 1
ATOM 3195 N N . ASN A 1 412 ? 14.763 1.831 21.155 1.00 93.50 412 ASN A N 1
ATOM 3196 C CA . ASN A 1 412 ? 13.582 2.552 21.625 1.00 93.50 412 ASN A CA 1
ATOM 3197 C C . ASN A 1 412 ? 13.206 3.692 20.672 1.00 93.50 412 ASN A C 1
ATOM 3199 O O . ASN A 1 412 ? 12.024 3.875 20.397 1.00 93.50 412 ASN A O 1
ATOM 3203 N N . ASN A 1 413 ? 14.174 4.441 20.140 1.00 93.06 413 ASN A N 1
ATOM 3204 C CA . ASN A 1 413 ? 13.896 5.515 19.183 1.00 93.06 413 ASN A CA 1
ATOM 3205 C C . ASN A 1 413 ? 13.269 4.986 17.891 1.00 93.06 413 ASN A C 1
ATOM 3207 O O . ASN A 1 413 ? 12.271 5.549 17.439 1.00 93.06 413 ASN A O 1
ATOM 3211 N N . VAL A 1 414 ? 13.791 3.886 17.334 1.00 95.06 414 VAL A N 1
ATOM 3212 C CA . VAL A 1 414 ? 13.207 3.240 16.147 1.00 95.06 414 VAL A CA 1
ATOM 3213 C C . VAL A 1 414 ? 11.765 2.817 16.419 1.00 95.06 414 VAL A C 1
ATOM 3215 O O . VAL A 1 414 ? 10.868 3.185 15.664 1.00 95.06 414 VAL A O 1
ATOM 3218 N N . LEU A 1 415 ? 11.527 2.079 17.506 1.00 94.69 415 LEU A N 1
ATOM 3219 C CA . LEU A 1 415 ? 10.211 1.510 17.815 1.00 94.69 415 LEU A CA 1
ATOM 3220 C C . LEU A 1 415 ? 9.174 2.581 18.169 1.00 94.69 415 LEU A C 1
ATOM 3222 O O . LEU A 1 415 ? 8.034 2.499 17.719 1.00 94.69 415 LEU A O 1
ATOM 3226 N N . ASN A 1 416 ? 9.563 3.616 18.918 1.00 92.62 416 ASN A N 1
ATOM 3227 C CA . ASN A 1 416 ? 8.678 4.746 19.200 1.00 92.62 416 ASN A CA 1
ATOM 3228 C C . ASN A 1 416 ? 8.351 5.525 17.926 1.00 92.62 416 ASN A C 1
ATOM 3230 O O . ASN A 1 416 ? 7.192 5.846 17.695 1.00 92.62 416 ASN A O 1
ATOM 3234 N N . THR A 1 417 ? 9.336 5.784 17.063 1.00 92.50 417 THR A N 1
ATOM 3235 C CA . THR A 1 417 ? 9.101 6.482 15.789 1.00 92.50 417 THR A CA 1
ATOM 3236 C C . THR A 1 417 ? 8.192 5.663 14.871 1.00 92.50 417 THR A C 1
ATOM 3238 O O . THR A 1 417 ? 7.241 6.206 14.313 1.00 92.50 417 THR A O 1
ATOM 3241 N N . MET A 1 418 ? 8.418 4.348 14.776 1.00 92.81 418 MET A N 1
ATOM 3242 C CA . MET A 1 418 ? 7.539 3.421 14.059 1.00 92.81 418 MET A CA 1
ATOM 3243 C C . MET A 1 418 ? 6.100 3.496 14.587 1.00 92.81 418 MET A C 1
ATOM 3245 O O . MET A 1 418 ? 5.167 3.626 13.795 1.00 92.81 418 MET A O 1
ATOM 3249 N N . LEU A 1 419 ? 5.921 3.456 15.911 1.00 90.50 419 LEU A N 1
ATOM 3250 C CA . LEU A 1 419 ? 4.612 3.557 16.552 1.00 90.50 419 LEU A CA 1
ATOM 3251 C C . LEU A 1 419 ? 3.941 4.911 16.279 1.00 90.50 419 LEU A C 1
ATOM 3253 O O . LEU A 1 419 ? 2.758 4.950 15.949 1.00 90.50 419 LEU A O 1
ATOM 3257 N N . HIS A 1 420 ? 4.686 6.014 16.380 1.00 89.69 420 HIS A N 1
ATOM 3258 C CA . HIS A 1 420 ? 4.175 7.359 16.115 1.00 89.69 420 HIS A CA 1
ATOM 3259 C C . HIS A 1 420 ? 3.690 7.514 14.674 1.00 89.69 420 HIS A C 1
ATOM 3261 O O . HIS A 1 420 ? 2.607 8.059 14.467 1.00 89.69 420 HIS A O 1
ATOM 3267 N N . ILE A 1 421 ? 4.453 6.999 13.703 1.00 92.00 421 ILE A N 1
ATOM 3268 C CA . ILE A 1 421 ? 4.047 6.988 12.295 1.00 92.00 421 ILE A CA 1
ATOM 3269 C C . ILE A 1 421 ? 2.775 6.148 12.143 1.00 92.00 421 ILE A C 1
ATOM 3271 O O . ILE A 1 421 ? 1.752 6.664 11.706 1.00 92.00 421 ILE A O 1
ATOM 3275 N N . ALA A 1 422 ? 2.796 4.883 12.572 1.00 90.38 422 ALA A N 1
ATOM 3276 C CA . ALA A 1 422 ? 1.686 3.955 12.358 1.00 90.38 422 ALA A CA 1
ATOM 3277 C C . ALA A 1 422 ? 0.369 4.393 13.029 1.00 90.38 422 ALA A C 1
ATOM 3279 O O . ALA A 1 422 ? -0.716 4.130 12.506 1.00 90.38 422 ALA A O 1
ATOM 3280 N N . LEU A 1 423 ? 0.443 5.075 14.177 1.00 86.25 423 LEU A N 1
ATOM 3281 C CA . LEU A 1 423 ? -0.725 5.562 14.917 1.00 86.25 423 LEU A CA 1
ATOM 3282 C C . LEU A 1 423 ? -1.098 7.020 14.624 1.00 86.25 423 LEU A C 1
ATOM 3284 O O . LEU A 1 423 ? -2.080 7.494 15.192 1.00 86.25 423 LEU A O 1
ATOM 3288 N N . ARG A 1 424 ? -0.364 7.725 13.749 1.00 84.62 424 ARG A N 1
ATOM 3289 C CA . ARG A 1 424 ? -0.559 9.164 13.465 1.00 84.62 424 ARG A CA 1
ATOM 3290 C C . ARG A 1 424 ? -0.470 10.038 14.722 1.00 84.62 424 ARG A C 1
ATOM 3292 O O . ARG A 1 424 ? -1.161 11.048 14.862 1.00 84.62 424 ARG A O 1
ATOM 3299 N N . THR A 1 425 ? 0.379 9.651 15.669 1.00 76.69 425 THR A N 1
ATOM 3300 C CA . THR A 1 425 ? 0.519 10.373 16.934 1.00 76.69 425 THR A CA 1
ATOM 3301 C C . THR A 1 425 ? 1.262 11.686 16.697 1.00 76.69 425 THR A C 1
ATOM 3303 O O . THR A 1 425 ? 2.380 11.691 16.183 1.00 76.69 425 THR A O 1
ATOM 3306 N N . ARG A 1 426 ? 0.676 12.818 17.107 1.00 65.25 426 ARG A N 1
ATOM 3307 C CA . ARG A 1 426 ? 1.320 14.135 16.970 1.00 65.25 426 ARG A CA 1
ATOM 3308 C C . ARG A 1 426 ? 2.655 14.167 17.725 1.00 65.25 426 ARG A C 1
ATOM 3310 O O . ARG A 1 426 ? 2.732 13.731 18.872 1.00 65.25 426 ARG A O 1
ATOM 3317 N N . ALA A 1 427 ? 3.676 14.775 17.118 1.00 52.28 427 ALA A N 1
ATOM 3318 C CA . ALA A 1 427 ? 5.051 14.845 17.634 1.00 52.28 427 ALA A CA 1
ATOM 3319 C C . ALA A 1 427 ? 5.200 15.465 19.044 1.00 52.28 427 ALA A C 1
ATOM 3321 O O . ALA A 1 427 ? 6.248 15.341 19.670 1.00 52.28 427 ALA A O 1
ATOM 3322 N N . SER A 1 428 ? 4.165 16.136 19.563 1.00 48.78 428 SER A N 1
ATOM 3323 C CA . SER A 1 428 ? 4.141 16.721 20.908 1.00 48.78 428 SER A CA 1
ATOM 3324 C C . SER A 1 428 ? 3.688 15.759 22.019 1.00 48.78 428 SER A C 1
ATOM 3326 O O . SER A 1 428 ? 3.549 16.205 23.157 1.00 48.78 428 SER A O 1
ATOM 3328 N N . ALA A 1 429 ? 3.403 14.486 21.723 1.00 52.31 429 ALA A N 1
ATOM 3329 C CA . ALA A 1 429 ? 2.854 13.532 22.689 1.00 52.31 429 ALA A CA 1
ATOM 3330 C C . ALA A 1 429 ? 3.930 12.583 23.275 1.00 52.31 429 ALA A C 1
ATOM 3332 O O . ALA A 1 429 ? 4.400 11.690 22.571 1.00 52.31 429 ALA A O 1
ATOM 3333 N N . PRO A 1 430 ? 4.316 12.733 24.559 1.00 54.62 430 PRO A N 1
ATOM 3334 C CA . PRO A 1 430 ? 5.002 11.691 25.329 1.00 54.62 430 PRO A CA 1
ATOM 3335 C C . PRO A 1 430 ? 4.003 10.634 25.857 1.00 54.62 430 PRO A C 1
ATOM 3337 O O . PRO A 1 430 ? 2.820 10.951 26.004 1.00 54.62 430 PRO A O 1
ATOM 3340 N N . PRO A 1 431 ? 4.458 9.411 26.210 1.00 56.62 431 PRO A N 1
ATOM 3341 C CA . PRO A 1 431 ? 5.838 9.065 26.564 1.00 56.62 431 PRO A CA 1
ATOM 3342 C C . PRO A 1 431 ? 6.607 8.298 25.480 1.00 56.62 431 PRO A C 1
ATOM 3344 O O . PRO A 1 431 ? 6.035 7.519 24.729 1.00 56.62 431 PRO A O 1
ATOM 3347 N N . LEU A 1 432 ? 7.939 8.460 25.469 1.00 75.31 432 LEU A N 1
ATOM 3348 C CA . LEU A 1 432 ? 8.813 7.463 24.853 1.00 75.31 432 LEU A CA 1
ATOM 3349 C C . LEU A 1 432 ? 8.634 6.152 25.621 1.00 75.31 432 LEU A C 1
ATOM 3351 O O . LEU A 1 432 ? 9.001 6.056 26.796 1.00 75.31 432 LEU A O 1
ATOM 3355 N N . HIS A 1 433 ? 8.062 5.152 24.965 1.00 87.25 433 HIS A N 1
ATOM 3356 C CA . HIS A 1 433 ? 7.932 3.820 25.525 1.00 87.25 433 HIS A CA 1
ATOM 3357 C C . HIS A 1 433 ? 9.307 3.167 25.643 1.00 87.25 433 HIS A C 1
ATOM 3359 O O . HIS A 1 433 ? 10.175 3.327 24.778 1.00 87.25 433 HIS A O 1
ATOM 3365 N N . THR A 1 434 ? 9.510 2.434 26.735 1.00 92.31 434 THR A N 1
ATOM 3366 C CA . THR A 1 434 ? 10.662 1.540 26.871 1.00 92.31 434 THR A CA 1
ATOM 3367 C C . THR A 1 434 ? 10.263 0.163 26.366 1.00 92.31 434 THR A C 1
ATOM 3369 O O . THR A 1 434 ? 9.232 -0.369 26.784 1.00 92.31 434 THR A O 1
ATOM 3372 N N . TRP A 1 435 ? 11.075 -0.400 25.476 1.00 94.00 435 TRP A N 1
ATOM 3373 C CA . TRP A 1 435 ? 10.811 -1.676 24.829 1.00 94.00 435 TRP A CA 1
ATOM 3374 C C . TRP A 1 435 ? 11.783 -2.743 25.318 1.00 94.00 435 TRP A C 1
ATOM 3376 O O . TRP A 1 435 ? 12.998 -2.544 25.343 1.00 94.00 435 TRP A O 1
ATOM 3386 N N . GLU A 1 436 ? 11.237 -3.895 25.686 1.00 94.38 436 GLU A N 1
ATOM 3387 C CA . GLU A 1 436 ? 11.993 -5.079 26.078 1.00 94.38 436 GLU A CA 1
ATOM 3388 C C . GLU A 1 436 ? 11.923 -6.128 24.967 1.00 94.38 436 GLU A C 1
ATOM 3390 O O . GLU A 1 436 ? 10.903 -6.274 24.292 1.00 94.38 436 GLU A O 1
ATOM 3395 N N . VAL A 1 437 ? 13.014 -6.862 24.760 1.00 94.25 437 VAL A N 1
ATOM 3396 C CA . VAL A 1 437 ? 13.075 -7.924 23.749 1.00 94.25 437 VAL A CA 1
ATOM 3397 C C . VAL A 1 437 ? 12.366 -9.169 24.285 1.00 94.25 437 VAL A C 1
ATOM 3399 O O . VAL A 1 437 ? 12.819 -9.762 25.260 1.00 94.25 437 VAL A O 1
ATOM 3402 N N . GLU A 1 438 ? 11.287 -9.595 23.628 1.00 93.25 438 GLU A N 1
ATOM 3403 C CA . GLU A 1 438 ? 10.594 -10.862 23.922 1.00 93.25 438 GLU A CA 1
ATOM 3404 C C . GLU A 1 438 ? 11.194 -12.010 23.098 1.00 93.25 438 GLU A C 1
ATOM 3406 O O . GLU A 1 438 ? 11.435 -13.104 23.607 1.00 93.25 438 GLU A O 1
ATOM 3411 N N . ALA A 1 439 ? 11.484 -11.747 21.822 1.00 92.56 439 ALA A N 1
ATOM 3412 C CA . ALA A 1 439 ? 12.181 -12.654 20.915 1.00 92.56 439 ALA A CA 1
ATOM 3413 C C . ALA A 1 439 ? 12.904 -11.851 19.822 1.00 92.56 439 ALA A C 1
ATOM 3415 O O . ALA A 1 439 ? 12.774 -10.631 19.744 1.00 92.56 439 ALA A O 1
ATOM 3416 N N . ALA A 1 440 ? 13.663 -12.518 18.949 1.00 91.56 440 ALA A N 1
ATOM 3417 C CA . ALA A 1 440 ? 14.317 -11.843 17.827 1.00 91.56 440 ALA A CA 1
ATOM 3418 C C . ALA A 1 440 ? 13.284 -11.072 16.980 1.00 91.56 440 ALA A C 1
ATOM 3420 O O . ALA A 1 440 ? 12.347 -11.668 16.452 1.00 91.56 440 ALA A O 1
ATOM 3421 N N . GLY A 1 441 ? 13.437 -9.749 16.880 1.00 92.50 441 GLY A N 1
ATOM 3422 C CA . GLY A 1 441 ? 12.502 -8.880 16.162 1.00 92.50 441 GLY A CA 1
ATOM 3423 C C . GLY A 1 441 ? 11.135 -8.688 16.831 1.00 92.50 441 GLY A C 1
ATOM 3424 O O . GLY A 1 441 ? 10.264 -8.098 16.207 1.00 92.50 441 GLY A O 1
ATOM 3425 N N . ARG A 1 442 ? 10.922 -9.163 18.064 1.00 95.38 442 ARG A N 1
ATOM 3426 C CA . ARG A 1 442 ? 9.673 -8.975 18.816 1.00 95.38 442 ARG A CA 1
ATOM 3427 C C . ARG A 1 442 ? 9.932 -8.229 20.106 1.00 95.38 442 ARG A C 1
ATOM 3429 O O . ARG A 1 442 ? 10.756 -8.651 20.921 1.00 95.38 442 ARG A O 1
ATOM 3436 N N . TYR A 1 443 ? 9.194 -7.147 20.287 1.00 95.94 443 TYR A N 1
ATOM 3437 C CA . TYR A 1 443 ? 9.404 -6.201 21.368 1.00 95.94 443 TYR A CA 1
ATOM 3438 C C . TYR A 1 443 ? 8.111 -5.976 22.135 1.00 95.94 443 TYR A C 1
ATOM 3440 O O . TYR A 1 443 ? 7.039 -5.884 21.540 1.00 95.94 443 TYR A O 1
ATOM 3448 N N . VAL A 1 444 ? 8.214 -5.867 23.455 1.00 95.88 444 VAL A N 1
ATOM 3449 C CA . VAL A 1 444 ? 7.077 -5.673 24.356 1.00 95.88 444 VAL A CA 1
ATOM 3450 C C . VAL A 1 444 ? 7.297 -4.408 25.170 1.00 95.88 444 VAL A C 1
ATOM 3452 O O . VAL A 1 444 ? 8.369 -4.192 25.731 1.00 95.88 444 VAL A O 1
ATOM 3455 N N . CYS A 1 445 ? 6.263 -3.579 25.257 1.00 94.00 445 CYS A N 1
ATOM 3456 C CA . CYS A 1 445 ? 6.193 -2.464 26.182 1.00 94.00 445 CYS A CA 1
ATOM 3457 C C . CYS A 1 445 ? 5.187 -2.797 27.288 1.00 94.00 445 CYS A C 1
ATOM 3459 O O . CYS A 1 445 ? 3.975 -2.729 27.086 1.00 94.00 445 CYS A O 1
ATOM 3461 N N . VAL A 1 446 ? 5.690 -3.119 28.482 1.00 90.00 446 VAL A N 1
ATOM 3462 C CA . VAL A 1 446 ? 4.848 -3.434 29.652 1.00 90.00 446 VAL A CA 1
ATOM 3463 C C . VAL A 1 446 ? 4.027 -2.218 30.097 1.00 90.00 446 VAL A C 1
ATOM 3465 O O . VAL A 1 446 ? 2.894 -2.364 30.538 1.00 90.00 446 VAL A O 1
ATOM 3468 N N . GLN A 1 447 ? 4.575 -1.010 29.937 1.00 88.88 447 GLN A N 1
ATOM 3469 C CA . GLN A 1 447 ? 3.950 0.248 30.370 1.00 88.88 447 GLN A CA 1
ATOM 3470 C C . GLN A 1 447 ? 2.655 0.556 29.605 1.00 88.88 447 GLN A C 1
ATOM 3472 O O . GLN A 1 447 ? 1.745 1.154 30.171 1.00 88.88 447 GLN A O 1
ATOM 3477 N N . ALA A 1 448 ? 2.595 0.169 28.329 1.00 85.00 448 ALA A N 1
ATOM 3478 C CA . ALA A 1 448 ? 1.468 0.429 27.434 1.00 85.00 448 ALA A CA 1
ATOM 3479 C C . ALA A 1 448 ? 0.703 -0.846 27.037 1.00 85.00 448 ALA A C 1
ATOM 3481 O O . ALA A 1 448 ? -0.243 -0.772 26.259 1.00 85.00 448 ALA A O 1
ATOM 3482 N N . GLU A 1 449 ? 1.121 -2.013 27.543 1.00 89.94 449 GLU A N 1
ATOM 3483 C CA . GLU A 1 449 ? 0.589 -3.332 27.164 1.00 89.94 449 GLU A CA 1
ATOM 3484 C C . GLU A 1 449 ? 0.634 -3.594 25.645 1.00 89.94 449 GLU A C 1
ATOM 3486 O O . GLU A 1 449 ? -0.212 -4.296 25.081 1.00 89.94 449 GLU A O 1
ATOM 3491 N N . MET A 1 450 ? 1.644 -3.026 24.978 1.00 91.38 450 MET A N 1
ATOM 3492 C CA . MET A 1 450 ? 1.826 -3.105 23.530 1.00 91.38 450 MET A CA 1
ATOM 3493 C C . MET A 1 450 ? 2.924 -4.089 23.155 1.00 91.38 450 MET A C 1
ATOM 3495 O O . MET A 1 450 ? 3.905 -4.261 23.883 1.00 91.38 450 MET A O 1
ATOM 3499 N N . LYS A 1 451 ? 2.790 -4.690 21.976 1.00 94.50 451 LYS A N 1
ATOM 3500 C CA . LYS A 1 451 ? 3.838 -5.478 21.334 1.00 94.50 451 LYS A CA 1
ATOM 3501 C C . LYS A 1 451 ? 4.051 -5.000 19.907 1.00 94.50 451 LYS A C 1
ATOM 3503 O O . LYS A 1 451 ? 3.095 -4.635 19.230 1.00 94.50 451 LYS A O 1
ATOM 3508 N N . ILE A 1 452 ? 5.296 -5.030 19.457 1.00 94.56 452 ILE A N 1
ATOM 3509 C CA . ILE A 1 452 ? 5.664 -4.793 18.063 1.00 94.56 452 ILE A CA 1
ATOM 3510 C C . ILE A 1 452 ? 6.369 -6.046 17.555 1.00 94.56 452 ILE A C 1
ATOM 3512 O O . ILE A 1 452 ? 7.417 -6.429 18.086 1.00 94.56 452 ILE A O 1
ATOM 3516 N N . ASP A 1 453 ? 5.806 -6.673 16.522 1.00 94.88 453 ASP A N 1
ATOM 3517 C CA . ASP A 1 453 ? 6.533 -7.646 15.708 1.00 94.88 453 ASP A CA 1
ATOM 3518 C C . ASP A 1 453 ? 7.168 -6.899 14.535 1.00 94.88 453 ASP A C 1
ATOM 3520 O O . ASP A 1 453 ? 6.531 -6.538 13.547 1.00 94.88 453 ASP A O 1
ATOM 3524 N N . PHE A 1 454 ? 8.462 -6.634 14.666 1.00 93.81 454 PHE A N 1
ATOM 3525 C CA . PHE A 1 454 ? 9.250 -5.899 13.689 1.00 93.81 454 PHE A CA 1
ATOM 3526 C C . PHE A 1 454 ? 9.486 -6.698 12.401 1.00 93.81 454 PHE A C 1
ATOM 3528 O O . PHE A 1 454 ? 9.829 -6.123 11.374 1.00 93.81 454 PHE A O 1
ATOM 3535 N N . GLN A 1 455 ? 9.318 -8.024 12.426 1.00 92.69 455 GLN A N 1
ATOM 3536 C CA . GLN A 1 455 ? 9.495 -8.858 11.235 1.00 92.69 455 GLN A CA 1
ATOM 3537 C C . GLN A 1 455 ? 8.307 -8.751 10.285 1.00 92.69 455 GLN A C 1
ATOM 3539 O O . GLN A 1 455 ? 8.475 -8.890 9.073 1.00 92.69 455 GLN A O 1
ATOM 3544 N N . SER A 1 456 ? 7.115 -8.545 10.841 1.00 90.75 456 SER A N 1
ATOM 3545 C CA . SER A 1 456 ? 5.869 -8.375 10.099 1.00 90.75 456 SER A CA 1
ATOM 3546 C C . SER A 1 456 ? 5.456 -6.900 9.994 1.00 90.75 456 SER A C 1
ATOM 3548 O O . SER A 1 456 ? 4.726 -6.537 9.076 1.00 90.75 456 SER A O 1
ATOM 3550 N N . GLY A 1 457 ? 5.939 -6.026 10.877 1.00 91.69 457 GLY A N 1
ATOM 3551 C CA . GLY A 1 457 ? 5.433 -4.659 11.009 1.00 91.69 457 GLY A CA 1
ATOM 3552 C C . GLY A 1 457 ? 4.089 -4.593 11.744 1.00 91.69 457 GLY A C 1
ATOM 3553 O O . GLY A 1 457 ? 3.366 -3.615 11.586 1.00 91.69 457 GLY A O 1
ATOM 3554 N N . GLU A 1 458 ? 3.732 -5.632 12.504 1.00 91.94 458 GLU A N 1
ATOM 3555 C CA . GLU A 1 458 ? 2.480 -5.698 13.265 1.00 91.94 458 GLU A CA 1
ATOM 3556 C C . GLU A 1 458 ? 2.611 -4.996 14.617 1.00 91.94 458 GLU A C 1
ATOM 3558 O O . GLU A 1 458 ? 3.624 -5.116 15.316 1.00 91.94 458 GLU A O 1
ATOM 3563 N N . ILE A 1 459 ? 1.547 -4.289 14.997 1.00 92.00 459 ILE A N 1
ATOM 3564 C CA . ILE A 1 459 ? 1.421 -3.612 16.285 1.00 92.00 459 ILE A CA 1
ATOM 3565 C C . ILE A 1 459 ? 0.215 -4.208 17.006 1.00 92.00 459 ILE A C 1
ATOM 3567 O O . ILE A 1 459 ? -0.913 -4.145 16.518 1.00 92.00 459 ILE A O 1
ATOM 3571 N N . LEU A 1 460 ? 0.469 -4.794 18.171 1.00 91.69 460 LEU A N 1
ATOM 3572 C CA . LEU A 1 460 ? -0.523 -5.512 18.961 1.00 91.69 460 LEU A CA 1
ATOM 3573 C C . LEU A 1 460 ? -0.736 -4.809 20.299 1.00 91.69 460 LEU A C 1
ATOM 3575 O O . LEU A 1 460 ? 0.214 -4.328 20.920 1.00 91.69 460 LEU A O 1
ATOM 3579 N N . TRP A 1 461 ? -1.967 -4.824 20.792 1.00 90.94 461 TRP A N 1
ATOM 3580 C CA . TRP A 1 461 ? -2.316 -4.426 22.151 1.00 90.94 461 TRP A CA 1
ATOM 3581 C C . TRP A 1 461 ? -2.958 -5.615 22.858 1.00 90.94 461 TRP A C 1
ATOM 3583 O O . TRP A 1 461 ? -3.910 -6.197 22.352 1.00 90.94 461 TRP A O 1
ATOM 3593 N N . ARG A 1 462 ? -2.391 -6.045 23.993 1.00 87.62 462 ARG A N 1
ATOM 3594 C CA . ARG A 1 462 ? -2.814 -7.271 24.710 1.00 87.62 462 ARG A CA 1
ATOM 3595 C C . ARG A 1 462 ? -2.908 -8.544 23.839 1.00 87.62 462 ARG A C 1
ATOM 3597 O O . ARG A 1 462 ? -3.655 -9.463 24.158 1.00 87.62 462 ARG A O 1
ATOM 3604 N N . ASN A 1 463 ? -2.048 -8.647 22.821 1.00 84.69 463 ASN A N 1
ATOM 3605 C CA . ASN A 1 463 ? -2.006 -9.705 21.791 1.00 84.69 463 ASN A CA 1
ATOM 3606 C C . ASN A 1 463 ? -3.128 -9.659 20.741 1.00 84.69 463 ASN A C 1
ATOM 3608 O O . ASN A 1 463 ? -3.171 -10.551 19.898 1.00 84.69 463 ASN A O 1
ATOM 3612 N N . ASP A 1 464 ? -3.969 -8.628 20.751 1.00 85.06 464 ASP A N 1
ATOM 3613 C CA . ASP A 1 464 ? -4.922 -8.359 19.679 1.00 85.06 464 ASP A CA 1
ATOM 3614 C C . ASP A 1 464 ? -4.369 -7.298 18.725 1.00 85.06 464 ASP A C 1
ATOM 3616 O O . ASP A 1 464 ? -3.675 -6.361 19.131 1.00 85.06 464 ASP A O 1
ATOM 3620 N N . GLU A 1 465 ? -4.679 -7.446 17.439 1.00 82.31 465 GLU A N 1
ATOM 3621 C CA . GLU A 1 465 ? -4.361 -6.438 16.431 1.00 82.31 465 GLU A CA 1
ATOM 3622 C C . GLU A 1 465 ? -5.123 -5.144 16.706 1.00 82.31 465 GLU A C 1
ATOM 3624 O O . GLU A 1 465 ? -6.311 -5.151 17.049 1.00 82.31 465 GLU A O 1
ATOM 3629 N N . LEU A 1 466 ? -4.436 -4.019 16.521 1.00 86.19 466 LEU A N 1
ATOM 3630 C CA . LEU A 1 466 ? -5.085 -2.720 16.555 1.00 86.19 466 LEU A CA 1
ATOM 3631 C C . LEU A 1 466 ? -6.033 -2.588 15.368 1.00 86.19 466 LEU A C 1
ATOM 3633 O O . LEU A 1 466 ? -5.652 -2.831 14.226 1.00 86.19 466 LEU A O 1
ATOM 3637 N N . LYS A 1 467 ? -7.269 -2.168 15.644 1.00 83.25 467 LYS A N 1
ATOM 3638 C CA . LYS A 1 467 ? -8.280 -1.935 14.610 1.00 83.25 467 LYS A CA 1
ATOM 3639 C C . LYS A 1 467 ? -8.761 -0.490 14.652 1.00 83.25 467 LYS A C 1
ATOM 3641 O O . LYS A 1 467 ? -8.843 0.090 15.737 1.00 83.25 467 LYS A O 1
ATOM 3646 N N . PRO A 1 468 ? -9.113 0.115 13.511 1.00 85.38 468 PRO A N 1
ATOM 3647 C CA . PRO A 1 468 ? -9.808 1.396 13.502 1.00 85.38 468 PRO A CA 1
ATOM 3648 C C . PRO A 1 468 ? -11.108 1.330 14.314 1.00 85.38 468 PRO A C 1
ATOM 3650 O O . PRO A 1 468 ? -11.778 0.294 14.344 1.00 85.38 468 PRO A O 1
ATOM 3653 N N . VAL A 1 469 ? -11.470 2.428 14.983 1.00 87.56 469 VAL A N 1
ATOM 3654 C CA . VAL A 1 469 ? -12.747 2.514 15.711 1.00 87.56 469 VAL A CA 1
ATOM 3655 C C . VAL A 1 469 ? -13.908 2.364 14.709 1.00 87.56 469 VAL A C 1
ATOM 3657 O O . VAL A 1 469 ? -13.951 3.132 13.743 1.00 87.56 469 VAL A O 1
ATOM 3660 N N . PRO A 1 470 ? -14.857 1.428 14.923 1.00 86.69 470 PRO A N 1
ATOM 3661 C CA . PRO A 1 470 ? -15.988 1.212 14.018 1.00 86.69 470 PRO A CA 1
ATOM 3662 C C . PRO A 1 470 ? -16.842 2.464 13.812 1.00 86.69 470 PRO A C 1
ATOM 3664 O O . PRO A 1 470 ? -17.119 3.202 14.761 1.00 86.69 470 PRO A O 1
ATOM 3667 N N . ASP A 1 471 ? -17.358 2.667 12.598 1.00 85.12 471 ASP A N 1
ATOM 3668 C CA . ASP A 1 471 ? -18.229 3.810 12.292 1.00 85.12 471 ASP A CA 1
ATOM 3669 C C . ASP A 1 471 ? -19.546 3.783 13.075 1.00 85.12 471 ASP A C 1
ATOM 3671 O O . ASP A 1 471 ? -20.141 4.837 13.316 1.00 85.12 471 ASP A O 1
ATOM 3675 N N . SER A 1 472 ? -19.965 2.603 13.539 1.00 83.69 472 SER A N 1
ATOM 3676 C CA . SER A 1 472 ? -21.120 2.446 14.422 1.00 83.69 472 SER A CA 1
ATOM 3677 C C . SER A 1 472 ? -20.940 3.171 15.763 1.00 83.69 472 SER A C 1
ATOM 3679 O O . SER A 1 472 ? -21.916 3.698 16.287 1.00 83.69 472 SER A O 1
ATOM 3681 N N . MET A 1 473 ? -19.697 3.338 16.239 1.00 87.94 473 MET A N 1
ATOM 3682 C CA . MET A 1 473 ? -19.349 4.149 17.413 1.00 87.94 473 MET A CA 1
ATOM 3683 C C . MET A 1 473 ? -19.053 5.617 17.054 1.00 87.94 473 MET A C 1
ATOM 3685 O O . MET A 1 473 ? -19.446 6.529 17.779 1.00 87.94 473 MET A O 1
ATOM 3689 N N . VAL A 1 474 ? -18.388 5.877 15.921 1.00 86.31 474 VAL A N 1
ATOM 3690 C CA . VAL A 1 474 ? -17.946 7.237 15.524 1.00 86.31 474 VAL A CA 1
ATOM 3691 C C . VAL A 1 474 ? -19.106 8.150 15.091 1.00 86.31 474 VAL A C 1
ATOM 3693 O O . VAL A 1 474 ? -18.985 9.380 15.066 1.00 86.31 474 VAL A O 1
ATOM 3696 N N . GLN A 1 475 ? -20.250 7.574 14.718 1.00 83.00 475 GLN A N 1
ATOM 3697 C CA . GLN A 1 475 ? -21.422 8.340 14.286 1.00 83.00 475 GLN A CA 1
ATOM 3698 C C . GLN A 1 475 ? -22.094 9.148 15.407 1.00 83.00 475 GLN A C 1
ATOM 3700 O O . GLN A 1 475 ? -22.796 10.117 15.100 1.00 83.00 475 GLN A O 1
ATOM 3705 N N . TYR A 1 476 ? -21.882 8.791 16.678 1.00 84.69 476 TYR A N 1
ATOM 3706 C CA . TYR A 1 476 ? -22.524 9.462 17.805 1.00 84.69 476 TYR A CA 1
ATOM 3707 C C . TYR A 1 476 ? -21.904 10.841 18.102 1.00 84.69 476 TYR A C 1
ATOM 3709 O O . TYR A 1 476 ? -20.713 11.098 17.899 1.00 84.69 476 TYR A O 1
ATOM 3717 N N . SER A 1 477 ? -22.741 11.784 18.545 1.00 85.50 477 SER A N 1
ATOM 3718 C CA . SER A 1 477 ? -22.341 13.184 18.752 1.00 85.50 477 SER A CA 1
ATOM 3719 C C . SER A 1 477 ? -21.386 13.382 19.928 1.00 85.50 477 SER A C 1
ATOM 3721 O O . SER A 1 477 ? -20.564 14.292 19.895 1.00 85.50 477 SER A O 1
ATOM 3723 N N . ASP A 1 478 ? -21.501 12.549 20.958 1.00 87.25 478 ASP A N 1
ATOM 3724 C CA . ASP A 1 478 ? -20.619 12.523 22.126 1.00 87.25 478 ASP A CA 1
ATOM 3725 C C . ASP A 1 478 ? -19.196 12.091 21.748 1.00 87.25 478 ASP A C 1
ATOM 3727 O O . ASP A 1 478 ? -18.241 12.776 22.116 1.00 87.25 478 ASP A O 1
ATOM 3731 N N . TYR A 1 479 ? -19.055 11.050 20.920 1.00 89.81 479 TYR A N 1
ATOM 3732 C CA . TYR A 1 479 ? -17.771 10.649 20.350 1.00 89.81 479 TYR A CA 1
ATOM 3733 C C . TYR A 1 479 ? -17.130 11.825 19.607 1.00 89.81 479 TYR A C 1
ATOM 3735 O O . TYR A 1 479 ? -15.996 12.209 19.892 1.00 89.81 479 TYR A O 1
ATOM 3743 N N . ARG A 1 480 ? -17.874 12.460 18.693 1.00 86.44 480 ARG A N 1
ATOM 3744 C CA . ARG A 1 480 ? -17.359 13.590 17.901 1.00 86.44 480 ARG A CA 1
ATOM 3745 C C . ARG A 1 480 ? -17.015 14.810 18.747 1.00 86.44 480 ARG A C 1
ATOM 3747 O O . ARG A 1 480 ? -16.105 15.552 18.393 1.00 86.44 480 ARG A O 1
ATOM 3754 N N . HIS A 1 481 ? -17.727 15.035 19.848 1.00 87.50 481 HIS A N 1
ATOM 3755 C CA . HIS A 1 481 ? -17.410 16.116 20.776 1.00 87.50 481 HIS A CA 1
ATOM 3756 C C . HIS A 1 481 ? -16.095 15.856 21.521 1.00 87.50 481 HIS A C 1
ATOM 3758 O O . HIS A 1 481 ? -15.300 16.778 21.689 1.00 87.50 481 HIS A O 1
ATOM 3764 N N . GLN A 1 482 ? -15.859 14.609 21.935 1.00 87.94 482 GLN A N 1
ATOM 3765 C CA . GLN A 1 482 ? -14.690 14.230 22.728 1.00 87.94 482 GLN A CA 1
ATOM 3766 C C . GLN A 1 482 ? -13.420 14.033 21.884 1.00 87.94 482 GLN A C 1
ATOM 3768 O O . GLN A 1 482 ? -12.335 14.418 22.319 1.00 87.94 482 GLN A O 1
ATOM 3773 N N . PHE A 1 483 ? -13.548 13.431 20.699 1.00 86.56 483 PHE A N 1
ATOM 3774 C CA . PHE A 1 483 ? -12.423 12.994 19.859 1.00 86.56 483 PHE A CA 1
ATOM 3775 C C . PHE A 1 483 ? -12.319 13.740 18.521 1.00 86.56 483 PHE A C 1
ATOM 3777 O O . PHE A 1 483 ? -11.331 13.599 17.806 1.00 86.56 483 PHE A O 1
ATOM 3784 N N . GLY A 1 484 ? -13.316 14.552 18.163 1.00 84.31 484 GLY A N 1
ATOM 3785 C CA . GLY A 1 484 ? -13.354 15.243 16.876 1.00 84.31 484 GLY A CA 1
ATOM 3786 C C . GLY A 1 484 ? -13.717 14.318 15.710 1.00 84.31 484 GLY A C 1
ATOM 3787 O O . GLY A 1 484 ? -14.548 13.420 15.836 1.00 84.31 484 GLY A O 1
ATOM 3788 N N . GLN A 1 485 ? -13.128 14.585 14.543 1.00 77.19 485 GLN A N 1
ATOM 3789 C CA . GLN A 1 485 ? -13.339 13.814 13.305 1.00 77.19 485 GLN A CA 1
ATOM 3790 C C . GLN A 1 485 ? -12.134 12.936 12.934 1.00 77.19 485 GLN A C 1
ATOM 3792 O O . GLN A 1 485 ? -12.106 12.341 11.855 1.00 77.19 485 GLN A O 1
ATOM 3797 N N . GLU A 1 486 ? -11.126 12.870 13.803 1.00 75.62 486 GLU A N 1
ATOM 3798 C CA . GLU A 1 486 ? -9.936 12.063 13.560 1.00 75.62 486 GLU A CA 1
ATOM 3799 C C . GLU A 1 486 ? -10.298 10.575 13.601 1.00 75.62 486 GLU A C 1
ATOM 3801 O O . GLU A 1 486 ? -11.074 10.115 14.440 1.00 75.62 486 GLU A O 1
ATOM 3806 N N . ALA A 1 487 ? -9.747 9.807 12.662 1.00 79.19 487 ALA A N 1
ATOM 3807 C CA . ALA A 1 487 ? -9.842 8.360 12.729 1.00 79.19 487 ALA A CA 1
ATOM 3808 C C . ALA A 1 487 ? -8.853 7.863 13.790 1.00 79.19 487 ALA A C 1
ATOM 3810 O O . ALA A 1 487 ? -7.654 8.105 13.671 1.00 79.19 487 ALA A O 1
ATOM 3811 N N . LEU A 1 488 ? -9.365 7.181 14.815 1.00 86.19 488 LEU A N 1
ATOM 3812 C CA . LEU A 1 488 ? -8.575 6.635 15.917 1.00 86.19 488 LEU A CA 1
ATOM 3813 C C . LEU A 1 488 ? -8.506 5.106 15.846 1.00 86.19 488 LEU A C 1
ATOM 3815 O O . LEU A 1 488 ? -9.369 4.460 15.248 1.00 86.19 488 LEU A O 1
ATOM 3819 N N . HIS A 1 489 ? -7.496 4.541 16.505 1.00 87.94 489 HIS A N 1
ATOM 3820 C CA . HIS A 1 489 ? -7.369 3.102 16.724 1.00 87.94 489 HIS A CA 1
ATOM 3821 C C . HIS A 1 489 ? -7.966 2.678 18.059 1.00 87.94 489 HIS A C 1
ATOM 3823 O O . HIS A 1 489 ? -7.952 3.424 19.042 1.00 87.94 489 HIS A O 1
ATOM 3829 N N . CYS A 1 490 ? -8.416 1.432 18.107 1.00 88.50 490 CYS A N 1
ATOM 3830 C CA . CYS A 1 490 ? -8.852 0.777 19.318 1.00 88.50 490 CYS A CA 1
ATOM 3831 C C . CYS A 1 490 ? -8.274 -0.634 19.464 1.00 88.50 490 CYS A C 1
ATOM 3833 O O . CYS A 1 490 ? -7.996 -1.325 18.483 1.00 88.50 490 CYS A O 1
ATOM 3835 N N . GLY A 1 491 ? -8.083 -1.032 20.720 1.00 88.88 491 GLY A N 1
ATOM 3836 C CA . GLY A 1 491 ? -7.796 -2.403 21.127 1.00 88.88 491 GLY A CA 1
ATOM 3837 C C . GLY A 1 491 ? -9.056 -3.066 21.681 1.00 88.88 491 GLY A C 1
ATOM 3838 O O . GLY A 1 491 ? -9.887 -2.406 22.312 1.00 88.88 491 GLY A O 1
ATOM 3839 N N . LEU A 1 492 ? -9.218 -4.367 21.453 1.00 88.12 492 LEU A N 1
ATOM 3840 C CA . LEU A 1 492 ? -10.363 -5.120 21.963 1.00 88.12 492 LEU A CA 1
ATOM 3841 C C . LEU A 1 492 ? -10.202 -5.381 23.468 1.00 88.12 492 LEU A C 1
ATOM 3843 O O . LEU A 1 492 ? -9.236 -6.006 23.886 1.00 88.12 492 LEU A O 1
ATOM 3847 N N . ILE A 1 493 ? -11.159 -4.941 24.291 1.00 88.69 493 ILE A N 1
ATOM 3848 C CA . ILE A 1 493 ? -11.204 -5.323 25.713 1.00 88.69 493 ILE A CA 1
ATOM 3849 C C . ILE A 1 493 ? -12.028 -6.597 25.872 1.00 88.69 493 ILE A C 1
ATOM 3851 O O . ILE A 1 493 ? -11.591 -7.558 26.505 1.00 88.69 493 ILE A O 1
ATOM 3855 N N . ALA A 1 494 ? -13.245 -6.594 25.326 1.00 84.69 494 ALA A N 1
ATOM 3856 C CA . ALA A 1 494 ? -14.141 -7.734 25.400 1.00 84.69 494 ALA A CA 1
ATOM 3857 C C . ALA A 1 494 ? -15.150 -7.732 24.251 1.00 84.69 494 ALA A C 1
ATOM 3859 O O . ALA A 1 494 ? -15.665 -6.690 23.838 1.00 84.69 494 ALA A O 1
ATOM 3860 N N . ARG A 1 495 ? -15.491 -8.939 23.801 1.00 79.75 495 ARG A N 1
ATOM 3861 C CA . ARG A 1 495 ? -16.555 -9.193 22.834 1.00 79.75 495 ARG A CA 1
ATOM 3862 C C . ARG A 1 495 ? -17.565 -10.160 23.435 1.00 79.75 495 ARG A C 1
ATOM 3864 O O . ARG A 1 495 ? -17.192 -11.199 23.978 1.00 79.75 495 ARG A O 1
ATOM 3871 N N . GLN A 1 496 ? -18.835 -9.784 23.371 1.00 82.31 496 GLN A N 1
ATOM 3872 C CA . GLN A 1 496 ? -19.971 -10.559 23.867 1.00 82.31 496 GLN A CA 1
ATOM 3873 C C . GLN A 1 496 ? -21.100 -10.491 22.840 1.00 82.31 496 GLN A C 1
ATOM 3875 O O . GLN A 1 496 ? -21.078 -9.612 21.980 1.00 82.31 496 GLN A O 1
ATOM 3880 N N . SER A 1 497 ? -22.098 -11.373 22.950 1.00 74.62 497 SER A N 1
ATOM 3881 C CA . SER A 1 497 ? -23.166 -11.493 21.936 1.00 74.62 497 SER A CA 1
ATOM 3882 C C . SER A 1 497 ? -23.828 -10.167 21.568 1.00 74.62 497 SER A C 1
ATOM 3884 O O . SER A 1 497 ? -24.041 -9.924 20.391 1.00 74.62 497 SER A O 1
ATOM 3886 N N . HIS A 1 498 ? -24.084 -9.307 22.559 1.00 77.50 498 HIS A N 1
ATOM 3887 C CA . HIS A 1 498 ? -24.765 -8.021 22.367 1.00 77.50 498 HIS A CA 1
ATOM 3888 C C . HIS A 1 498 ? -23.913 -6.814 22.744 1.00 77.50 498 HIS A C 1
ATOM 3890 O O . HIS A 1 498 ? -24.440 -5.715 22.890 1.00 77.50 498 HIS A O 1
ATOM 3896 N N . ARG A 1 499 ? -22.609 -7.011 22.983 1.00 84.12 499 ARG A N 1
ATOM 3897 C CA . ARG A 1 499 ? -21.734 -5.955 23.496 1.00 84.12 499 ARG A CA 1
ATOM 3898 C C . ARG A 1 499 ? -20.347 -6.005 22.890 1.00 84.12 499 ARG A C 1
ATOM 3900 O O . ARG A 1 499 ? -19.645 -7.011 23.000 1.00 84.12 499 ARG A O 1
ATOM 3907 N N . LEU A 1 500 ? -19.925 -4.867 22.353 1.00 86.44 500 LEU A N 1
ATOM 3908 C CA . LEU A 1 500 ? -18.555 -4.616 21.930 1.00 86.44 500 LEU A CA 1
ATOM 3909 C C . LEU A 1 500 ? -17.919 -3.598 22.881 1.00 86.44 500 LEU A C 1
ATOM 3911 O O . LEU A 1 500 ? -18.439 -2.497 23.038 1.00 86.44 500 LEU A O 1
ATOM 3915 N N . TRP A 1 501 ? -16.807 -3.969 23.518 1.00 90.62 501 TRP A N 1
ATOM 3916 C CA . TRP A 1 501 ? -16.058 -3.106 24.433 1.00 90.62 501 TRP A CA 1
ATOM 3917 C C . TRP A 1 501 ? -14.620 -2.954 23.946 1.00 90.62 501 TRP A C 1
ATOM 3919 O O . TRP A 1 501 ? -13.882 -3.938 23.830 1.00 90.62 501 TRP A O 1
ATOM 3929 N N . VAL A 1 502 ? -14.230 -1.715 23.653 1.00 91.44 502 VAL A N 1
ATOM 3930 C CA . VAL A 1 502 ? -12.925 -1.378 23.082 1.00 91.44 502 VAL A CA 1
ATOM 3931 C C . VAL A 1 502 ? -12.241 -0.258 23.863 1.00 91.44 502 VAL A C 1
ATOM 3933 O O . VAL A 1 502 ? -12.896 0.629 24.407 1.00 91.44 502 VAL A O 1
ATOM 3936 N N . HIS A 1 503 ? -10.913 -0.291 23.903 1.00 91.62 503 HIS A N 1
ATOM 3937 C CA . HIS A 1 503 ? -10.065 0.761 24.459 1.00 91.62 503 HIS A CA 1
ATOM 3938 C C . HIS A 1 503 ? -9.560 1.664 23.334 1.00 91.62 503 HIS A C 1
ATOM 3940 O O . HIS A 1 503 ? -9.036 1.143 22.351 1.00 91.62 503 HIS A O 1
ATOM 3946 N N . ILE A 1 504 ? -9.668 2.988 23.455 1.00 90.44 504 ILE A N 1
ATOM 3947 C CA . ILE A 1 504 ? -9.111 3.905 22.450 1.00 90.44 504 ILE A CA 1
ATOM 3948 C C . ILE A 1 504 ? -7.626 4.125 22.745 1.00 90.44 504 ILE A C 1
ATOM 3950 O O . ILE A 1 504 ? -7.266 4.732 23.757 1.00 90.44 504 ILE A O 1
ATOM 3954 N N . ILE A 1 505 ? -6.769 3.677 21.827 1.00 87.56 505 ILE A N 1
ATOM 3955 C CA . ILE A 1 505 ? -5.314 3.705 22.001 1.00 87.56 505 ILE A CA 1
ATOM 3956 C C . ILE A 1 505 ? -4.809 5.142 22.144 1.00 87.56 505 ILE A C 1
ATOM 3958 O O . ILE A 1 505 ? -5.207 6.037 21.401 1.00 87.56 505 ILE A O 1
ATOM 3962 N N . GLY A 1 506 ? -3.905 5.355 23.103 1.00 79.06 506 GLY A N 1
ATOM 3963 C CA . GLY A 1 506 ? -3.332 6.671 23.394 1.00 79.06 506 GLY A CA 1
ATOM 3964 C C . GLY A 1 506 ? -4.230 7.568 24.250 1.00 79.06 506 GLY A C 1
ATOM 3965 O O . GLY A 1 506 ? -3.879 8.720 24.500 1.00 79.06 506 GLY A O 1
ATOM 3966 N N . THR A 1 507 ? -5.366 7.058 24.732 1.00 83.56 507 THR A N 1
ATOM 3967 C CA . THR A 1 507 ? -6.288 7.803 25.595 1.00 83.56 507 THR A CA 1
ATOM 3968 C C . THR A 1 507 ? -6.716 6.956 26.798 1.00 83.56 507 THR A C 1
ATOM 3970 O O . THR A 1 507 ? -6.637 5.735 26.742 1.00 83.56 507 THR A O 1
ATOM 3973 N N . PRO A 1 508 ? -7.209 7.559 27.893 1.00 85.69 508 PRO A N 1
ATOM 3974 C CA . PRO A 1 508 ? -7.785 6.803 29.005 1.00 85.69 508 PRO A CA 1
ATOM 3975 C C . PRO A 1 508 ? -9.235 6.354 28.741 1.00 85.69 508 PRO A C 1
ATOM 3977 O O . PRO A 1 508 ? -9.891 5.868 29.659 1.00 85.69 508 PRO A O 1
ATOM 3980 N N . PHE A 1 509 ? -9.770 6.573 27.536 1.00 90.25 509 PHE A N 1
ATOM 3981 C CA . PHE A 1 509 ? -11.173 6.323 27.232 1.00 90.25 509 PHE A CA 1
ATOM 3982 C C . PHE A 1 509 ? -11.413 4.904 26.722 1.00 90.25 509 PHE A C 1
ATOM 3984 O O . PHE A 1 509 ? -10.626 4.326 25.969 1.00 90.25 509 PHE A O 1
ATOM 3991 N N . GLU A 1 510 ? -12.569 4.372 27.094 1.00 93.25 510 GLU A N 1
ATOM 3992 C CA . GLU A 1 510 ? -13.096 3.106 26.610 1.00 93.25 510 GLU A CA 1
ATOM 3993 C C . GLU A 1 510 ? -14.490 3.345 26.035 1.00 93.25 510 GLU A C 1
ATOM 3995 O O . GLU A 1 510 ? -15.246 4.177 26.542 1.00 93.25 510 GLU A O 1
ATOM 4000 N N . LEU A 1 511 ? -14.825 2.622 24.970 1.00 91.88 511 LEU A N 1
ATOM 4001 C CA . LEU A 1 511 ? -16.128 2.686 24.322 1.00 91.88 511 LEU A CA 1
ATOM 4002 C C . LEU A 1 511 ? -16.844 1.358 24.456 1.00 91.88 511 LEU A C 1
ATOM 4004 O O . LEU A 1 511 ? -16.251 0.288 24.300 1.00 91.88 511 LEU A O 1
ATOM 4008 N N . MET A 1 512 ? -18.142 1.450 24.711 1.00 90.94 512 MET A N 1
ATOM 4009 C CA . MET A 1 512 ? -19.025 0.304 24.825 1.00 90.94 512 MET A CA 1
ATOM 4010 C C . MET A 1 512 ? -20.236 0.537 23.936 1.00 90.94 512 MET A C 1
ATOM 4012 O O . MET A 1 512 ? -20.967 1.507 24.115 1.00 90.94 512 MET A O 1
ATOM 4016 N N . GLU A 1 513 ? -20.442 -0.370 22.993 1.00 86.88 513 GLU A N 1
ATOM 4017 C CA . GLU A 1 513 ? -21.606 -0.389 22.118 1.00 86.88 513 GLU A CA 1
ATOM 4018 C C . GLU A 1 513 ? -22.452 -1.619 22.433 1.00 86.88 513 GLU A C 1
ATOM 4020 O O . GLU A 1 513 ? -21.916 -2.711 22.658 1.00 86.88 513 GLU A O 1
ATOM 4025 N N . TRP A 1 514 ? -23.768 -1.425 22.423 1.00 83.81 514 TRP A N 1
ATOM 4026 C CA . TRP A 1 514 ? -24.760 -2.471 22.621 1.00 83.81 514 TRP A CA 1
ATOM 4027 C C . TRP A 1 514 ? -25.633 -2.595 21.381 1.00 83.81 514 TRP A C 1
ATOM 4029 O O . TRP A 1 514 ? -25.922 -1.589 20.731 1.00 83.81 514 TRP A O 1
ATOM 4039 N N . ASP A 1 515 ? -26.059 -3.815 21.072 1.00 76.44 515 ASP A N 1
ATOM 4040 C CA . ASP A 1 515 ? -27.082 -4.013 20.049 1.00 76.44 515 ASP A CA 1
ATOM 4041 C C . ASP A 1 515 ? -28.433 -3.475 20.551 1.00 76.44 515 ASP A C 1
ATOM 4043 O O . ASP A 1 515 ? -28.704 -3.449 21.757 1.00 76.44 515 ASP A O 1
ATOM 4047 N N . GLU A 1 516 ? -29.291 -3.042 19.628 1.00 73.44 516 GLU A N 1
ATOM 4048 C CA . GLU A 1 516 ? -30.646 -2.617 19.975 1.00 73.44 516 GLU A CA 1
ATOM 4049 C C . GLU A 1 516 ? -31.461 -3.833 20.461 1.00 73.44 516 GLU A C 1
ATOM 4051 O O . GLU A 1 516 ? -31.501 -4.854 19.766 1.00 73.44 516 GLU A O 1
ATOM 4056 N N . PRO A 1 517 ? -32.089 -3.770 21.652 1.00 69.44 517 PRO A N 1
ATOM 4057 C CA . PRO A 1 517 ? -32.867 -4.885 22.180 1.00 69.44 517 PRO A CA 1
ATOM 4058 C C . PRO A 1 517 ? -34.105 -5.146 21.316 1.00 69.44 517 PRO A C 1
ATOM 4060 O O . PRO A 1 517 ? -34.749 -4.221 20.822 1.00 69.44 517 PRO A O 1
ATOM 4063 N N . THR A 1 518 ? -34.468 -6.418 21.158 1.00 68.50 518 THR A N 1
ATOM 4064 C CA . THR A 1 518 ? -35.650 -6.816 20.375 1.00 68.50 518 THR A CA 1
ATOM 4065 C C . THR A 1 518 ? -36.889 -6.887 21.264 1.00 68.50 518 THR A C 1
ATOM 4067 O O . THR A 1 518 ? -36.774 -7.103 22.467 1.00 68.50 518 THR A O 1
ATOM 4070 N N . ASP A 1 519 ? -38.095 -6.766 20.702 1.00 62.56 519 ASP A N 1
ATOM 4071 C CA . ASP A 1 519 ? -39.348 -6.851 21.480 1.00 62.56 519 ASP A CA 1
ATOM 4072 C C . ASP A 1 519 ? -39.480 -8.147 22.306 1.00 62.56 519 ASP A C 1
ATOM 4074 O O . ASP A 1 519 ? -40.132 -8.150 23.352 1.00 62.56 519 ASP A O 1
ATOM 4078 N N . ASP A 1 520 ? -38.870 -9.243 21.844 1.00 60.53 520 ASP A N 1
ATOM 4079 C CA . ASP A 1 520 ? -38.907 -10.546 22.514 1.00 60.53 520 ASP A CA 1
ATOM 4080 C C . ASP A 1 520 ? -37.710 -10.780 23.461 1.00 60.53 520 ASP A C 1
ATOM 4082 O O . ASP A 1 520 ? -37.813 -11.608 24.368 1.00 60.53 520 ASP A O 1
ATOM 4086 N N . ASP A 1 521 ? -36.605 -10.046 23.290 1.00 63.88 521 ASP A N 1
ATOM 4087 C CA . ASP A 1 521 ? -35.405 -10.123 24.130 1.00 63.88 521 ASP A CA 1
ATOM 4088 C C . ASP A 1 521 ? -34.893 -8.722 24.498 1.00 63.88 521 ASP A C 1
ATOM 4090 O O . ASP A 1 521 ? -34.172 -8.066 23.739 1.00 63.88 521 ASP A O 1
ATOM 4094 N N . GLN A 1 522 ? -35.285 -8.282 25.696 1.00 68.69 522 GLN A N 1
ATOM 4095 C CA . GLN A 1 522 ? -34.824 -7.045 26.336 1.00 68.69 522 GLN A CA 1
ATOM 4096 C C . GLN A 1 522 ? -33.688 -7.305 27.348 1.00 68.69 522 GLN A C 1
ATOM 4098 O O . GLN A 1 522 ? -33.357 -6.435 28.155 1.00 68.69 522 GLN A O 1
ATOM 4103 N N . GLY A 1 523 ? -33.086 -8.501 27.333 1.00 66.94 523 GLY A N 1
ATOM 4104 C CA . GLY A 1 523 ? -31.969 -8.877 28.194 1.00 66.94 523 GLY A CA 1
ATOM 4105 C C . GLY A 1 523 ? -32.360 -9.630 29.472 1.00 66.94 523 GLY A C 1
ATOM 4106 O O . GLY A 1 523 ? -33.472 -10.139 29.638 1.00 66.94 523 GLY A O 1
ATOM 4107 N N . VAL A 1 524 ? -31.405 -9.726 30.402 1.00 65.81 524 VAL A N 1
ATOM 4108 C CA . VAL A 1 524 ? -31.478 -10.589 31.595 1.00 65.81 524 VAL A CA 1
ATOM 4109 C C . VAL A 1 524 ? -32.604 -10.163 32.546 1.00 65.81 524 VAL A C 1
ATOM 4111 O O . VAL A 1 524 ? -32.682 -9.008 32.953 1.00 65.81 524 VAL A O 1
ATOM 4114 N N . GLY A 1 525 ? -33.446 -11.120 32.955 1.00 62.28 525 GLY A N 1
ATOM 4115 C CA . GLY A 1 525 ? -34.556 -10.898 33.895 1.00 62.28 525 GLY A CA 1
ATOM 4116 C C . GLY A 1 525 ? -35.853 -10.413 33.243 1.00 62.28 525 GLY A C 1
ATOM 4117 O O . GLY A 1 525 ? -36.875 -10.299 33.924 1.00 62.28 525 GLY A O 1
ATOM 4118 N N . THR A 1 526 ? -35.837 -10.183 31.929 1.00 68.31 526 THR A N 1
ATOM 4119 C CA . THR A 1 526 ? -37.032 -9.845 31.159 1.00 68.31 526 THR A CA 1
ATOM 4120 C C . THR A 1 526 ? -38.010 -11.027 31.137 1.00 68.31 526 THR A C 1
ATOM 4122 O O . THR A 1 526 ? -37.608 -12.152 30.829 1.00 68.31 526 THR A O 1
ATOM 4125 N N . PRO A 1 527 ? -39.298 -10.809 31.455 1.00 69.56 527 PRO A N 1
ATOM 4126 C CA . PRO A 1 527 ? -40.322 -11.834 31.306 1.00 69.56 527 PRO A CA 1
ATOM 4127 C C . PRO A 1 527 ? -40.412 -12.377 29.869 1.00 69.56 527 PRO A C 1
ATOM 4129 O O . PRO A 1 527 ? -40.610 -11.622 28.921 1.00 69.56 527 PRO A O 1
ATOM 4132 N N . GLN A 1 528 ? -40.324 -13.696 29.703 1.00 73.56 528 GLN A N 1
ATOM 4133 C CA . GLN A 1 528 ? -40.435 -14.373 28.405 1.00 73.56 528 GLN A CA 1
ATOM 4134 C C . GLN A 1 528 ? -41.871 -14.851 28.162 1.00 73.56 528 GLN A C 1
ATOM 4136 O O . GLN A 1 528 ? -42.532 -15.311 29.090 1.00 73.56 528 GLN A O 1
ATOM 4141 N N . LYS A 1 529 ? -42.389 -14.788 26.929 1.00 73.62 529 LYS A N 1
ATOM 4142 C CA . LYS A 1 529 ? -43.737 -15.308 26.612 1.00 73.62 529 LYS A CA 1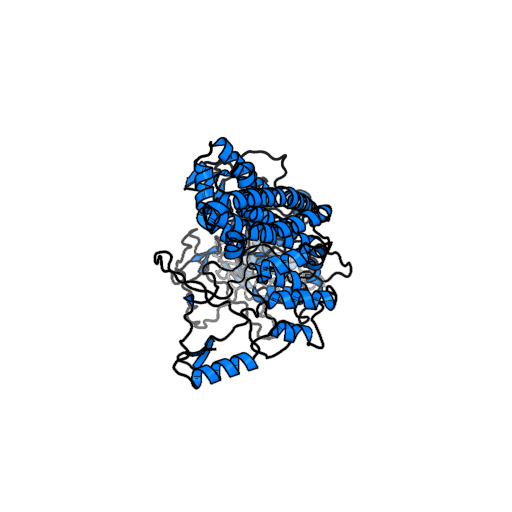
ATOM 4143 C C . LYS A 1 529 ? -43.805 -16.818 26.884 1.00 73.62 529 LYS A C 1
ATOM 4145 O O . LYS A 1 529 ? -43.031 -17.593 26.328 1.00 73.62 529 LYS A O 1
ATOM 4150 N N . TYR A 1 530 ? -44.766 -17.260 27.698 1.00 67.88 530 TYR A N 1
ATOM 4151 C CA . TYR A 1 530 ? -44.987 -18.685 27.948 1.00 67.88 530 TYR A CA 1
ATOM 4152 C C . TYR A 1 530 ? -45.795 -19.302 26.801 1.00 67.88 530 TYR A C 1
ATOM 4154 O O . TYR A 1 530 ? -47.006 -19.092 26.670 1.00 67.88 530 TYR A O 1
ATOM 4162 N N . ILE A 1 531 ? -45.126 -20.108 25.980 1.00 62.59 531 ILE A N 1
ATOM 4163 C CA . ILE A 1 531 ? -45.769 -20.962 24.982 1.00 62.59 531 ILE A CA 1
ATOM 4164 C C . ILE A 1 531 ? -45.916 -22.343 25.614 1.00 62.59 531 ILE A C 1
ATOM 4166 O O . ILE A 1 531 ? -44.927 -23.036 25.846 1.00 62.59 531 ILE A O 1
ATOM 4170 N N . ARG A 1 532 ? -47.159 -22.760 25.895 1.00 53.94 532 ARG A N 1
ATOM 4171 C CA . ARG A 1 532 ? -47.440 -24.121 26.366 1.00 53.94 532 ARG A CA 1
ATOM 4172 C C . ARG A 1 532 ? -46.945 -25.089 25.296 1.00 53.94 532 ARG A C 1
ATOM 4174 O O . ARG A 1 532 ? -47.582 -25.198 24.248 1.00 53.94 532 ARG A O 1
ATOM 4181 N N . GLN A 1 533 ? -45.822 -25.759 25.552 1.00 46.50 533 GLN A N 1
ATOM 4182 C CA . GLN A 1 533 ? -45.304 -26.801 24.675 1.00 46.50 533 GLN A CA 1
ATOM 4183 C C . GLN A 1 533 ? -46.428 -27.819 24.463 1.00 46.50 533 GLN A C 1
ATOM 4185 O O . GLN A 1 533 ? -46.814 -28.547 25.379 1.00 46.50 533 GLN A O 1
ATOM 4190 N N . GLN A 1 534 ? -46.997 -27.857 23.257 1.00 36.78 534 GLN A N 1
ATOM 4191 C CA . GLN A 1 534 ? -47.602 -29.098 22.808 1.00 36.78 534 GLN A CA 1
ATOM 4192 C C . GLN A 1 534 ? -46.472 -30.122 22.873 1.00 36.78 534 GLN A C 1
ATOM 4194 O O . GLN A 1 534 ? -45.375 -29.851 22.389 1.00 36.78 534 GLN A O 1
ATOM 4199 N N . LEU A 1 535 ? -46.720 -31.262 23.516 1.00 31.91 535 LEU A N 1
ATOM 4200 C CA . LEU A 1 535 ? -45.868 -32.447 23.447 1.00 31.91 535 LEU A CA 1
ATOM 4201 C C . LEU A 1 535 ? -45.852 -32.962 21.997 1.00 31.91 535 LEU A C 1
ATOM 4203 O O . LEU A 1 535 ? -46.331 -34.047 21.692 1.00 31.91 535 LEU A O 1
ATOM 4207 N N . SER A 1 536 ? -45.332 -32.170 21.068 1.00 33.00 536 SER A N 1
ATOM 4208 C CA . SER A 1 536 ? -44.681 -32.702 19.897 1.00 33.00 536 SER A CA 1
ATOM 4209 C C . SER A 1 536 ? -43.424 -33.364 20.429 1.00 33.00 536 SER A C 1
ATOM 4211 O O . SER A 1 536 ? -42.566 -32.714 21.025 1.00 33.00 536 SER A O 1
ATOM 4213 N N . THR A 1 537 ? -43.337 -34.673 20.242 1.00 32.72 537 THR A N 1
ATOM 4214 C CA . THR A 1 537 ? -42.085 -35.420 20.193 1.00 32.72 537 THR A CA 1
ATOM 4215 C C . THR A 1 537 ? -41.214 -34.797 19.103 1.00 32.72 537 THR A C 1
ATOM 4217 O O . THR A 1 537 ? -41.151 -35.291 17.980 1.00 32.72 537 THR A O 1
ATOM 4220 N N . VAL A 1 538 ? -40.624 -33.642 19.387 1.00 35.22 538 VAL A N 1
ATOM 4221 C CA . VAL A 1 538 ? -39.583 -33.067 18.554 1.00 35.22 538 VAL A CA 1
ATOM 4222 C C . VAL A 1 538 ? -38.355 -33.889 18.896 1.00 35.22 538 VAL A C 1
ATOM 4224 O O . VAL A 1 538 ? -37.961 -33.968 20.061 1.00 35.22 538 VAL A O 1
ATOM 4227 N N . ALA A 1 539 ? -37.819 -34.589 17.897 1.00 36.69 539 ALA A N 1
ATOM 4228 C CA . ALA A 1 539 ? -36.514 -35.220 18.001 1.00 36.69 539 ALA A CA 1
ATOM 4229 C C . ALA A 1 539 ? -35.541 -34.233 18.659 1.00 36.69 539 ALA A C 1
ATOM 4231 O O . ALA A 1 539 ? -35.607 -33.037 18.365 1.00 36.69 539 ALA A O 1
ATOM 4232 N N . ALA A 1 540 ? -34.698 -34.726 19.574 1.00 40.41 540 ALA A N 1
ATOM 4233 C CA . ALA A 1 540 ? -33.683 -33.917 20.240 1.00 40.41 540 ALA A CA 1
ATOM 4234 C C . ALA A 1 540 ? -33.035 -32.978 19.207 1.00 40.41 540 ALA A C 1
ATOM 4236 O O . ALA A 1 540 ? -32.649 -33.473 18.141 1.00 40.41 540 ALA A O 1
ATOM 4237 N N . PRO A 1 541 ? -32.994 -31.653 19.456 1.00 49.25 541 PRO A N 1
ATOM 4238 C CA . PRO A 1 541 ? -32.403 -30.724 18.506 1.00 49.25 541 PRO A CA 1
ATOM 4239 C C . PRO A 1 541 ? -31.004 -31.235 18.198 1.00 49.25 541 PRO A C 1
ATOM 4241 O O . PRO A 1 541 ? -30.275 -31.570 19.128 1.00 49.25 541 PRO A O 1
ATOM 4244 N N . ASP A 1 542 ? -30.690 -31.365 16.910 1.00 49.09 542 ASP A N 1
ATOM 4245 C CA . ASP A 1 542 ? -29.410 -31.858 16.408 1.00 49.09 542 ASP A CA 1
ATOM 4246 C C . ASP A 1 542 ? -28.291 -31.164 17.194 1.00 49.09 542 ASP A C 1
ATOM 4248 O O . ASP A 1 542 ? -28.092 -29.948 17.070 1.00 49.09 542 ASP A O 1
ATOM 4252 N N . VAL A 1 543 ? -27.686 -31.883 18.149 1.00 58.53 543 VAL A N 1
ATOM 4253 C CA . VAL A 1 543 ? -26.858 -31.245 19.171 1.00 58.53 543 VAL A CA 1
ATOM 4254 C C . VAL A 1 543 ? -25.547 -30.900 18.492 1.00 58.53 543 VAL A C 1
ATOM 4256 O O . VAL A 1 543 ? -24.642 -31.724 18.389 1.00 58.53 543 VAL A O 1
ATOM 4259 N N . LYS A 1 544 ? -25.467 -29.676 17.967 1.00 67.56 544 LYS A N 1
ATOM 4260 C CA . LYS A 1 544 ? -24.278 -29.209 17.264 1.00 67.56 544 LYS A CA 1
ATOM 4261 C C . LYS A 1 544 ? -23.078 -29.334 18.199 1.00 67.56 544 LYS A C 1
ATOM 4263 O O . LYS A 1 544 ? -23.040 -28.700 19.257 1.00 67.56 544 LYS A O 1
ATOM 4268 N N . MET A 1 545 ? -22.103 -30.138 17.772 1.00 79.00 545 MET A N 1
ATOM 4269 C CA . MET A 1 545 ? -20.793 -30.286 18.415 1.00 79.00 545 MET A CA 1
ATOM 4270 C C . MET A 1 545 ? -20.084 -28.929 18.539 1.00 79.00 545 MET A C 1
ATOM 4272 O O . MET A 1 545 ? -19.346 -28.691 19.489 1.00 79.00 545 MET A O 1
ATOM 4276 N N . TYR A 1 546 ? -20.358 -28.023 17.599 1.00 82.31 546 TYR A N 1
ATOM 4277 C CA . TYR A 1 546 ? -19.860 -26.655 17.584 1.00 82.31 546 TYR A CA 1
ATOM 4278 C C . TYR A 1 546 ? -20.877 -25.668 18.171 1.00 82.31 546 TYR A C 1
ATOM 4280 O O . TYR A 1 546 ? -22.052 -25.684 17.795 1.00 82.31 546 TYR A O 1
ATOM 4288 N N . TRP A 1 547 ? -20.412 -24.782 19.051 1.00 79.88 547 TRP A N 1
ATOM 4289 C CA . TRP A 1 547 ? -21.166 -23.621 19.527 1.00 79.88 547 TRP A CA 1
ATOM 4290 C C . TRP A 1 547 ? -20.227 -22.473 19.911 1.00 79.88 547 TRP A C 1
ATOM 4292 O O . TRP A 1 547 ? -19.091 -22.698 20.332 1.00 79.88 547 TRP A O 1
ATOM 4302 N N . GLU A 1 548 ? -20.708 -21.240 19.800 1.00 80.88 548 GLU A N 1
ATOM 4303 C CA . GLU A 1 548 ? -19.978 -20.041 20.219 1.00 80.88 548 GLU A CA 1
ATOM 4304 C C . GLU A 1 548 ? -20.454 -19.596 21.597 1.00 80.88 548 GLU A C 1
ATOM 4306 O O . GLU A 1 548 ? -21.651 -19.569 21.883 1.00 80.88 548 GLU A O 1
ATOM 4311 N N . CYS A 1 549 ? -19.505 -19.282 22.478 1.00 80.56 549 CYS A N 1
ATOM 4312 C CA . CYS A 1 549 ? -19.830 -18.849 23.829 1.00 80.56 549 CYS A CA 1
ATOM 4313 C C . CYS A 1 549 ? -20.467 -17.452 23.806 1.00 80.56 549 CYS A C 1
ATOM 4315 O O . CYS A 1 549 ? -19.805 -16.517 23.369 1.00 80.56 549 CYS A O 1
ATOM 4317 N N . PRO A 1 550 ? -21.671 -17.229 24.357 1.00 76.81 550 PRO A N 1
ATOM 4318 C CA . PRO A 1 550 ? -22.290 -15.906 24.303 1.00 76.81 550 PRO A CA 1
ATOM 4319 C C . PRO A 1 550 ? -21.547 -14.849 25.139 1.00 76.81 550 PRO A C 1
ATOM 4321 O O . PRO A 1 550 ? -21.683 -13.650 24.885 1.00 76.81 550 PRO A O 1
ATOM 4324 N N . ALA A 1 551 ? -20.750 -15.290 26.121 1.00 78.19 551 ALA A N 1
ATOM 4325 C CA . ALA A 1 551 ? -20.054 -14.430 27.075 1.00 78.19 551 ALA A CA 1
ATOM 4326 C C . ALA A 1 551 ? -18.660 -13.977 26.620 1.00 78.19 551 ALA A C 1
ATOM 4328 O O . ALA A 1 551 ? -18.260 -12.863 26.945 1.00 78.19 551 ALA A O 1
ATOM 4329 N N . CYS A 1 552 ? -17.909 -14.839 25.927 1.00 76.75 552 CYS A N 1
ATOM 4330 C CA . CYS A 1 552 ? -16.555 -14.527 25.450 1.00 76.75 552 CYS A CA 1
ATOM 4331 C C . CYS A 1 552 ? -16.376 -14.754 23.949 1.00 76.75 552 CYS A C 1
ATOM 4333 O O . CYS A 1 552 ? -15.278 -14.586 23.430 1.00 76.75 552 CYS A O 1
ATOM 4335 N N . THR A 1 553 ? -17.425 -15.185 23.251 1.00 78.38 553 THR A N 1
ATOM 4336 C CA . THR A 1 553 ? -17.481 -15.403 21.798 1.00 78.38 553 THR A CA 1
ATOM 4337 C C . THR A 1 553 ? -16.548 -16.471 21.230 1.00 78.38 553 THR A C 1
ATOM 4339 O O . THR A 1 553 ? -16.576 -16.748 20.038 1.00 78.38 553 THR A O 1
ATOM 4342 N N . CYS A 1 554 ? -15.770 -17.154 22.072 1.00 79.69 554 CYS A N 1
ATOM 4343 C CA . CYS A 1 554 ? -14.895 -18.228 21.619 1.00 79.69 554 CYS A CA 1
ATOM 4344 C C . CYS A 1 554 ? -15.700 -19.421 21.092 1.00 79.69 554 CYS A C 1
ATOM 4346 O O . CYS A 1 554 ? -16.660 -19.866 21.731 1.00 79.69 554 CYS A O 1
ATOM 4348 N N . ALA A 1 555 ? -15.241 -19.973 19.971 1.00 84.12 555 ALA A N 1
ATOM 4349 C CA . ALA A 1 555 ? -15.690 -21.243 19.418 1.00 84.12 555 ALA A CA 1
ATOM 4350 C C . ALA A 1 555 ? -15.390 -22.410 20.373 1.00 84.12 555 ALA A C 1
ATOM 4352 O O . ALA A 1 555 ? -14.287 -22.522 20.908 1.00 84.12 555 ALA A O 1
ATOM 4353 N N . ASN A 1 556 ? -16.357 -23.307 20.568 1.00 82.94 556 ASN A N 1
ATOM 4354 C CA . ASN A 1 556 ? -16.220 -24.497 21.406 1.00 82.94 556 ASN A CA 1
ATOM 4355 C C . ASN A 1 556 ? -16.690 -25.745 20.652 1.00 82.94 556 ASN A C 1
ATOM 4357 O O . ASN A 1 556 ? -17.743 -25.739 20.018 1.00 82.94 556 ASN A O 1
ATOM 4361 N N . PHE A 1 557 ? -15.933 -26.836 20.788 1.00 87.19 557 PHE A N 1
ATOM 4362 C CA . PHE A 1 557 ? -16.169 -28.123 20.113 1.00 87.19 557 PHE A CA 1
ATOM 4363 C C . PHE A 1 557 ? -16.743 -29.208 21.043 1.00 87.19 557 PHE A C 1
ATOM 4365 O O . PHE A 1 557 ? -16.539 -30.395 20.815 1.00 87.19 557 PHE A O 1
ATOM 4372 N N . ASN A 1 558 ? -17.406 -28.811 22.129 1.00 86.75 558 ASN A N 1
ATOM 4373 C CA . ASN A 1 558 ? -18.009 -29.712 23.121 1.00 86.75 558 ASN A CA 1
ATOM 4374 C C . ASN A 1 558 ? -19.532 -29.549 23.213 1.00 86.75 558 ASN A C 1
ATOM 4376 O O . ASN A 1 558 ? -20.127 -29.860 24.242 1.00 86.75 558 ASN A O 1
ATOM 4380 N N . GLY A 1 559 ? -20.162 -28.979 22.185 1.00 80.56 559 GLY A N 1
ATOM 4381 C CA . GLY A 1 559 ? -21.572 -28.605 22.210 1.00 80.56 559 GLY A CA 1
ATOM 4382 C C . GLY A 1 559 ? -22.533 -29.788 22.285 1.00 80.56 559 GLY A C 1
ATOM 4383 O O . GLY A 1 559 ? -23.668 -29.587 22.704 1.00 80.56 559 GLY A O 1
ATOM 4384 N N . ASP A 1 560 ? -22.077 -30.984 21.928 1.00 81.06 560 ASP A N 1
ATOM 4385 C CA . ASP A 1 560 ? -22.757 -32.273 22.066 1.00 81.06 560 ASP A CA 1
ATOM 4386 C C . ASP A 1 560 ? -22.916 -32.722 23.531 1.00 81.06 560 ASP A C 1
ATOM 4388 O O . ASP A 1 560 ? -23.731 -33.594 23.835 1.00 81.06 560 ASP A O 1
ATOM 4392 N N . GLN A 1 561 ? -22.177 -32.106 24.460 1.00 80.81 561 GLN A N 1
ATOM 4393 C CA . GLN A 1 561 ? -22.224 -32.451 25.877 1.00 80.81 561 GLN A CA 1
ATOM 4394 C C . GLN A 1 561 ? -23.394 -31.753 26.607 1.00 80.81 561 GLN A C 1
ATOM 4396 O O . GLN A 1 561 ? -23.578 -30.543 26.456 1.00 80.81 561 GLN A O 1
ATOM 4401 N N . PRO A 1 562 ? -24.137 -32.454 27.491 1.00 68.75 562 PRO A N 1
ATOM 4402 C CA . PRO A 1 562 ? -25.297 -31.897 28.208 1.00 68.75 562 PRO A CA 1
ATOM 4403 C C . PRO A 1 562 ? -24.980 -30.692 29.109 1.00 68.75 562 PRO A C 1
ATOM 4405 O O . PRO A 1 562 ? -25.847 -29.871 29.391 1.00 68.75 562 PRO A O 1
ATOM 4408 N N . HIS A 1 563 ? -23.734 -30.597 29.575 1.00 79.38 563 HIS A N 1
ATOM 4409 C CA . HIS A 1 563 ? -23.228 -29.518 30.425 1.00 79.38 563 HIS A CA 1
ATOM 4410 C C . HIS A 1 563 ? -22.015 -28.845 29.783 1.00 79.38 563 HIS A C 1
ATOM 4412 O O . HIS A 1 563 ? -21.048 -28.510 30.470 1.00 79.38 563 HIS A O 1
ATOM 4418 N N . ALA A 1 564 ? -22.050 -28.696 28.456 1.00 83.31 564 ALA A N 1
ATOM 4419 C CA . ALA A 1 564 ? -21.014 -28.004 27.712 1.00 83.31 564 ALA A CA 1
ATOM 4420 C C . ALA A 1 564 ? -20.732 -26.636 28.351 1.00 83.31 564 ALA A C 1
ATOM 4422 O O . ALA A 1 564 ? -21.636 -25.831 28.581 1.00 83.31 564 ALA A O 1
ATOM 4423 N N . ARG A 1 565 ? -19.463 -26.391 28.666 1.00 87.00 565 ARG A N 1
ATOM 4424 C CA . ARG A 1 565 ? -18.958 -25.107 29.156 1.00 87.00 565 ARG A CA 1
ATOM 4425 C C . ARG A 1 565 ? -17.923 -24.585 28.191 1.00 87.00 565 ARG A C 1
ATOM 4427 O O . ARG A 1 565 ? -17.214 -25.371 27.559 1.00 87.00 565 ARG A O 1
ATOM 4434 N N . CYS A 1 566 ? -17.841 -23.268 28.081 1.00 86.19 566 CYS A N 1
ATOM 4435 C CA . CYS A 1 566 ? -16.820 -22.645 27.269 1.00 86.19 566 CYS A CA 1
ATOM 4436 C C . CYS A 1 566 ? -15.436 -23.050 27.786 1.00 86.19 566 CYS A C 1
ATOM 4438 O O . CYS A 1 566 ? -15.146 -22.905 28.971 1.00 86.19 566 CYS A O 1
ATOM 4440 N N . GLN A 1 567 ? -14.572 -23.538 26.902 1.00 87.50 567 GLN A N 1
ATOM 4441 C CA . GLN A 1 567 ? -13.219 -23.959 27.265 1.00 87.50 567 GLN A CA 1
ATOM 4442 C C . GLN A 1 567 ? -12.350 -22.779 27.725 1.00 87.50 567 GLN A C 1
ATOM 4444 O O . GLN A 1 567 ? -11.395 -22.982 28.469 1.00 87.50 567 GLN A O 1
ATOM 4449 N N . VAL A 1 568 ? -12.713 -21.556 27.323 1.00 84.38 568 VAL A N 1
ATOM 4450 C CA . VAL A 1 568 ? -11.994 -20.320 27.648 1.00 84.38 568 VAL A CA 1
ATOM 4451 C C . VAL A 1 568 ? -12.532 -19.689 28.931 1.00 84.38 568 VAL A C 1
ATOM 4453 O O . VAL A 1 568 ? -11.811 -19.596 29.918 1.00 84.38 568 VAL A O 1
ATOM 4456 N N . CYS A 1 569 ? -13.807 -19.286 28.957 1.00 84.75 569 CYS A N 1
ATOM 4457 C CA . CYS A 1 569 ? -14.367 -18.529 30.085 1.00 84.75 569 CYS A CA 1
ATOM 4458 C C . CYS A 1 569 ? -15.241 -19.355 31.041 1.00 84.75 569 CYS A C 1
ATOM 4460 O O . CYS A 1 569 ? -15.794 -18.804 31.988 1.00 84.75 569 CYS A O 1
ATOM 4462 N N . GLN A 1 570 ? -15.407 -20.660 30.796 1.00 87.75 570 GLN A N 1
ATOM 4463 C CA . GLN A 1 570 ? -16.216 -21.581 31.612 1.00 87.75 570 GLN A CA 1
ATOM 4464 C C . GLN A 1 570 ? -17.718 -21.266 31.693 1.00 87.75 570 GLN A C 1
ATOM 4466 O O . GLN A 1 570 ? -18.445 -21.945 32.430 1.00 87.75 570 GLN A O 1
ATOM 4471 N N . SER A 1 571 ? -18.210 -20.300 30.911 1.00 83.94 571 SER A N 1
ATOM 4472 C CA . SER A 1 571 ? -19.641 -20.003 30.819 1.00 83.94 571 SER A CA 1
ATOM 4473 C C . SER A 1 571 ? -20.414 -21.222 30.309 1.00 83.94 571 SER A C 1
ATOM 4475 O O . SER A 1 571 ? -19.937 -21.901 29.394 1.00 83.94 571 SER A O 1
ATOM 4477 N N . PRO A 1 572 ? -21.576 -21.542 30.903 1.00 81.81 572 PRO A N 1
ATOM 4478 C CA . PRO A 1 572 ? -22.401 -22.653 30.448 1.00 81.81 572 PRO A CA 1
ATOM 4479 C C . PRO A 1 572 ? -22.948 -22.386 29.042 1.00 81.81 572 PRO A C 1
ATOM 4481 O O . PRO A 1 572 ? -23.217 -21.242 28.678 1.00 81.81 572 PRO A O 1
ATOM 4484 N N . LYS A 1 573 ? -23.119 -23.451 28.256 1.00 77.81 573 LYS A N 1
ATOM 4485 C CA . LYS A 1 573 ? -23.870 -23.410 27.003 1.00 77.81 573 LYS A CA 1
ATOM 4486 C C . LYS A 1 573 ? -25.339 -23.179 27.328 1.00 77.81 573 LYS A C 1
ATOM 4488 O O . LYS A 1 573 ? -25.998 -24.065 27.872 1.00 77.81 573 LYS A O 1
ATOM 4493 N N . GLU A 1 574 ? -25.841 -21.999 27.001 1.00 66.62 574 GLU A N 1
ATOM 4494 C CA . GLU A 1 574 ? -27.274 -21.729 27.048 1.00 66.62 574 GLU A CA 1
ATOM 4495 C C . GLU A 1 574 ? -27.976 -22.488 25.906 1.00 66.62 574 GLU A C 1
ATOM 4497 O O . GLU A 1 574 ? -27.396 -22.657 24.823 1.00 66.62 574 GLU A O 1
ATOM 4502 N N . PRO A 1 575 ? -29.191 -23.024 26.130 1.00 56.59 575 PRO A N 1
ATOM 4503 C CA . PRO A 1 575 ? -29.973 -23.610 25.050 1.00 56.59 575 PRO A CA 1
ATOM 4504 C C . PRO A 1 575 ? -30.222 -22.537 23.978 1.00 56.59 575 PRO A C 1
ATOM 4506 O O . PRO A 1 575 ? -30.476 -21.387 24.333 1.00 56.59 575 PRO A O 1
ATOM 4509 N N . PRO A 1 576 ? -30.133 -22.874 22.676 1.00 48.62 576 PRO A N 1
ATOM 4510 C CA . PRO A 1 576 ? -30.357 -21.890 21.625 1.00 48.62 576 PRO A CA 1
ATOM 4511 C C . PRO A 1 576 ? -31.743 -21.252 21.797 1.00 48.62 576 PRO A C 1
ATOM 4513 O O . PRO A 1 576 ? -32.689 -21.975 22.141 1.00 48.62 576 PRO A O 1
ATOM 4516 N N . PRO A 1 577 ? -31.887 -19.936 21.546 1.00 45.94 577 PRO A N 1
ATOM 4517 C CA . PRO A 1 577 ? -33.199 -19.312 21.526 1.00 45.94 577 PRO A CA 1
ATOM 4518 C C . PRO A 1 577 ? -34.092 -20.083 20.542 1.00 45.94 577 PRO A C 1
ATOM 4520 O O . PRO A 1 577 ? -33.604 -20.535 19.495 1.00 45.94 577 PRO A O 1
ATOM 4523 N N . PRO A 1 578 ? -35.377 -20.310 20.874 1.00 40.09 578 PRO A N 1
ATOM 4524 C CA . PRO A 1 578 ? -36.285 -20.975 19.954 1.00 40.09 578 PRO A CA 1
ATOM 4525 C C . PRO A 1 578 ? -36.272 -20.219 18.617 1.00 40.09 578 PRO A C 1
ATOM 4527 O O . PRO A 1 578 ? -36.215 -18.987 18.622 1.00 40.09 578 PRO A O 1
ATOM 4530 N N . PRO A 1 579 ? -36.279 -20.925 17.470 1.00 35.38 579 PRO A N 1
ATOM 4531 C CA . PRO A 1 579 ? -36.259 -20.262 16.175 1.00 35.38 579 PRO A CA 1
ATOM 4532 C C . PRO A 1 579 ? -37.415 -19.257 16.098 1.00 35.38 579 PRO A C 1
ATOM 4534 O O . PRO A 1 579 ? -38.505 -19.568 16.599 1.00 35.38 579 PRO A O 1
ATOM 4537 N N . PRO A 1 580 ? -37.208 -18.078 15.476 1.00 37.03 580 PRO A N 1
ATOM 4538 C CA . PRO A 1 580 ? -38.289 -17.130 15.273 1.00 37.03 580 PRO A CA 1
ATOM 4539 C C . PRO A 1 580 ? -39.438 -17.872 14.588 1.00 37.03 580 PRO A C 1
ATOM 4541 O O . PRO A 1 580 ? -39.180 -18.652 13.659 1.00 37.03 580 PRO A O 1
ATOM 4544 N N . PRO A 1 581 ? -40.688 -17.706 15.055 1.00 36.75 581 PRO A N 1
ATOM 4545 C CA . PRO A 1 581 ? -41.815 -18.378 14.440 1.00 36.75 581 PRO A CA 1
ATOM 4546 C C . PRO A 1 581 ? -41.804 -18.026 12.954 1.00 36.75 581 PRO A C 1
ATOM 4548 O O . PRO A 1 581 ? -41.929 -16.859 12.582 1.00 36.75 581 PRO A O 1
ATOM 4551 N N . GLN A 1 582 ? -41.605 -19.036 12.100 1.00 34.62 582 GLN A N 1
ATOM 4552 C CA . GLN A 1 582 ? -41.853 -18.886 10.673 1.00 34.62 582 GLN A CA 1
ATOM 4553 C C . GLN A 1 582 ? -43.256 -18.303 10.558 1.00 34.62 582 GLN A C 1
ATOM 4555 O O . GLN A 1 582 ? -44.199 -18.893 11.087 1.00 34.62 582 GLN A O 1
ATOM 4560 N N . GLN A 1 583 ? -43.366 -17.124 9.941 1.00 35.50 583 GLN A N 1
ATOM 4561 C CA . GLN A 1 583 ? -44.633 -16.456 9.674 1.00 35.50 583 GLN A CA 1
ATOM 4562 C C . GLN A 1 583 ? -45.482 -17.363 8.777 1.00 35.50 583 GLN A C 1
ATOM 4564 O O . GLN A 1 583 ? -45.522 -17.226 7.557 1.00 35.50 583 GLN A O 1
ATOM 4569 N N . ALA A 1 584 ? -46.170 -18.319 9.393 1.00 29.33 584 ALA A N 1
ATOM 4570 C CA . ALA A 1 584 ? -47.409 -18.829 8.871 1.00 29.33 584 ALA A CA 1
ATOM 4571 C C . ALA A 1 584 ? -48.388 -17.668 9.003 1.00 29.33 584 ALA A C 1
ATOM 4573 O O . ALA A 1 584 ? -48.707 -17.230 10.108 1.00 29.33 584 ALA A O 1
ATOM 4574 N N . ALA A 1 585 ? -48.802 -17.130 7.861 1.00 32.19 585 ALA A N 1
ATOM 4575 C CA . ALA A 1 585 ? -49.917 -16.212 7.773 1.00 32.19 585 ALA A CA 1
ATOM 4576 C C . ALA A 1 585 ? -51.157 -16.896 8.373 1.00 32.19 585 ALA A C 1
ATOM 4578 O O . ALA A 1 585 ? -51.852 -17.662 7.709 1.00 32.19 585 ALA A O 1
ATOM 4579 N N . SER A 1 586 ? -51.403 -16.654 9.654 1.00 29.73 586 SER A N 1
ATOM 4580 C CA . SER A 1 586 ? -52.696 -16.863 10.281 1.00 29.73 586 SER A CA 1
ATOM 4581 C C . SER A 1 586 ? -53.036 -15.593 11.040 1.00 29.73 586 SER A C 1
ATOM 4583 O O . SER A 1 586 ? -52.450 -15.302 12.083 1.00 29.73 586 SER A O 1
ATOM 4585 N N . ASP A 1 587 ? -53.970 -14.838 10.472 1.00 31.50 587 ASP A N 1
ATOM 4586 C CA . ASP A 1 587 ? -54.690 -13.751 11.120 1.00 31.50 587 ASP A CA 1
ATOM 4587 C C . ASP A 1 587 ? -55.318 -14.247 12.430 1.00 31.50 587 ASP A C 1
ATOM 4589 O O . ASP A 1 587 ? -56.382 -14.862 12.428 1.00 31.50 587 ASP A O 1
ATOM 4593 N N . ALA A 1 588 ? -54.596 -14.043 13.530 1.00 30.86 588 ALA A N 1
ATOM 4594 C CA . ALA A 1 588 ? -55.031 -13.910 14.921 1.00 30.86 588 ALA A CA 1
ATOM 4595 C C . ALA A 1 588 ? -53.815 -14.230 15.795 1.00 30.86 588 ALA A C 1
ATOM 4597 O O . ALA A 1 588 ? -53.444 -15.392 15.957 1.00 30.86 588 ALA A O 1
ATOM 4598 N N . SER A 1 589 ? -53.192 -13.204 16.372 1.00 33.62 589 SER A N 1
ATOM 4599 C CA . SER A 1 589 ? -52.219 -13.363 17.450 1.00 33.62 589 SER A CA 1
ATOM 4600 C C . SER A 1 589 ? -52.844 -14.251 18.538 1.00 33.62 589 SER A C 1
ATOM 4602 O O . SER A 1 589 ? -53.863 -13.864 19.120 1.00 33.62 589 SER A O 1
ATOM 4604 N N . PRO A 1 590 ? -52.314 -15.457 18.820 1.00 38.03 590 PRO A N 1
ATOM 4605 C CA . PRO A 1 590 ? -52.814 -16.242 19.933 1.00 38.03 590 PRO A CA 1
ATOM 4606 C C . PRO A 1 590 ? -52.477 -15.457 21.200 1.00 38.03 590 PRO A C 1
ATOM 4608 O O . PRO A 1 590 ? -51.304 -15.317 21.537 1.00 38.03 590 PRO A O 1
ATOM 4611 N N . ALA A 1 591 ? -53.493 -14.899 21.865 1.00 46.81 591 ALA A N 1
ATOM 4612 C CA . ALA A 1 591 ? -53.329 -14.181 23.126 1.00 46.81 591 ALA A CA 1
ATOM 4613 C C . ALA A 1 591 ? -52.397 -14.983 24.052 1.00 46.81 591 ALA A C 1
ATOM 4615 O O . ALA A 1 591 ? -52.634 -16.174 24.287 1.00 46.81 591 ALA A O 1
ATOM 4616 N N . ALA A 1 592 ? -51.305 -14.356 24.505 1.00 53.09 592 ALA A N 1
ATOM 4617 C CA . ALA A 1 592 ? -50.287 -15.010 25.319 1.00 53.09 592 ALA A CA 1
ATOM 4618 C C . ALA A 1 592 ? -50.949 -15.718 26.513 1.00 53.09 592 ALA A C 1
ATOM 4620 O O . ALA A 1 592 ? -51.696 -15.108 27.276 1.00 53.09 592 ALA A O 1
ATOM 4621 N N . LYS A 1 593 ? -50.693 -17.023 26.676 1.00 64.69 593 LYS A N 1
ATOM 4622 C CA . LYS A 1 593 ? -51.266 -17.827 27.772 1.00 64.69 593 LYS A CA 1
ATOM 4623 C C . LYS A 1 593 ? -50.488 -17.682 29.090 1.00 64.69 593 LYS A C 1
ATOM 4625 O O . LYS A 1 593 ? -50.786 -18.410 30.031 1.00 64.69 593 LYS A O 1
ATOM 4630 N N . GLY A 1 594 ? -49.501 -16.783 29.156 1.00 75.88 594 GLY A N 1
ATOM 4631 C CA . GLY A 1 594 ? -48.684 -16.521 30.340 1.00 75.88 594 GLY A CA 1
ATOM 4632 C C . GLY A 1 594 ? -47.278 -15.997 30.031 1.00 75.88 594 GLY A C 1
ATOM 4633 O O . GLY A 1 594 ? -46.938 -15.778 28.866 1.00 75.88 594 GLY A O 1
ATOM 4634 N N . PHE A 1 595 ? -46.445 -15.868 31.067 1.00 81.44 595 PHE A N 1
ATOM 4635 C CA . PHE A 1 595 ? -45.049 -15.406 30.998 1.00 81.44 595 PHE A CA 1
ATOM 4636 C C . PHE A 1 595 ? -44.126 -16.217 31.916 1.00 81.44 595 PHE A C 1
ATOM 4638 O O . PHE A 1 595 ? -44.587 -16.756 32.912 1.00 81.44 595 PHE A O 1
ATOM 4645 N N . VAL A 1 596 ? -42.829 -16.293 31.625 1.00 80.44 596 VAL A N 1
ATOM 4646 C CA . VAL A 1 596 ? -41.798 -16.866 32.503 1.00 80.44 596 VAL A CA 1
ATOM 4647 C C . VAL A 1 596 ? -40.920 -15.736 33.017 1.00 80.44 596 VAL A C 1
ATOM 4649 O O . VAL A 1 596 ? -40.340 -15.007 32.220 1.00 80.44 596 VAL A O 1
ATOM 4652 N N . VAL A 1 597 ? -40.823 -15.575 34.336 1.00 79.19 597 VAL A N 1
ATOM 4653 C CA . VAL A 1 597 ? -40.022 -14.517 34.973 1.00 79.19 597 VAL A CA 1
ATOM 4654 C C . VAL A 1 597 ? -39.173 -15.131 36.070 1.00 79.19 597 VAL A C 1
ATOM 4656 O O . VAL A 1 597 ? -39.733 -15.704 37.002 1.00 79.19 597 VAL A O 1
ATOM 4659 N N . HIS A 1 598 ? -37.845 -14.995 35.983 1.00 78.88 598 HIS A N 1
ATOM 4660 C CA . HIS A 1 598 ? -36.897 -15.609 36.928 1.00 78.88 598 HIS A CA 1
ATOM 4661 C C . HIS A 1 598 ? -37.213 -17.096 37.192 1.00 78.88 598 HIS A C 1
ATOM 4663 O O . HIS A 1 598 ? -37.397 -17.499 38.338 1.00 78.88 598 HIS A O 1
ATOM 4669 N N . ASP A 1 599 ? -37.369 -17.883 36.123 1.00 75.94 599 ASP A N 1
ATOM 4670 C CA . ASP A 1 599 ? -37.713 -19.317 36.154 1.00 75.94 599 ASP A CA 1
ATOM 4671 C C . ASP A 1 599 ? -39.094 -19.676 36.742 1.00 75.94 599 ASP A C 1
ATOM 4673 O O . ASP A 1 599 ? -39.421 -20.853 36.896 1.00 75.94 599 ASP A O 1
ATOM 4677 N N . VAL A 1 600 ? -39.952 -18.688 37.025 1.00 80.69 600 VAL A N 1
ATOM 4678 C CA . VAL A 1 600 ? -41.332 -18.909 37.479 1.00 80.69 600 VAL A CA 1
ATOM 4679 C C . VAL A 1 600 ? -42.304 -18.686 36.326 1.00 80.69 600 VAL A C 1
ATOM 4681 O O . VAL A 1 600 ? -42.334 -17.613 35.725 1.00 80.69 600 VAL A O 1
ATOM 4684 N N . VAL A 1 601 ? -43.126 -19.693 36.032 1.00 86.94 601 VAL A N 1
ATOM 4685 C CA . VAL A 1 601 ? -44.199 -19.612 35.031 1.00 86.94 601 VAL A CA 1
ATOM 4686 C C . VAL A 1 601 ? -45.413 -18.909 35.637 1.00 86.94 601 VAL A C 1
ATOM 4688 O O . VAL A 1 601 ? -45.901 -19.325 36.679 1.00 86.94 601 VAL A O 1
ATOM 4691 N N . TYR A 1 602 ? -45.933 -17.885 34.968 1.00 87.50 602 TYR A N 1
ATOM 4692 C CA . TYR A 1 602 ? -47.146 -17.136 35.293 1.00 87.50 602 TYR A CA 1
ATOM 4693 C C . TYR A 1 602 ? -48.184 -17.350 34.192 1.00 87.50 602 TYR A C 1
ATOM 4695 O O . TYR A 1 602 ? -48.169 -16.645 33.188 1.00 87.50 602 TYR A O 1
ATOM 4703 N N . ASN A 1 603 ? -49.078 -18.327 34.343 1.00 86.94 603 ASN A N 1
ATOM 4704 C CA . ASN A 1 603 ? -50.051 -18.709 33.307 1.00 86.94 603 ASN A CA 1
ATOM 4705 C C . ASN A 1 603 ? -51.516 -18.706 33.786 1.00 86.94 603 ASN A C 1
ATOM 4707 O O . ASN A 1 603 ? -52.424 -19.059 33.031 1.00 86.94 603 ASN A O 1
ATOM 4711 N N . ARG A 1 604 ? -51.768 -18.279 35.029 1.00 87.12 604 ARG A N 1
ATOM 4712 C CA . ARG A 1 604 ? -53.105 -18.260 35.639 1.00 87.12 604 ARG A CA 1
ATOM 4713 C C . ARG A 1 604 ? -53.672 -16.843 35.632 1.00 87.12 604 ARG A C 1
ATOM 4715 O O . ARG A 1 604 ? -53.322 -16.028 36.477 1.00 87.12 604 ARG A O 1
ATOM 4722 N N . VAL A 1 605 ? -54.518 -16.534 34.650 1.00 86.12 605 VAL A N 1
ATOM 4723 C CA . VAL A 1 605 ? -55.098 -15.192 34.452 1.00 86.12 605 VAL A CA 1
ATOM 4724 C C . VAL A 1 605 ? -55.939 -14.763 35.656 1.00 86.12 605 VAL A C 1
ATOM 4726 O O . VAL A 1 605 ? -56.824 -15.494 36.095 1.00 86.12 605 VAL A O 1
ATOM 4729 N N . VAL A 1 606 ? -55.714 -13.537 36.126 1.00 85.69 606 VAL A N 1
ATOM 4730 C CA . VAL A 1 606 ? -56.582 -12.848 37.083 1.00 85.69 606 VAL A CA 1
ATOM 4731 C C . VAL A 1 606 ? -57.410 -11.824 36.325 1.00 85.69 606 VAL A C 1
ATOM 4733 O O . VAL A 1 606 ? -56.937 -10.736 36.002 1.00 85.69 606 VAL A O 1
ATOM 4736 N N . ASP A 1 607 ? -58.661 -12.180 36.043 1.00 84.06 607 ASP A N 1
ATOM 4737 C CA . ASP A 1 607 ? -59.643 -11.226 35.539 1.00 84.06 607 ASP A CA 1
ATOM 4738 C C . ASP A 1 607 ? -60.166 -10.373 36.709 1.00 84.06 607 ASP A C 1
ATOM 4740 O O . ASP A 1 607 ? -60.783 -10.920 37.639 1.00 84.06 607 ASP A O 1
ATOM 4744 N N . PRO A 1 608 ? -59.917 -9.047 36.711 1.00 82.38 608 PRO A N 1
ATOM 4745 C CA . PRO A 1 608 ? -60.422 -8.183 37.757 1.00 82.38 608 PRO A CA 1
ATOM 4746 C C . PRO A 1 608 ? -61.945 -8.096 37.760 1.00 82.38 608 PRO A C 1
ATOM 4748 O O . PRO A 1 608 ? -62.502 -7.878 38.829 1.00 82.38 608 PRO A O 1
ATOM 4751 N N . TYR A 1 609 ? -62.625 -8.295 36.630 1.00 84.12 609 TYR A N 1
ATOM 4752 C CA . TYR A 1 609 ? -64.070 -8.095 36.474 1.00 84.12 609 TYR A CA 1
ATOM 4753 C C . TYR A 1 609 ? -64.897 -9.379 36.626 1.00 84.12 609 TYR A C 1
ATOM 4755 O O . TYR A 1 609 ? -66.125 -9.311 36.709 1.00 84.12 609 TYR A O 1
ATOM 4763 N N . ALA A 1 610 ? -64.245 -10.537 36.767 1.00 83.00 610 ALA A N 1
ATOM 4764 C CA . ALA A 1 610 ? -64.918 -11.814 36.978 1.00 83.00 610 ALA A CA 1
ATOM 4765 C C . ALA A 1 610 ? -65.862 -11.788 38.198 1.00 83.00 610 ALA A C 1
ATOM 4767 O O . ALA A 1 610 ? -65.528 -11.278 39.273 1.00 83.00 610 ALA A O 1
ATOM 4768 N N . LYS A 1 611 ? -67.061 -12.357 38.010 1.00 78.75 611 LYS A N 1
ATOM 4769 C CA . LYS A 1 611 ? -68.105 -12.492 39.045 1.00 78.75 611 LYS A CA 1
ATOM 4770 C C . LYS A 1 611 ? -67.984 -13.783 39.855 1.00 78.75 611 LYS A C 1
ATOM 4772 O O . LYS A 1 611 ? -68.643 -13.912 40.878 1.00 78.75 611 LYS A O 1
ATOM 4777 N N . GLU A 1 612 ? -67.176 -14.722 39.379 1.00 81.38 612 GLU A N 1
ATOM 4778 C CA . GLU A 1 612 ? -66.925 -16.005 40.028 1.00 81.38 612 GLU A CA 1
ATOM 4779 C C . GLU A 1 612 ? -65.823 -15.867 41.083 1.00 81.38 612 GLU A C 1
ATOM 4781 O O . GLU A 1 612 ? -64.849 -15.124 40.893 1.00 81.38 612 GLU A O 1
ATOM 4786 N N . ASP A 1 613 ? -65.978 -16.586 42.194 1.00 78.94 613 ASP A N 1
ATOM 4787 C CA . ASP A 1 613 ? -64.946 -16.681 43.223 1.00 78.94 613 ASP A CA 1
ATOM 4788 C C . ASP A 1 613 ? -63.697 -17.373 42.665 1.00 78.94 613 ASP A C 1
ATOM 4790 O O . ASP A 1 613 ? -63.766 -18.216 41.768 1.00 78.94 613 ASP A O 1
ATOM 4794 N N . HIS A 1 614 ? -62.529 -16.991 43.182 1.00 85.12 614 HIS A N 1
ATOM 4795 C CA . HIS A 1 614 ? -61.275 -17.618 42.775 1.00 85.12 614 HIS A CA 1
ATOM 4796 C C . HIS A 1 614 ? -61.254 -19.092 43.224 1.00 85.12 614 HIS A C 1
ATOM 4798 O O . HIS A 1 614 ? -61.537 -19.353 44.394 1.00 85.12 614 HIS A O 1
ATOM 4804 N N . PRO A 1 615 ? -60.925 -20.055 42.340 1.00 83.88 615 PRO A N 1
ATOM 4805 C CA . PRO A 1 615 ? -61.070 -21.484 42.631 1.00 83.88 615 PRO A CA 1
ATOM 4806 C C . PRO A 1 615 ? -60.157 -21.995 43.756 1.00 83.88 615 PRO A C 1
ATOM 4808 O O . PRO A 1 615 ? -60.509 -22.965 44.423 1.00 83.88 615 PRO A O 1
ATOM 4811 N N . GLU A 1 616 ? -59.009 -21.352 43.990 1.00 87.06 616 GLU A N 1
ATOM 4812 C CA . GLU A 1 616 ? -58.034 -21.786 44.996 1.00 87.06 616 GLU A CA 1
ATOM 4813 C C . GLU A 1 616 ? -58.208 -21.035 46.320 1.00 87.06 616 GLU A C 1
ATOM 4815 O O . GLU A 1 616 ? -57.914 -19.842 46.424 1.00 87.06 616 GLU A O 1
ATOM 4820 N N . ALA A 1 617 ? -58.635 -21.746 47.366 1.00 85.00 617 ALA A N 1
ATOM 4821 C CA . ALA A 1 617 ? -58.935 -21.157 48.674 1.00 85.00 617 ALA A CA 1
ATOM 4822 C C . ALA A 1 617 ? -57.740 -20.426 49.323 1.00 85.00 617 ALA A C 1
ATOM 4824 O O . ALA A 1 617 ? -57.945 -19.445 50.037 1.00 85.00 617 ALA A O 1
ATOM 4825 N N . SER A 1 618 ? -56.501 -20.867 49.066 1.00 87.06 618 SER A N 1
ATOM 4826 C CA . SER A 1 618 ? -55.278 -20.248 49.606 1.00 87.06 618 SER A CA 1
ATOM 4827 C C . SER A 1 618 ? -54.964 -18.870 49.012 1.00 87.06 618 SER A C 1
ATOM 4829 O O . SER A 1 618 ? -54.205 -18.108 49.605 1.00 87.06 618 SER A O 1
ATOM 4831 N N . GLU A 1 619 ? -55.565 -18.516 47.875 1.00 89.00 619 GLU A N 1
ATOM 4832 C CA . GLU A 1 619 ? -55.247 -17.301 47.116 1.00 89.00 619 GLU A CA 1
ATOM 4833 C C . GLU A 1 619 ? -56.384 -16.266 47.118 1.00 89.00 619 GLU A C 1
ATOM 4835 O O . GLU A 1 619 ? -56.195 -15.140 46.657 1.00 89.00 619 GLU A O 1
ATOM 4840 N N . VAL A 1 620 ? -57.560 -16.610 47.663 1.00 88.44 620 VAL A N 1
ATOM 4841 C CA . VAL A 1 620 ? -58.755 -15.742 47.677 1.00 88.44 620 VAL A CA 1
ATOM 4842 C C . VAL A 1 620 ? -58.466 -14.379 48.309 1.00 88.44 620 VAL A C 1
ATOM 4844 O O . VAL A 1 620 ? -58.907 -13.360 47.782 1.00 88.44 620 VAL A O 1
ATOM 4847 N N . TRP A 1 621 ? -57.699 -14.342 49.405 1.00 88.12 621 TRP A N 1
ATOM 4848 C CA . TRP A 1 621 ? -57.350 -13.100 50.106 1.00 88.12 621 TRP A CA 1
ATOM 4849 C C . TRP A 1 621 ? -56.603 -12.110 49.196 1.00 88.12 621 TRP A C 1
ATOM 4851 O O . TRP A 1 621 ? -56.895 -10.914 49.193 1.00 88.12 621 TRP A O 1
ATOM 4861 N N . ALA A 1 622 ? -55.667 -12.630 48.401 1.00 86.38 622 ALA A N 1
ATOM 4862 C CA . ALA A 1 622 ? -54.808 -11.882 47.501 1.00 86.38 622 ALA A CA 1
ATOM 4863 C C . ALA A 1 622 ? -55.588 -11.432 46.263 1.00 86.38 622 ALA A C 1
ATOM 4865 O O . ALA A 1 622 ? -55.573 -10.256 45.898 1.00 86.38 622 ALA A O 1
ATOM 4866 N N . VAL A 1 623 ? -56.314 -12.364 45.639 1.00 87.62 623 VAL A N 1
ATOM 4867 C CA . VAL A 1 623 ? -57.093 -12.091 44.429 1.00 87.62 623 VAL A CA 1
ATOM 4868 C C . VAL A 1 623 ? -58.206 -11.087 44.715 1.00 87.62 623 VAL A C 1
ATOM 4870 O O . VAL A 1 623 ? -58.349 -10.133 43.958 1.00 87.62 623 VAL A O 1
ATOM 4873 N N . ASP A 1 624 ? -58.954 -11.219 45.813 1.00 87.81 624 ASP A N 1
ATOM 4874 C CA . ASP A 1 624 ? -60.023 -10.272 46.160 1.00 87.81 624 ASP A CA 1
ATOM 4875 C C . ASP A 1 624 ? -59.481 -8.852 46.403 1.00 87.81 624 ASP A C 1
ATOM 4877 O O . ASP A 1 624 ? -60.063 -7.870 45.928 1.00 87.81 624 ASP A O 1
ATOM 4881 N N . LEU A 1 625 ? -58.320 -8.724 47.060 1.00 87.31 625 LEU A N 1
ATOM 4882 C CA . LEU A 1 625 ? -57.669 -7.427 47.249 1.00 87.31 625 LEU A CA 1
ATOM 4883 C C . LEU A 1 625 ? -57.242 -6.805 45.912 1.00 87.31 625 LEU A C 1
ATOM 4885 O O . LEU A 1 625 ? -57.564 -5.644 45.646 1.00 87.31 625 LEU A O 1
ATOM 4889 N N . VAL A 1 626 ? -56.566 -7.578 45.055 1.00 87.50 626 VAL A N 1
ATOM 4890 C CA . VAL A 1 626 ? -56.122 -7.122 43.728 1.00 87.50 626 VAL A CA 1
ATOM 4891 C C . VAL A 1 626 ? -57.321 -6.750 42.855 1.00 87.50 626 VAL A C 1
ATOM 4893 O O . VAL A 1 626 ? -57.307 -5.689 42.234 1.00 87.50 626 VAL A O 1
ATOM 4896 N N . ARG A 1 627 ? -58.396 -7.552 42.849 1.00 88.69 627 ARG A N 1
ATOM 4897 C CA . ARG A 1 627 ? -59.633 -7.248 42.111 1.00 88.69 627 ARG A CA 1
ATOM 4898 C C . ARG A 1 627 ? -60.248 -5.932 42.577 1.00 88.69 627 ARG A C 1
ATOM 4900 O O . ARG A 1 627 ? -60.583 -5.095 41.743 1.00 88.69 627 ARG A O 1
ATOM 4907 N N . LYS A 1 628 ? -60.382 -5.716 43.890 1.00 87.44 628 LYS A N 1
ATOM 4908 C CA . LYS A 1 628 ? -60.924 -4.463 44.449 1.00 87.44 628 LYS A CA 1
ATOM 4909 C C . LYS A 1 628 ? -60.071 -3.256 44.067 1.00 87.44 628 LYS A C 1
ATOM 4911 O O . LYS A 1 628 ? -60.620 -2.231 43.664 1.00 87.44 628 LYS A O 1
ATOM 4916 N N . LEU A 1 629 ? -58.748 -3.389 44.147 1.00 86.69 629 LEU A N 1
ATOM 4917 C CA . LEU A 1 629 ? -57.805 -2.329 43.800 1.00 86.69 629 LEU A CA 1
ATOM 4918 C C . LEU A 1 629 ? -57.850 -1.993 42.302 1.00 86.69 629 LEU A C 1
ATOM 4920 O O . LEU A 1 629 ? -57.989 -0.825 41.936 1.00 86.69 629 LEU A O 1
ATOM 4924 N N . LEU A 1 630 ? -57.812 -3.006 41.432 1.00 86.50 630 LEU A N 1
ATOM 4925 C CA . LEU A 1 630 ? -57.883 -2.816 39.984 1.00 86.50 630 LEU A CA 1
ATOM 4926 C C . LEU A 1 630 ? -59.242 -2.261 39.542 1.00 86.50 630 LEU A C 1
ATOM 4928 O O . LEU A 1 630 ? -59.256 -1.348 38.725 1.00 86.50 630 LEU A O 1
ATOM 4932 N N . LYS A 1 631 ? -60.369 -2.707 40.121 1.00 86.56 631 LYS A N 1
ATOM 4933 C CA . LYS A 1 631 ? -61.702 -2.129 39.842 1.00 86.56 631 LYS A CA 1
ATOM 4934 C C . LYS A 1 631 ? -61.811 -0.664 40.262 1.00 86.56 631 LYS A C 1
ATOM 4936 O O . LYS A 1 631 ? -62.479 0.113 39.585 1.00 86.56 631 LYS A O 1
ATOM 4941 N N . ALA A 1 632 ? -61.180 -0.282 41.374 1.00 85.81 632 ALA A N 1
ATOM 4942 C CA . ALA A 1 632 ? -61.185 1.102 41.843 1.00 85.81 632 ALA A CA 1
ATOM 4943 C C . ALA A 1 632 ? -60.376 2.029 40.917 1.00 85.81 632 ALA A C 1
ATOM 4945 O O . ALA A 1 632 ? -60.782 3.166 40.675 1.00 85.81 632 ALA A O 1
ATOM 4946 N N . LEU A 1 633 ? -59.247 1.546 40.388 1.00 83.94 633 LEU A N 1
ATOM 4947 C CA . LEU A 1 633 ? -58.385 2.308 39.478 1.00 83.94 633 LEU A CA 1
ATOM 4948 C C . LEU A 1 633 ? -58.894 2.303 38.026 1.00 83.94 633 LEU A C 1
ATOM 4950 O O . LEU A 1 633 ? -58.803 3.325 37.340 1.00 83.94 633 LEU A O 1
ATOM 4954 N N . PHE A 1 634 ? -59.463 1.179 37.586 1.00 86.69 634 PHE A N 1
ATOM 4955 C CA . PHE A 1 634 ? -59.940 0.918 36.228 1.00 86.69 634 PHE A CA 1
ATOM 4956 C C . PHE A 1 634 ? -61.377 0.364 36.265 1.00 86.69 634 PHE A C 1
ATOM 4958 O O . PHE A 1 634 ? -61.578 -0.853 36.218 1.00 86.69 634 PHE A O 1
ATOM 4965 N N . PRO A 1 635 ? -62.401 1.229 36.376 1.00 85.00 635 PRO A N 1
ATOM 4966 C CA . PRO A 1 635 ? -63.795 0.791 36.388 1.00 85.00 635 PRO A CA 1
ATOM 4967 C C . PRO A 1 635 ? -64.220 0.206 35.032 1.00 85.00 635 PRO A C 1
ATOM 4969 O O . PRO A 1 635 ? -63.870 0.759 33.991 1.00 85.00 635 PRO A O 1
ATOM 4972 N N . GLU A 1 636 ? -65.022 -0.864 35.054 1.00 80.19 636 GLU A N 1
ATOM 4973 C CA . GLU A 1 636 ? -65.474 -1.611 33.861 1.00 80.19 636 GLU A CA 1
ATOM 4974 C C . GLU A 1 636 ? -66.189 -0.714 32.830 1.00 80.19 636 GLU A C 1
ATOM 4976 O O . GLU A 1 636 ? -65.933 -0.808 31.631 1.00 80.19 636 GLU A O 1
ATOM 4981 N N . ASP A 1 637 ? -67.003 0.233 33.308 1.00 80.00 637 ASP A N 1
ATOM 4982 C CA . ASP A 1 637 ? -67.846 1.100 32.474 1.00 80.00 637 ASP A CA 1
ATOM 4983 C C . ASP A 1 637 ? -67.211 2.468 32.130 1.00 80.00 637 ASP A C 1
ATOM 4985 O O . ASP A 1 637 ? -67.887 3.360 31.611 1.00 80.00 637 ASP A O 1
ATOM 4989 N N . HIS A 1 638 ? -65.923 2.700 32.431 1.00 77.44 638 HIS A N 1
ATOM 4990 C CA . HIS A 1 638 ? -65.296 4.008 32.190 1.00 77.44 638 HIS A CA 1
ATOM 4991 C C . HIS A 1 638 ? -64.767 4.140 30.744 1.00 77.44 638 HIS A C 1
ATOM 4993 O O . HIS A 1 638 ? -63.902 3.362 30.333 1.00 77.44 638 HIS A O 1
ATOM 4999 N N . PRO A 1 639 ? -65.165 5.172 29.969 1.00 70.69 639 PRO A N 1
ATOM 5000 C CA . PRO A 1 639 ? -64.876 5.257 28.530 1.00 70.69 639 PRO A CA 1
ATOM 5001 C C . PRO A 1 639 ? -63.381 5.367 28.185 1.00 70.69 639 PRO A C 1
ATOM 5003 O O . PRO A 1 639 ? -62.969 4.952 27.105 1.00 70.69 639 PRO A O 1
ATOM 5006 N N . THR A 1 640 ? -62.563 5.908 29.094 1.00 72.88 640 THR A N 1
ATOM 5007 C CA . THR A 1 640 ? -61.134 6.197 28.856 1.00 72.88 640 THR A CA 1
ATOM 5008 C C . THR A 1 640 ? -60.159 5.528 29.831 1.00 72.88 640 THR A C 1
ATOM 5010 O O . THR A 1 640 ? -58.954 5.660 29.655 1.00 72.88 640 THR A O 1
ATOM 5013 N N . LYS A 1 641 ? -60.639 4.811 30.858 1.00 76.88 641 LYS A N 1
ATOM 5014 C CA . LYS A 1 641 ? -59.788 4.200 31.904 1.00 76.88 641 LYS A CA 1
ATOM 5015 C C . LYS A 1 641 ? -59.901 2.682 31.864 1.00 76.88 641 LYS A C 1
ATOM 5017 O O . LYS A 1 641 ? -60.341 2.054 32.821 1.00 76.88 641 LYS A O 1
ATOM 5022 N N . LYS A 1 642 ? -59.535 2.112 30.720 1.00 77.62 642 LYS A N 1
ATOM 5023 C CA . LYS A 1 642 ? -59.486 0.661 30.547 1.00 77.62 642 LYS A CA 1
ATOM 5024 C C . LYS A 1 642 ? -58.224 0.105 31.194 1.00 77.62 642 LYS A C 1
ATOM 5026 O O . LYS A 1 642 ? -57.193 0.777 31.222 1.00 77.62 642 LYS A O 1
ATOM 5031 N N . LEU A 1 643 ? -58.320 -1.114 31.710 1.00 80.50 643 LEU A N 1
ATOM 5032 C CA . LEU A 1 643 ? -57.164 -1.839 32.214 1.00 80.50 643 LEU A CA 1
ATOM 5033 C C . LEU A 1 643 ? -56.146 -2.031 31.069 1.00 80.50 643 LEU A C 1
ATOM 5035 O O . LEU A 1 643 ? -56.530 -2.539 30.016 1.00 80.50 643 LEU A O 1
ATOM 5039 N N . PRO A 1 644 ? -54.873 -1.635 31.246 1.00 76.44 644 PRO A N 1
ATOM 5040 C CA . PRO A 1 644 ? -53.893 -1.631 30.158 1.00 76.44 644 PRO A CA 1
ATOM 5041 C C . PRO A 1 644 ? -53.332 -3.022 29.829 1.00 76.44 644 PRO A C 1
ATOM 5043 O O . PRO A 1 644 ? -52.785 -3.223 28.751 1.00 76.44 644 PRO A O 1
ATOM 5046 N N . CYS A 1 645 ? -53.427 -3.981 30.755 1.00 81.25 645 CYS A N 1
ATOM 5047 C CA . CYS A 1 645 ? -52.924 -5.340 30.572 1.00 81.25 645 CYS A CA 1
ATOM 5048 C C . CYS A 1 645 ? -53.613 -6.327 31.518 1.00 81.25 645 CYS A C 1
ATOM 5050 O O . CYS A 1 645 ? -54.100 -5.935 32.579 1.00 81.25 645 CYS A O 1
ATOM 5052 N N . MET A 1 646 ? -53.614 -7.609 31.154 1.00 84.81 646 MET A N 1
ATOM 5053 C CA . MET A 1 646 ? -54.050 -8.689 32.042 1.00 84.81 646 MET A CA 1
ATOM 5054 C C . MET A 1 646 ? -52.904 -9.123 32.956 1.00 84.81 646 MET A C 1
ATOM 5056 O O . MET A 1 646 ? -51.754 -9.180 32.519 1.00 84.81 646 MET A O 1
ATOM 5060 N N . PHE A 1 647 ? -53.231 -9.457 34.204 1.00 87.88 647 PHE A N 1
ATOM 5061 C CA . PHE A 1 647 ? -52.277 -9.965 35.189 1.00 87.88 647 PHE A CA 1
ATOM 5062 C C . PHE A 1 647 ? -52.385 -11.482 35.331 1.00 87.88 647 PHE A C 1
ATOM 5064 O O . PHE A 1 647 ? -53.472 -12.053 35.233 1.00 87.88 647 PHE A O 1
ATOM 5071 N N . PHE A 1 648 ? -51.254 -12.127 35.596 1.00 88.69 648 PHE A N 1
ATOM 5072 C CA . PHE A 1 648 ? -51.131 -13.572 35.732 1.00 88.69 648 PHE A CA 1
ATOM 5073 C C . PHE A 1 648 ? -50.527 -13.926 37.094 1.00 88.69 648 PHE A C 1
ATOM 5075 O O . PHE A 1 648 ? -49.583 -13.277 37.547 1.00 88.69 648 PHE A O 1
ATOM 5082 N N . LEU A 1 649 ? -51.072 -14.965 37.725 1.00 89.50 649 LEU A N 1
ATOM 5083 C CA . LEU A 1 649 ? -50.524 -15.649 38.894 1.00 89.50 649 LEU A CA 1
ATOM 5084 C C . LEU A 1 649 ? -49.536 -16.749 38.473 1.00 89.50 649 LEU A C 1
ATOM 5086 O O . LEU A 1 649 ? -49.646 -17.263 37.349 1.00 89.50 649 LEU A O 1
ATOM 5090 N N . PRO A 1 650 ? -48.617 -17.148 39.376 1.00 88.81 650 PRO A N 1
ATOM 5091 C CA . PRO A 1 650 ? -47.736 -18.289 39.163 1.00 88.81 650 PRO A CA 1
ATOM 5092 C C . PRO A 1 650 ? -48.524 -19.578 38.907 1.00 88.81 650 PRO A C 1
ATOM 5094 O O . PRO A 1 650 ? -49.577 -19.791 39.507 1.00 88.81 650 PRO A O 1
ATOM 5097 N N . GLU A 1 651 ? -47.988 -20.454 38.058 1.00 87.31 651 GLU A N 1
ATOM 5098 C CA . GLU A 1 651 ? -48.517 -21.794 37.775 1.00 87.31 651 GLU A CA 1
ATOM 5099 C C . GLU A 1 651 ? -48.626 -22.630 39.055 1.00 87.31 651 GLU A C 1
ATOM 5101 O O . GLU A 1 651 ? -49.615 -23.332 39.265 1.00 87.31 651 GLU A O 1
ATOM 5106 N N . THR A 1 652 ? -47.640 -22.496 39.944 1.00 87.00 652 THR A N 1
ATOM 5107 C CA . THR A 1 652 ? -47.665 -23.091 41.279 1.00 87.00 652 THR A CA 1
ATOM 5108 C C . THR A 1 652 ? -48.643 -22.336 42.176 1.00 87.00 652 THR A C 1
ATOM 5110 O O . THR A 1 652 ? -48.481 -21.139 42.410 1.00 87.00 652 THR A O 1
ATOM 5113 N N . VAL A 1 653 ? -49.636 -23.048 42.711 1.00 88.31 653 VAL A N 1
ATOM 5114 C CA . VAL A 1 653 ? -50.612 -22.496 43.661 1.00 88.31 653 VAL A CA 1
ATOM 5115 C C . VAL A 1 653 ? -49.913 -22.075 44.956 1.00 88.31 653 VAL A C 1
ATOM 5117 O O . VAL A 1 653 ? -49.059 -22.803 45.470 1.00 88.31 653 VAL A O 1
ATOM 5120 N N . LEU A 1 654 ? -50.272 -20.905 45.491 1.00 85.69 654 LEU A N 1
ATOM 5121 C CA . LEU A 1 654 ? -49.711 -20.410 46.749 1.00 85.69 654 LEU A CA 1
ATOM 5122 C C . LEU A 1 654 ? -50.076 -21.327 47.922 1.00 85.69 654 LEU A C 1
ATOM 5124 O O . LEU A 1 654 ? -51.197 -21.833 48.030 1.00 85.69 654 LEU A O 1
ATOM 5128 N N . SER A 1 655 ? -49.126 -21.486 48.841 1.00 86.44 655 SER A N 1
ATOM 5129 C CA . SER A 1 655 ? -49.346 -22.162 50.118 1.00 86.44 655 SER A CA 1
ATOM 5130 C C . SER A 1 655 ? -50.350 -21.396 50.990 1.00 86.44 655 SER A C 1
ATOM 5132 O O . SER A 1 655 ? -50.472 -20.177 50.895 1.00 86.44 655 SER A O 1
ATOM 5134 N N . SER A 1 656 ? -51.059 -22.095 51.879 1.00 83.25 656 SER A N 1
ATOM 5135 C CA . SER A 1 656 ? -52.050 -21.492 52.785 1.00 83.25 656 SER A CA 1
ATOM 5136 C C . SER A 1 656 ? -51.465 -20.493 53.793 1.00 83.25 656 SER A C 1
ATOM 5138 O O . SER A 1 656 ? -52.216 -19.732 54.394 1.00 83.25 656 SER A O 1
ATOM 5140 N N . ASP A 1 657 ? -50.149 -20.515 54.008 1.00 86.44 657 ASP A N 1
ATOM 5141 C CA . ASP A 1 657 ? -49.399 -19.593 54.869 1.00 86.44 657 ASP A CA 1
ATOM 5142 C C . ASP A 1 657 ? -48.706 -18.460 54.089 1.00 86.44 657 ASP A C 1
ATOM 5144 O O . ASP A 1 657 ? -47.990 -17.655 54.686 1.00 86.44 657 ASP A O 1
ATOM 5148 N N . ALA A 1 658 ? -48.911 -18.369 52.770 1.00 83.75 658 ALA A N 1
ATOM 5149 C CA . ALA A 1 658 ? -48.301 -17.333 51.948 1.00 83.75 658 ALA A CA 1
ATOM 5150 C C . ALA A 1 658 ? -48.807 -15.938 52.350 1.00 83.75 658 ALA A C 1
ATOM 5152 O O . ALA A 1 658 ? -50.002 -15.654 52.302 1.00 83.75 658 ALA A O 1
ATOM 5153 N N . THR A 1 659 ? -47.878 -15.047 52.701 1.00 85.81 659 THR A N 1
ATOM 5154 C CA . THR A 1 659 ? -48.162 -13.647 53.065 1.00 85.81 659 THR A CA 1
ATOM 5155 C C . THR A 1 659 ? -47.908 -12.662 51.931 1.00 85.81 659 THR A C 1
ATOM 5157 O O . THR A 1 659 ? -48.124 -11.468 52.110 1.00 85.81 659 THR A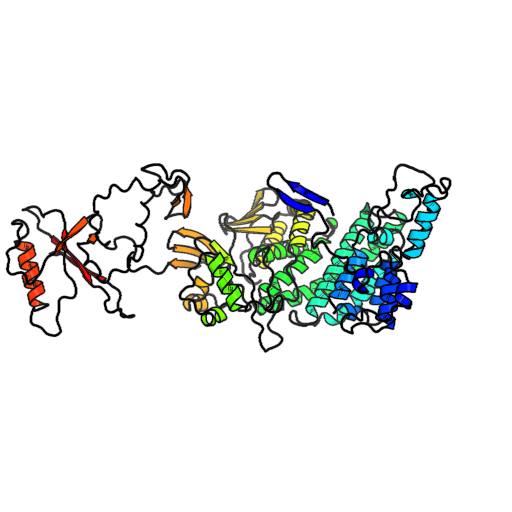 O 1
ATOM 5160 N N . THR A 1 660 ? -47.378 -13.135 50.803 1.00 86.69 660 THR A N 1
ATOM 5161 C CA . THR A 1 660 ? -46.980 -12.289 49.678 1.00 86.69 660 THR A CA 1
ATOM 5162 C C . THR A 1 660 ? -47.345 -12.963 48.367 1.00 86.69 660 THR A C 1
ATOM 5164 O O . THR A 1 660 ? -47.068 -14.150 48.183 1.00 86.69 660 THR A O 1
ATOM 5167 N N . VAL A 1 661 ? -47.937 -12.206 47.446 1.00 87.25 661 VAL A N 1
ATOM 5168 C CA . VAL A 1 661 ? -48.215 -12.659 46.079 1.00 87.25 661 VAL A CA 1
ATOM 5169 C C . VAL A 1 661 ? -47.597 -11.704 45.066 1.00 87.25 661 VAL A C 1
ATOM 5171 O O . VAL A 1 661 ? -47.654 -10.487 45.219 1.00 87.25 661 VAL A O 1
ATOM 5174 N N . LYS A 1 662 ? -47.021 -12.265 44.001 1.00 89.06 662 LYS A N 1
ATOM 5175 C CA . LYS A 1 662 ? -46.513 -11.520 42.849 1.00 89.06 662 LYS A CA 1
ATOM 5176 C C . LYS A 1 662 ? -47.385 -11.826 41.638 1.00 89.06 662 LYS A C 1
ATOM 5178 O O . LYS A 1 662 ? -47.651 -12.991 41.350 1.00 89.06 662 LYS A O 1
ATOM 5183 N N . LEU A 1 663 ? -47.818 -10.785 40.936 1.00 89.06 663 LEU A N 1
ATOM 5184 C CA . LEU A 1 663 ? -48.534 -10.877 39.669 1.00 89.06 663 LEU A CA 1
ATOM 5185 C C . LEU A 1 663 ? -47.765 -10.125 38.590 1.00 89.06 663 LEU A C 1
ATOM 5187 O O . LEU A 1 663 ? -47.231 -9.043 38.841 1.00 89.06 663 LEU A O 1
ATOM 5191 N N . VAL A 1 664 ? -47.761 -10.676 37.380 1.00 87.38 664 VAL A N 1
ATOM 5192 C CA . VAL A 1 664 ? -47.079 -10.089 36.219 1.00 87.38 664 VAL A CA 1
ATOM 5193 C C . VAL A 1 664 ? -48.097 -9.817 35.117 1.00 87.38 664 VAL A C 1
ATOM 5195 O O . VAL A 1 664 ? -48.941 -10.665 34.837 1.00 87.38 664 VAL A O 1
ATOM 5198 N N . GLY A 1 665 ? -48.029 -8.640 34.501 1.00 85.06 665 GLY A N 1
ATOM 5199 C CA . GLY A 1 665 ? -48.825 -8.257 33.336 1.00 85.06 665 GLY A CA 1
ATOM 5200 C C . GLY A 1 665 ? -47.963 -7.652 32.232 1.00 85.06 665 GLY A C 1
ATOM 5201 O O . GLY A 1 665 ? -46.880 -7.135 32.498 1.00 85.06 665 GLY A O 1
ATOM 5202 N N . TRP A 1 666 ? -48.439 -7.717 30.990 1.00 79.38 666 TRP A N 1
ATOM 5203 C CA . TRP A 1 666 ? -47.731 -7.220 29.805 1.00 79.38 666 TRP A CA 1
ATOM 5204 C C . TRP A 1 666 ? -48.569 -6.174 29.084 1.00 79.38 666 TRP A C 1
ATOM 5206 O O . TRP A 1 666 ? -49.658 -6.467 28.589 1.00 79.38 666 TRP A O 1
ATOM 5216 N N . HIS A 1 667 ? -48.073 -4.943 29.066 1.00 81.00 667 HIS A N 1
ATOM 5217 C CA . HIS A 1 667 ? -48.691 -3.831 28.367 1.00 81.00 667 HIS A CA 1
ATOM 5218 C C . HIS A 1 667 ? -48.012 -3.673 27.009 1.00 81.00 667 HIS A C 1
ATOM 5220 O O . HIS A 1 667 ? -46.935 -3.084 26.913 1.00 81.00 667 HIS A O 1
ATOM 5226 N N . GLU A 1 668 ? -48.644 -4.235 25.980 1.00 71.94 668 GLU A N 1
ATOM 5227 C CA . GLU A 1 668 ? -48.172 -4.152 24.598 1.00 71.94 668 GLU A CA 1
ATOM 5228 C C . GLU A 1 668 ? -48.282 -2.730 24.058 1.00 71.94 668 GLU A C 1
ATOM 5230 O O . GLU A 1 668 ? -49.307 -2.066 24.217 1.00 71.94 668 GLU A O 1
ATOM 5235 N N . ASN A 1 669 ? -47.243 -2.293 23.349 1.00 68.50 669 ASN A N 1
ATOM 5236 C CA . ASN A 1 669 ? -47.296 -1.116 22.494 1.00 68.50 669 ASN A CA 1
ATOM 5237 C C . ASN A 1 669 ? -48.110 -1.423 21.223 1.00 68.50 669 ASN A C 1
ATOM 5239 O O . ASN A 1 669 ? -47.558 -1.617 20.141 1.00 68.50 669 ASN A O 1
ATOM 5243 N N . ASN A 1 670 ? -49.431 -1.542 21.369 1.00 62.84 670 ASN A N 1
ATOM 5244 C CA . ASN A 1 670 ? -50.341 -1.854 20.272 1.00 62.84 670 ASN A CA 1
ATOM 5245 C C . ASN A 1 670 ? -51.605 -0.967 20.334 1.00 62.84 670 ASN A C 1
ATOM 5247 O O . ASN A 1 670 ? -52.383 -1.092 21.284 1.00 62.84 670 ASN A O 1
ATOM 5251 N N . PRO A 1 671 ? -51.848 -0.090 19.337 1.00 61.00 671 PRO A N 1
ATOM 5252 C CA . PRO A 1 671 ? -51.054 0.107 18.119 1.00 61.00 671 PRO A CA 1
ATOM 5253 C C . PRO A 1 671 ? -49.662 0.701 18.406 1.00 61.00 671 PRO A C 1
ATOM 5255 O O . PRO A 1 671 ? -49.518 1.451 19.372 1.00 61.00 671 PRO A O 1
ATOM 5258 N N . PRO A 1 672 ? -48.647 0.375 17.585 1.00 63.56 672 PRO A N 1
ATOM 5259 C CA . PRO A 1 672 ? -47.266 0.776 17.828 1.00 63.56 672 PRO A CA 1
ATOM 5260 C C . PRO A 1 672 ? -47.102 2.299 17.809 1.00 63.56 672 PRO A C 1
ATOM 5262 O O . PRO A 1 672 ? -47.437 2.969 16.830 1.00 63.56 672 PRO A O 1
ATOM 5265 N N . ASN A 1 673 ? -46.566 2.836 18.901 1.00 67.44 673 ASN A N 1
ATOM 5266 C CA . ASN A 1 673 ? -46.184 4.232 19.073 1.00 67.44 673 ASN A CA 1
ATOM 5267 C C . ASN A 1 673 ? -44.665 4.321 19.287 1.00 67.44 673 ASN A C 1
ATOM 5269 O O . ASN A 1 673 ? -44.119 3.614 20.128 1.00 67.44 673 ASN A O 1
ATOM 5273 N N . ALA A 1 674 ? -43.986 5.200 18.548 1.00 60.94 674 ALA A N 1
ATOM 5274 C CA . ALA A 1 674 ? -42.538 5.392 18.645 1.00 60.94 674 ALA A CA 1
ATOM 5275 C C . ALA A 1 674 ? -42.077 5.963 20.003 1.00 60.94 674 ALA A C 1
ATOM 5277 O O . ALA A 1 674 ? -40.914 5.817 20.363 1.00 60.94 674 ALA A O 1
ATOM 5278 N N . GLU A 1 675 ? -42.972 6.595 20.770 1.00 62.75 675 GLU A N 1
ATOM 5279 C CA . GLU A 1 675 ? -42.667 7.157 22.096 1.00 62.75 675 GLU A CA 1
ATOM 5280 C C . GLU A 1 675 ? -42.900 6.170 23.254 1.00 62.75 675 GLU A C 1
ATOM 5282 O O . GLU A 1 675 ? -42.644 6.496 24.414 1.00 62.75 675 GLU A O 1
ATOM 5287 N N . PHE A 1 676 ? -43.416 4.971 22.972 1.00 62.69 676 PHE A N 1
ATOM 5288 C CA . PHE A 1 676 ? -43.832 4.010 23.989 1.00 62.69 676 PHE A CA 1
ATOM 5289 C C . PHE A 1 676 ? -43.282 2.622 23.659 1.00 62.69 676 PHE A C 1
ATOM 5291 O O . PHE A 1 676 ? -43.538 2.103 22.587 1.00 62.69 676 PHE A O 1
ATOM 5298 N N . GLN A 1 677 ? -42.538 1.992 24.566 1.00 63.38 677 GLN A N 1
ATOM 5299 C CA . GLN A 1 677 ? -42.136 0.587 24.423 1.00 63.38 677 GLN A CA 1
ATOM 5300 C C . GLN A 1 677 ? -43.117 -0.317 25.173 1.00 63.38 677 GLN A C 1
ATOM 5302 O O . GLN A 1 677 ? -43.753 0.111 26.141 1.00 63.38 677 GLN A O 1
ATOM 5307 N N . SER A 1 678 ? -43.245 -1.575 24.746 1.00 71.88 678 SER A N 1
ATOM 5308 C CA . SER A 1 678 ? -44.016 -2.563 25.505 1.00 71.88 678 SER A CA 1
ATOM 5309 C C . SER A 1 678 ? -43.402 -2.721 26.901 1.00 71.88 678 SER A C 1
ATOM 5311 O O . SER A 1 678 ? -42.186 -2.823 27.042 1.00 71.88 678 SER A O 1
ATOM 5313 N N . THR A 1 679 ? -44.223 -2.702 27.954 1.00 74.38 679 THR A N 1
ATOM 5314 C CA . THR A 1 679 ? -43.727 -2.744 29.342 1.00 74.38 679 THR A CA 1
ATOM 5315 C C . THR A 1 679 ? -44.365 -3.862 30.145 1.00 74.38 679 THR A C 1
ATOM 5317 O O . THR A 1 679 ? -45.575 -4.080 30.086 1.00 74.38 679 THR A O 1
ATOM 5320 N N . PHE A 1 680 ? -43.569 -4.522 30.984 1.00 79.62 680 PHE A N 1
ATOM 5321 C CA . PHE A 1 680 ? -44.095 -5.410 32.014 1.00 79.62 680 PHE A CA 1
ATOM 5322 C C . PHE A 1 680 ? -44.531 -4.610 33.245 1.00 79.62 680 PHE A C 1
ATOM 5324 O O . PHE A 1 680 ? -43.891 -3.635 33.647 1.00 79.62 680 PHE A O 1
ATOM 5331 N N . LYS A 1 681 ? -45.655 -5.011 33.836 1.00 83.00 681 LYS A N 1
ATOM 5332 C CA . LYS A 1 681 ? -46.190 -4.471 35.085 1.00 83.00 681 LYS A CA 1
ATOM 5333 C C . LYS A 1 681 ? -46.144 -5.557 36.143 1.00 83.00 681 LYS A C 1
ATOM 5335 O O . LYS A 1 681 ? -46.558 -6.685 35.894 1.00 83.00 681 LYS A O 1
ATOM 5340 N N . GLU A 1 682 ? -45.669 -5.197 37.324 1.00 86.31 682 GLU A N 1
ATOM 5341 C CA . GLU A 1 682 ? -45.615 -6.088 38.475 1.00 86.31 682 GLU A CA 1
ATOM 5342 C C . GLU A 1 682 ? -46.505 -5.538 39.587 1.00 86.31 682 GLU A C 1
ATOM 5344 O O . GLU A 1 682 ? -46.462 -4.345 39.893 1.00 86.31 682 GLU A O 1
ATOM 5349 N N . ILE A 1 683 ? -47.307 -6.415 40.185 1.00 85.56 683 ILE A N 1
ATOM 5350 C CA . ILE A 1 683 ? -48.031 -6.133 41.423 1.00 85.56 683 ILE A CA 1
ATOM 5351 C C . ILE A 1 683 ? -47.521 -7.114 42.473 1.00 85.56 683 ILE A C 1
ATOM 5353 O O . ILE A 1 683 ? -47.639 -8.324 42.291 1.00 85.56 683 ILE A O 1
ATOM 5357 N N . VAL A 1 684 ? -46.979 -6.583 43.567 1.00 85.12 684 VAL A N 1
ATOM 5358 C CA . VAL A 1 684 ? -46.628 -7.354 44.761 1.00 85.12 684 VAL A CA 1
ATOM 5359 C C . VAL A 1 684 ? -47.567 -6.923 45.876 1.00 85.12 684 VAL A C 1
ATOM 5361 O O . VAL A 1 684 ? -47.649 -5.730 46.175 1.00 85.12 684 VAL A O 1
ATOM 5364 N N . VAL A 1 685 ? -48.301 -7.879 46.439 1.00 77.62 685 VAL A N 1
ATOM 5365 C CA . VAL A 1 685 ? -49.238 -7.672 47.552 1.00 77.62 685 VAL A CA 1
ATOM 5366 C C . VAL A 1 685 ? -48.754 -8.416 48.773 1.00 77.62 685 VAL A C 1
ATOM 5368 O O . VAL A 1 685 ? -48.383 -9.601 48.601 1.00 77.62 685 VAL A O 1
#

InterPro domains:
  IPR051346 OTU Domain-Containing Deubiquitinase [PTHR13367] (37-514)

Foldseek 3Di:
DDFDQDPPRDTDDPDDDVPDPQLLNPCVQLVHPWPFDALVNLVPRPDGDCLVVLHDSVLSSQLNNLSQQLQRSQLSNLVSCLPDPNLVSLLRVSVLSNNCSSQPPQPDAADDDPPPPDPLPQPEEDGTDGPVVVVVVVVVVVVDVPPDDDDSSNYDHHNPGNNLVCLQPPVCSNLVSLLSSLVVCLVVLPDAQLDSCVLSLLSSLLVLLVSLQSLLCSLPPSYDPVSNVVSVVSSVSSLCSSVPRVVSSLVVNLCVCVVVLQLQLNLQSLLSLLSSLLSDDLVRDDLVSLLSNLLSLLQNVARPDPPFDADECPPPVPDALLRLQVVQCVVLVHDCPPPDSVNCVVVQASHFAWADRQQDTDTGHNRHGPDPPPRRRDHSDHRPRVSSVVSLVVCLVSSLVSLVPDDQVSVLSSVQSSVCSNFVPPPPDDDSFRWDDPDRQWTAGPPQQWIANSSNSFIAHVNHGKHWDHVVQCVDPVNCVVPNPHTFIWHFPADARFWGWIDTGPDRDIDIGGDDADLQGPDDQDWHQDDPDDPPPPPDPPQQLWDADRGHRDIGRRSNDPFDADPPPRHTDDDDDDPDPDPPPDPDDPPGQFIAGPNWTFRAWQDLPDPDQDPDPLCRVVSVVVSVVCCVQAPPPDPPRHDQWIKTFTPDDDDSPDPKGKIKTWRCCVVPDPVDHIDIDIDMD

Secondary structure (DSSP, 8-state):
-EEEEPTTS-EEEES--S----TT-HHHHTT---S---HHHHHT-S----TTTTS-HHHHHHHHHHHT-TTTHHHHHHHHHHSTTGGGGGGSHHHHHHHHHHHH---SB----SS--------B------HHHHHHHHHHHHH-TTS----GGGB--BSS-HHHHHHHH-HHHHHHHHHHHHHHGGGGGGS-TTSHHHHHHHHHHHHHHHHHHHHHHIIIIIS-TTTHHHHHHHHHHHHHHIIIIIHHHHHHHHHHHHHTT-HHHHHHHHHHHHHHHTT--GGG--HHHHHHHHHHHHHHHHH--TT---EETTTTSSS-HHHHHHHHHHHTT---TT--HHHHGGGSSSSPPEEEETTEEEEPP-EE---SSTT----SS---HHHHHHHHHHHHHHHHHHHHHS-HHHHHHHHHHHHHHHHT--TT-------EEEETTEEEETTTTEEEETTTTEEEETTEEPEEPPHHHHTSHHHHHHHTT---EEEEEEEETTEEEEEETTSS-EEEEEPPPBTTB-STTPPEE---------------S-EE-TTT--EES-TTSTT-B-TTT--B-PPPPPPP------SS------EEETTEEEEEEE-TT--SPPS-TTTHHHHHHHHHHHHHHS-TT-SS---SS-EEEESSPPPTT----EEEEEE---S--TT---EEEEEE-

Organism: Aphanomyces astaci (NCBI:txid112090)

Sequence (685 aa):
DIDVSGFNGRKLFFGEGPVVISPTALPALLHTSAAGITEDDVLHTDTLPLFQGTLSSEESEYLLGYLTVPYTRIPLVLNFFASRDRVMYLFNPSLQALLRAVLFEGSDWVYRDAAAASDDVITHVPLRKSTLALQEDALEQAMDARVRHQKAGDHLGTMNGLLLNELTHSPDATLGPVLVMLRAITELGNASVHSSDASFLLFMIHLGVDVMRYVSYAAVEGAPEGVRPTLRRLRADLAGQIQGFGLATLEKWRVEAEDANDLRTACVVHSYIAYIHVTLHEDEYSVENVAQLMGSVGYVRNWHCFGMRVMIDDEDGMLSSEERLLRWLQAHGIDTKNVSLSSLEKYLTERPLFLKVGMDIVQAPNILKKSSDAAAKSPPGSVLENEIFELLQAKRRSLVTFLGNLPAHDVNNVLNTMLHIALRTRASAPPLHTWEVEAAGRYVCVQAEMKIDFQSGEILWRNDELKPVPDSMVQYSDYRHQFGQEALHCGLIARQSHRLWVHIIGTPFELMEWDEPTDDDQGVGTPQKYIRQQLSTVAAPDVKMYWECPACTCANFNGDQPHARCQVCQSPKEPPPPPPPQQAASDASPAAKGFVVHDVVYNRVVDPYAKEDHPEASEVWAVDLVRKLLKALFPEDHPTKKLPCMFFLPETVLSSDATTVKLVGWHENNPPNAEFQSTFKEIVV

pLDDT: mean 81.2, std 15.12, range [29.33, 97.31]

Radius of gyration: 36.89 Å; chains: 1; bounding box: 104×59×103 Å